Protein AF-A0A496UUQ9-F1 (afdb_monomer_lite)

Sequence (520 aa):
MKNAVCYALVLSFALASAAVASGPAARSLHADDVVLTTADGSEYTEAMLDSILAEYPKSVRNAAKRIGMVWHGQQRYMSFEQLAAYCAPVLWFSPDEPLLSGAEGEEIRQPTFFPFEEAVDRPVAYYRVRTVLTDPFFDTEEDALQVVDPDKRTTEIDLYQAAGIDLDFFFFYPSEEGLGAHKYDVESVQMKLVVIKTKKHPELGYWITCQKVTAKAHGILWYDNNLEVDRYTRFPIHVMVEEGKHASCTDKNADGHYSPGYDVNLRVNDAWGVRDVMATGSLYSGGFQAWMAKPRHKVHRVFPPLPEDSHLRDDFSVDGVYAKGNAIYELRPFPPKAEGIAYDPALERFVDKGDENWPEVEDFDGSKKFEQWAETEDFLKSISFAFRYDGDPGVSFAFPLLVVKSVSDPIGGGWLVNRIYFKDHGLRDFSYNMLYTTSASRWIDAYFAFGWEWDDDGTHTTTHTMTETGIKMRFIMGATPLGFLSKLTDFWGVRLGVKNLGIWDWEHIGYVVEVGAGVW

pLDDT: mean 79.65, std 19.49, range [24.03, 98.69]

Structure (mmCIF, N/CA/C/O backbone):
data_AF-A0A496UUQ9-F1
#
_entry.id   AF-A0A496UUQ9-F1
#
loop_
_atom_site.group_PDB
_atom_site.id
_atom_site.type_symbol
_atom_site.label_atom_id
_atom_site.label_alt_id
_atom_site.label_comp_id
_atom_site.label_asym_id
_atom_site.label_entity_id
_atom_site.label_seq_id
_atom_site.pdbx_PDB_ins_code
_atom_site.Cartn_x
_atom_site.Cartn_y
_atom_site.Cartn_z
_atom_site.occupancy
_atom_site.B_iso_or_equiv
_atom_site.auth_seq_id
_atom_site.auth_comp_id
_atom_site.auth_asym_id
_atom_site.auth_atom_id
_atom_site.pdbx_PDB_model_num
ATOM 1 N N . MET A 1 1 ? 2.602 -12.439 -64.293 1.00 41.16 1 MET A N 1
ATOM 2 C CA . MET A 1 1 ? 2.378 -13.660 -63.481 1.00 41.16 1 MET A CA 1
ATOM 3 C C . MET A 1 1 ? 3.605 -13.891 -62.616 1.00 41.16 1 MET A C 1
ATOM 5 O O . MET A 1 1 ? 4.694 -13.766 -63.157 1.00 41.16 1 MET A O 1
ATOM 9 N N . LYS A 1 2 ? 3.394 -14.262 -61.342 1.00 29.78 2 LYS A N 1
ATOM 10 C CA . LYS A 1 2 ? 4.348 -14.400 -60.214 1.00 29.78 2 LYS A CA 1
ATOM 11 C C . LYS A 1 2 ? 4.420 -13.174 -59.293 1.00 29.78 2 LYS A C 1
ATOM 13 O O . LYS A 1 2 ? 5.190 -12.261 -59.542 1.00 29.78 2 LYS A O 1
ATOM 18 N N . ASN A 1 3 ? 3.558 -13.192 -58.273 1.00 29.97 3 ASN A N 1
ATOM 19 C CA . ASN A 1 3 ? 3.766 -12.684 -56.908 1.00 29.97 3 ASN A CA 1
ATOM 20 C C . ASN A 1 3 ? 2.502 -13.009 -56.095 1.00 29.97 3 ASN A C 1
ATOM 22 O O . ASN A 1 3 ? 1.582 -12.203 -56.041 1.00 29.97 3 ASN A O 1
ATOM 26 N N . ALA A 1 4 ? 2.422 -14.230 -55.556 1.00 30.69 4 ALA A N 1
ATOM 27 C CA . ALA A 1 4 ? 1.373 -14.650 -54.617 1.00 30.69 4 ALA A CA 1
ATOM 28 C C . ALA A 1 4 ? 1.732 -15.989 -53.942 1.00 30.69 4 ALA A C 1
ATOM 30 O O . ALA A 1 4 ? 0.956 -16.932 -54.000 1.00 30.69 4 ALA A O 1
ATOM 31 N N . VAL A 1 5 ? 2.923 -16.110 -53.347 1.00 30.47 5 VAL A N 1
ATOM 32 C CA . VAL A 1 5 ? 3.249 -17.208 -52.416 1.00 30.47 5 VAL A CA 1
ATOM 33 C C . VAL A 1 5 ? 4.270 -16.677 -51.409 1.00 30.47 5 VAL A C 1
ATOM 35 O O . VAL A 1 5 ? 5.463 -16.778 -51.652 1.00 30.47 5 VAL A O 1
ATOM 38 N N . CYS A 1 6 ? 3.807 -16.034 -50.332 1.00 27.09 6 CYS A N 1
ATOM 39 C CA . CYS A 1 6 ? 4.610 -15.825 -49.110 1.00 27.09 6 CYS A CA 1
ATOM 40 C C . CYS A 1 6 ? 3.786 -15.462 -47.853 1.00 27.09 6 CYS A C 1
ATOM 42 O O . CYS A 1 6 ? 4.353 -15.024 -46.863 1.00 27.09 6 CYS A O 1
ATOM 44 N N . TYR A 1 7 ? 2.463 -15.675 -47.841 1.00 27.42 7 TYR A N 1
ATOM 45 C CA . TYR A 1 7 ? 1.603 -15.338 -46.687 1.00 27.42 7 TYR A CA 1
ATOM 46 C C . TYR A 1 7 ? 0.861 -16.539 -46.072 1.00 27.42 7 TYR A C 1
ATOM 48 O O . TYR A 1 7 ? -0.163 -16.369 -45.422 1.00 27.42 7 TYR A O 1
ATOM 56 N N . ALA A 1 8 ? 1.366 -17.765 -46.251 1.00 30.09 8 ALA A N 1
ATOM 57 C CA . ALA A 1 8 ? 0.627 -18.980 -45.881 1.00 30.09 8 ALA A CA 1
ATOM 58 C C . ALA A 1 8 ? 1.325 -19.918 -44.875 1.00 30.09 8 ALA A C 1
ATOM 60 O O . ALA A 1 8 ? 0.875 -21.048 -44.731 1.00 30.09 8 ALA A O 1
ATOM 61 N N . LEU A 1 9 ? 2.378 -19.494 -44.158 1.00 26.16 9 LEU A N 1
ATOM 62 C CA . LEU A 1 9 ? 3.069 -20.393 -43.209 1.00 26.16 9 LEU A CA 1
ATOM 63 C C . LEU A 1 9 ? 3.171 -19.924 -41.748 1.00 26.16 9 LEU A C 1
ATOM 65 O O . LEU A 1 9 ? 3.765 -20.626 -40.940 1.00 26.16 9 LEU A O 1
ATOM 69 N N . VAL A 1 10 ? 2.549 -18.802 -41.374 1.00 26.52 10 VAL A N 1
ATOM 70 C CA . VAL A 1 10 ? 2.547 -18.312 -39.974 1.00 26.52 10 VAL A CA 1
ATOM 71 C C . VAL A 1 10 ? 1.166 -18.435 -39.301 1.00 26.52 10 VAL A C 1
ATOM 73 O O . VAL A 1 10 ? 1.051 -18.302 -38.089 1.00 26.52 10 VAL A O 1
ATOM 76 N N . LEU A 1 11 ? 0.110 -18.802 -40.039 1.00 27.16 11 LEU A N 1
ATOM 77 C CA . LEU A 1 11 ? -1.252 -18.914 -39.487 1.00 27.16 11 LEU A CA 1
ATOM 78 C C . LEU A 1 11 ? -1.658 -20.319 -38.997 1.00 27.16 11 LEU A C 1
ATOM 80 O O . LEU A 1 11 ? -2.768 -20.489 -38.499 1.00 27.16 11 LEU A O 1
ATOM 84 N N . SER A 1 12 ? -0.792 -21.329 -39.107 1.00 26.33 12 SER A N 1
ATOM 85 C CA . SER A 1 12 ? -1.172 -22.729 -38.829 1.00 26.33 12 SER A CA 1
ATOM 86 C C . SER A 1 12 ? -0.795 -23.242 -37.433 1.00 26.33 12 SER A C 1
ATOM 88 O O . SER A 1 12 ? -1.201 -24.344 -37.083 1.00 26.33 12 SER A O 1
ATOM 90 N N . PHE A 1 13 ? -0.090 -22.454 -36.612 1.00 25.55 13 PHE A N 1
ATOM 91 C CA . PHE A 1 13 ? 0.235 -22.823 -35.222 1.00 25.55 13 PHE A CA 1
ATOM 92 C C . PHE A 1 13 ? -0.615 -22.099 -34.161 1.00 25.55 13 PHE A C 1
ATOM 94 O O . PHE A 1 13 ? -0.681 -22.553 -33.025 1.00 25.55 13 PHE A O 1
ATOM 101 N N . ALA A 1 14 ? -1.339 -21.034 -34.525 1.00 28.02 14 ALA A N 1
ATOM 102 C CA . ALA A 1 14 ? -2.184 -20.277 -33.592 1.00 28.02 14 ALA A CA 1
ATOM 103 C C . ALA A 1 14 ? -3.637 -20.792 -33.487 1.00 28.02 14 ALA A C 1
ATOM 105 O O . ALA A 1 14 ? -4.367 -20.397 -32.584 1.00 28.02 14 ALA A O 1
ATOM 106 N N . LEU A 1 15 ? -4.067 -21.694 -34.377 1.00 27.64 15 LEU A N 1
ATOM 107 C CA . LEU A 1 15 ? -5.449 -22.203 -34.426 1.00 27.64 15 LEU A CA 1
ATOM 108 C C . LEU A 1 15 ? -5.634 -23.608 -33.822 1.00 27.64 15 LEU A C 1
ATOM 110 O O . LEU A 1 15 ? -6.751 -24.116 -33.806 1.00 27.64 15 LEU A O 1
ATOM 114 N N . ALA A 1 16 ? -4.577 -24.221 -33.276 1.00 27.11 16 ALA A N 1
ATOM 115 C CA . ALA A 1 16 ? -4.651 -25.549 -32.653 1.00 27.11 16 ALA A CA 1
ATOM 116 C C . ALA A 1 16 ? -4.807 -25.527 -31.115 1.00 27.11 16 ALA A C 1
ATOM 118 O O . ALA A 1 16 ? -5.192 -26.542 -30.542 1.00 27.11 16 ALA A O 1
ATOM 119 N N . SER A 1 17 ? -4.600 -24.385 -30.445 1.00 28.88 17 SER A N 1
ATOM 120 C CA . SER A 1 17 ? -4.773 -24.265 -28.981 1.00 28.88 17 SER A CA 1
ATOM 121 C C . SER A 1 17 ? -6.157 -23.766 -28.543 1.00 28.88 17 SER A C 1
ATOM 123 O O . SER A 1 17 ? -6.424 -23.681 -27.350 1.00 28.88 17 SER A O 1
ATOM 125 N N . ALA A 1 18 ? -7.063 -23.469 -29.481 1.00 28.36 18 ALA A N 1
ATOM 126 C CA . ALA A 1 18 ? -8.401 -22.943 -29.181 1.00 28.36 18 ALA A CA 1
ATOM 127 C C . ALA A 1 18 ? -9.525 -24.004 -29.205 1.00 28.36 18 ALA A C 1
ATOM 129 O O . ALA A 1 18 ? -10.694 -23.653 -29.071 1.00 28.36 18 ALA A O 1
ATOM 130 N N . ALA A 1 19 ? -9.208 -25.295 -29.382 1.00 26.89 19 ALA A N 1
ATOM 131 C CA . ALA A 1 19 ? -10.214 -26.335 -29.645 1.00 26.89 19 ALA A CA 1
ATOM 132 C C . ALA A 1 19 ? -10.338 -27.447 -28.580 1.00 26.89 19 ALA A C 1
ATOM 134 O O . ALA A 1 19 ? -11.064 -28.411 -28.808 1.00 26.89 19 ALA A O 1
ATOM 135 N N . VAL A 1 20 ? -9.696 -27.335 -27.409 1.00 28.00 20 VAL A N 1
ATOM 136 C CA . VAL A 1 20 ? -9.832 -28.332 -26.323 1.00 28.00 20 VAL A CA 1
ATOM 137 C C . VAL A 1 20 ? -10.097 -27.645 -24.981 1.00 28.00 20 VAL A C 1
ATOM 139 O O . VAL A 1 20 ? -9.266 -27.652 -24.085 1.00 28.00 20 VAL A O 1
ATOM 142 N N . ALA A 1 21 ? -11.269 -27.022 -24.855 1.00 28.47 21 ALA A N 1
ATOM 143 C CA . ALA A 1 21 ? -11.854 -26.638 -23.567 1.00 28.47 21 ALA A CA 1
ATOM 144 C C . ALA A 1 21 ? -13.373 -26.428 -23.715 1.00 28.47 21 ALA A C 1
ATOM 146 O O . ALA A 1 21 ? -13.902 -25.352 -23.460 1.00 28.47 21 ALA A O 1
ATOM 147 N N . SER A 1 22 ? -14.092 -27.452 -24.177 1.00 32.41 22 SER A N 1
ATOM 148 C CA . SER A 1 22 ? -15.557 -27.498 -24.111 1.00 32.41 22 SER A CA 1
ATOM 149 C C . SER A 1 22 ? -15.996 -28.635 -23.182 1.00 32.41 22 SER A C 1
ATOM 151 O O . SER A 1 22 ? -16.219 -29.770 -23.593 1.00 32.41 22 SER A O 1
ATOM 153 N N . GLY A 1 23 ? -16.094 -28.299 -21.893 1.00 26.48 23 GLY A N 1
ATOM 154 C CA . GLY A 1 23 ? -16.769 -29.054 -20.830 1.00 26.48 23 GLY A CA 1
ATOM 155 C C . GLY A 1 23 ? -17.781 -28.139 -20.117 1.00 26.48 23 GLY A C 1
ATOM 156 O O . GLY A 1 23 ? -17.669 -26.922 -20.235 1.00 26.48 23 GLY A O 1
ATOM 157 N N . PRO A 1 24 ? -18.829 -28.680 -19.474 1.00 27.77 24 PRO A N 1
ATOM 158 C CA . PRO A 1 24 ? -20.184 -28.149 -19.600 1.00 27.77 24 PRO A CA 1
ATOM 159 C C . PRO A 1 24 ? -20.499 -26.942 -18.704 1.00 27.77 24 PRO A C 1
ATOM 161 O O . PRO A 1 24 ? -20.253 -26.957 -17.505 1.00 27.77 24 PRO A O 1
ATOM 164 N N . ALA A 1 25 ? -21.152 -25.952 -19.325 1.00 32.94 25 ALA A N 1
ATOM 165 C CA . ALA A 1 25 ? -22.114 -25.006 -18.755 1.00 32.94 25 ALA A CA 1
ATOM 166 C C . ALA A 1 25 ? -21.799 -24.445 -17.353 1.00 32.94 25 ALA A C 1
ATOM 168 O O . ALA A 1 25 ? -22.497 -24.733 -16.379 1.00 32.94 25 ALA A O 1
ATOM 169 N N . ALA A 1 26 ? -20.832 -23.527 -17.283 1.00 27.44 26 ALA A N 1
ATOM 170 C CA . ALA A 1 26 ? -20.887 -22.477 -16.274 1.00 27.44 26 ALA A CA 1
ATOM 171 C C . ALA A 1 26 ? -22.150 -21.640 -16.543 1.00 27.44 26 ALA A C 1
ATOM 173 O O . ALA A 1 26 ? -22.301 -21.055 -17.617 1.00 27.44 26 ALA A O 1
ATOM 174 N N . ARG A 1 27 ? -23.092 -21.651 -15.593 1.00 24.03 27 ARG A N 1
ATOM 175 C CA . ARG A 1 27 ? -24.249 -20.748 -15.578 1.00 24.03 27 ARG A CA 1
ATOM 176 C C . ARG A 1 27 ? -23.748 -19.329 -15.834 1.00 24.03 27 ARG A C 1
ATOM 178 O O . ARG A 1 27 ? -22.868 -18.864 -15.115 1.00 24.03 27 ARG A O 1
ATOM 185 N N . SER A 1 28 ? -24.318 -18.656 -16.831 1.00 24.64 28 SER A N 1
ATOM 186 C CA . SER A 1 28 ? -24.163 -17.216 -16.988 1.00 24.64 28 SER A CA 1
ATOM 187 C C . SER A 1 28 ? -24.697 -16.551 -15.722 1.00 24.64 28 SER A C 1
ATOM 189 O O . SER A 1 28 ? -25.909 -16.446 -15.530 1.00 24.64 28 SER A O 1
ATOM 191 N N . LEU A 1 29 ? -23.793 -16.156 -14.831 1.00 24.25 29 LEU A N 1
ATOM 192 C CA . LEU A 1 29 ? -24.081 -15.116 -13.859 1.00 24.25 29 LEU A CA 1
ATOM 193 C C . LEU A 1 29 ? -24.320 -13.863 -14.695 1.00 24.25 29 LEU A C 1
ATOM 195 O O . LEU A 1 29 ? -23.414 -13.377 -15.374 1.00 24.25 29 LEU A O 1
ATOM 199 N N . HIS A 1 30 ? -25.582 -13.448 -14.762 1.00 25.88 30 HIS A N 1
ATOM 200 C CA . HIS A 1 30 ? -25.944 -12.180 -15.361 1.00 25.88 30 HIS A CA 1
ATOM 201 C C . HIS A 1 30 ? -25.155 -11.077 -14.651 1.00 25.88 30 HIS A C 1
ATOM 203 O O . HIS A 1 30 ? -24.971 -11.111 -13.436 1.00 25.88 30 HIS A O 1
ATOM 209 N N . ALA A 1 31 ? -24.623 -10.153 -15.448 1.00 29.47 31 ALA A N 1
ATOM 210 C CA . ALA A 1 31 ? -24.162 -8.869 -14.962 1.00 29.47 31 ALA A CA 1
ATOM 211 C C . ALA A 1 31 ? -25.404 -8.124 -14.470 1.00 29.47 31 ALA A C 1
ATOM 213 O O . ALA A 1 31 ? -26.093 -7.493 -15.266 1.00 29.47 31 ALA A O 1
ATOM 214 N N . ASP A 1 32 ? -25.741 -8.307 -13.200 1.00 32.97 32 ASP A N 1
ATOM 215 C CA . ASP A 1 32 ? -26.674 -7.423 -12.524 1.00 32.97 32 ASP A CA 1
ATOM 216 C C . ASP A 1 32 ? -25.942 -6.087 -12.326 1.00 32.97 32 ASP A C 1
ATOM 218 O O . ASP A 1 32 ? -24.789 -6.056 -11.879 1.00 32.97 32 ASP A O 1
ATOM 222 N N . ASP A 1 33 ? -26.578 -5.007 -12.776 1.00 37.00 33 ASP A N 1
ATOM 223 C CA . ASP A 1 33 ? -26.065 -3.642 -12.715 1.00 37.00 33 ASP A CA 1
ATOM 224 C C . ASP A 1 33 ? -25.644 -3.304 -11.276 1.00 37.00 33 ASP A C 1
ATOM 226 O O . ASP A 1 33 ? -26.402 -3.513 -10.327 1.00 37.00 33 ASP A O 1
ATOM 230 N N . VAL A 1 34 ? -24.421 -2.792 -11.091 1.00 38.94 34 VAL A N 1
ATOM 231 C CA . VAL A 1 34 ? -23.977 -2.284 -9.787 1.00 38.94 34 VAL A CA 1
ATOM 232 C C . VAL A 1 34 ? -24.766 -1.011 -9.506 1.00 38.94 34 VAL A C 1
ATOM 234 O O . VAL A 1 34 ? -24.446 0.062 -10.014 1.00 38.94 34 VAL A O 1
ATOM 237 N N . VAL A 1 35 ? -25.822 -1.149 -8.716 1.00 40.41 35 VAL A N 1
ATOM 238 C CA . VAL A 1 35 ? -26.608 -0.035 -8.202 1.00 40.41 35 VAL A CA 1
ATOM 239 C C . VAL A 1 35 ? -25.821 0.602 -7.057 1.00 40.41 35 VAL A C 1
ATOM 241 O O . VAL A 1 35 ? -25.690 0.018 -5.985 1.00 40.41 35 VAL A O 1
ATOM 244 N N . LEU A 1 36 ? -25.264 1.791 -7.283 1.00 47.97 36 LEU A N 1
ATOM 245 C CA . LEU A 1 36 ? -24.703 2.607 -6.204 1.00 47.97 36 LEU A CA 1
ATOM 246 C C . LEU A 1 36 ? -25.872 3.357 -5.552 1.00 47.97 36 LEU A C 1
ATOM 248 O O . LEU A 1 36 ? -26.582 4.079 -6.239 1.00 47.97 36 LEU A O 1
ATOM 252 N N . THR A 1 37 ? -26.110 3.195 -4.256 1.00 40.56 37 THR A N 1
ATOM 253 C CA . THR A 1 37 ? -27.188 3.901 -3.539 1.00 40.56 37 THR A CA 1
ATOM 254 C C . THR A 1 37 ? -26.673 5.162 -2.845 1.00 40.56 37 THR A C 1
ATOM 256 O O . THR A 1 37 ? -25.612 5.144 -2.229 1.00 40.56 37 THR A O 1
ATOM 259 N N . THR A 1 38 ? -27.420 6.263 -2.924 1.00 44.75 38 THR A N 1
ATOM 260 C CA . THR A 1 38 ? -27.185 7.493 -2.148 1.00 44.75 38 THR A CA 1
ATOM 261 C C . THR A 1 38 ? -27.488 7.307 -0.658 1.00 44.75 38 THR A C 1
ATOM 263 O O . THR A 1 38 ? -28.161 6.363 -0.247 1.00 44.75 38 THR A O 1
ATOM 266 N N . ALA A 1 39 ? -27.093 8.297 0.153 1.00 36.03 39 ALA A N 1
ATOM 267 C CA . ALA A 1 39 ? -27.458 8.397 1.570 1.00 36.03 39 ALA A CA 1
ATOM 268 C C . ALA A 1 39 ? -28.982 8.492 1.830 1.00 36.03 39 ALA A C 1
ATOM 270 O O . ALA A 1 39 ? -29.423 8.221 2.943 1.00 36.03 39 ALA A O 1
ATOM 271 N N . ASP A 1 40 ? -29.793 8.859 0.830 1.00 39.44 40 ASP A N 1
ATOM 272 C CA . ASP A 1 40 ? -31.265 8.839 0.891 1.00 39.44 40 ASP A CA 1
ATOM 273 C C . ASP A 1 40 ? -31.898 7.621 0.180 1.00 39.44 40 ASP A C 1
ATOM 275 O O . ASP A 1 40 ? -33.121 7.545 0.057 1.00 39.44 40 ASP A O 1
ATOM 279 N N . GLY A 1 41 ? -31.087 6.646 -0.249 1.00 42.38 41 GLY A N 1
ATOM 280 C CA . GLY A 1 41 ? -31.540 5.380 -0.838 1.00 42.38 41 GLY A CA 1
ATOM 281 C C . GLY A 1 41 ? -31.926 5.443 -2.320 1.00 42.38 41 GLY A C 1
ATOM 282 O O . GLY A 1 41 ? -32.510 4.493 -2.836 1.00 42.38 41 GLY A O 1
ATOM 283 N N . SER A 1 42 ? -31.624 6.540 -3.014 1.00 49.00 42 SER A N 1
ATOM 284 C CA . SER A 1 42 ? -31.783 6.657 -4.465 1.00 49.00 42 SER A CA 1
ATOM 285 C C . SER A 1 42 ? -30.662 5.932 -5.221 1.00 49.00 42 SER A C 1
ATOM 287 O O . SER A 1 42 ? -29.505 5.931 -4.809 1.00 49.00 42 SER A O 1
ATOM 289 N N . GLU A 1 43 ? -31.011 5.294 -6.335 1.00 56.19 43 GLU A N 1
ATOM 290 C CA . GLU A 1 43 ? -30.077 4.547 -7.177 1.00 56.19 43 GLU A CA 1
ATOM 291 C C . GLU A 1 43 ? -29.329 5.490 -8.136 1.00 56.19 43 GLU A C 1
ATOM 293 O O . GLU A 1 43 ? -29.934 6.158 -8.979 1.00 56.19 43 GLU A O 1
ATOM 298 N N . TYR A 1 44 ? -28.002 5.514 -8.067 1.00 59.50 44 TYR A N 1
ATOM 299 C CA . TYR A 1 44 ? -27.164 6.056 -9.125 1.00 59.50 44 TYR A CA 1
ATOM 300 C C . TYR A 1 44 ? -27.116 5.064 -10.279 1.00 59.50 44 TYR A C 1
ATOM 302 O O . TYR A 1 44 ? -26.607 3.949 -10.172 1.00 59.50 44 TYR A O 1
ATOM 310 N N . THR A 1 45 ? -27.596 5.515 -11.429 1.00 60.91 45 THR A N 1
ATOM 311 C CA . THR A 1 45 ? -27.378 4.810 -12.691 1.00 60.91 45 THR A CA 1
ATOM 312 C C . THR A 1 45 ? -25.952 5.067 -13.190 1.00 60.91 45 THR A C 1
ATOM 314 O O . THR A 1 45 ? -25.401 6.147 -12.954 1.00 60.91 45 THR A O 1
ATOM 317 N N . GLU A 1 46 ? -25.363 4.140 -13.960 1.00 60.62 46 GLU A N 1
ATOM 318 C CA . GLU A 1 46 ? -24.108 4.407 -14.693 1.00 60.62 46 GLU A CA 1
ATOM 319 C C . GLU A 1 46 ? -24.192 5.720 -15.493 1.00 60.62 46 GLU A C 1
ATOM 321 O O . GLU A 1 46 ? -23.212 6.451 -15.592 1.00 60.62 46 GLU A O 1
ATOM 326 N N . ALA A 1 47 ? -25.383 6.070 -15.992 1.00 64.88 47 ALA A N 1
ATOM 327 C CA . ALA A 1 47 ? -25.639 7.319 -16.699 1.00 64.88 47 ALA A CA 1
ATOM 328 C C . ALA A 1 47 ? -25.462 8.576 -15.822 1.00 64.88 47 ALA A C 1
ATOM 330 O O . ALA A 1 47 ? -24.998 9.603 -16.321 1.00 64.88 47 ALA A O 1
ATOM 331 N N . MET A 1 48 ? -25.800 8.519 -14.527 1.00 64.06 48 MET A N 1
ATOM 332 C CA . MET A 1 48 ? -25.549 9.622 -13.590 1.00 64.06 48 MET A CA 1
ATOM 333 C C . MET A 1 48 ? -24.061 9.761 -13.291 1.00 64.06 48 MET A C 1
ATOM 335 O O . MET A 1 48 ? -23.540 10.873 -13.370 1.00 64.06 48 MET A O 1
ATOM 339 N N . LEU A 1 49 ? -23.366 8.650 -13.026 1.00 66.81 49 LEU A N 1
ATOM 340 C CA . LEU A 1 49 ? -21.917 8.672 -12.838 1.00 66.81 49 LEU A CA 1
ATOM 341 C C . LEU A 1 49 ? -21.226 9.211 -14.099 1.00 66.81 49 LEU A C 1
ATOM 343 O O . LEU A 1 49 ? -20.419 10.126 -14.008 1.00 66.81 49 LEU A O 1
ATOM 347 N N . ASP A 1 50 ? -21.607 8.744 -15.288 1.00 69.75 50 ASP A N 1
ATOM 348 C CA . ASP A 1 50 ? -21.089 9.253 -16.560 1.00 69.75 50 ASP A CA 1
ATOM 349 C C . ASP A 1 50 ? -21.363 10.754 -16.758 1.00 69.75 50 ASP A C 1
ATOM 351 O O . ASP A 1 50 ? -20.507 11.461 -17.297 1.00 69.75 50 ASP A O 1
ATOM 355 N N . SER A 1 51 ? -22.515 11.258 -16.301 1.00 69.38 51 SER A N 1
ATOM 356 C CA . SER A 1 51 ? -22.861 12.685 -16.339 1.00 69.38 51 SER A CA 1
ATOM 357 C C . SER A 1 51 ? -21.998 13.524 -15.389 1.00 69.38 51 SER A C 1
ATOM 359 O O . SER A 1 51 ? -21.495 14.571 -15.798 1.00 69.38 51 SER A O 1
ATOM 361 N N . ILE A 1 52 ? -21.782 13.065 -14.150 1.00 67.81 52 ILE A N 1
ATOM 362 C CA . ILE A 1 52 ? -20.888 13.715 -13.172 1.00 67.81 52 ILE A CA 1
ATOM 363 C C . ILE A 1 52 ? -19.459 13.722 -13.717 1.00 67.81 52 ILE A C 1
ATOM 365 O O . ILE A 1 52 ? -18.786 14.751 -13.771 1.00 67.81 52 ILE A O 1
ATOM 369 N N . LEU A 1 53 ? -19.012 12.561 -14.192 1.00 70.38 53 LEU A N 1
ATOM 370 C CA . LEU A 1 53 ? -17.676 12.369 -14.718 1.00 70.38 53 LEU A CA 1
ATOM 371 C C . LEU A 1 53 ? -17.440 13.191 -15.984 1.00 70.38 53 LEU A C 1
ATOM 373 O O . LEU A 1 53 ? -16.315 13.630 -16.192 1.00 70.38 53 LEU A O 1
ATOM 377 N N . ALA A 1 54 ? -18.451 13.480 -16.811 1.00 73.75 54 ALA A N 1
ATOM 378 C CA . ALA A 1 54 ? -18.299 14.280 -18.033 1.00 73.75 54 ALA A CA 1
ATOM 379 C C . ALA A 1 54 ? -17.658 15.668 -17.821 1.00 73.75 54 ALA A C 1
ATOM 381 O O . ALA A 1 54 ? -17.107 16.221 -18.774 1.00 73.75 54 ALA A O 1
ATOM 382 N N . GLU A 1 55 ? -17.705 16.215 -16.604 1.00 70.38 55 GLU A N 1
ATOM 383 C CA . GLU A 1 55 ? -17.071 17.490 -16.233 1.00 70.38 55 GLU A CA 1
ATOM 384 C C . GLU A 1 55 ? -15.558 17.385 -16.057 1.00 70.38 55 GLU A C 1
ATOM 386 O O . GLU A 1 55 ? -14.847 18.387 -16.124 1.00 70.38 55 GLU A O 1
ATOM 391 N N . TYR A 1 56 ? -15.065 16.166 -15.871 1.00 67.94 56 TYR A N 1
ATOM 392 C CA . TYR A 1 56 ? -13.681 15.892 -15.569 1.00 67.94 56 TYR A CA 1
ATOM 393 C C . TYR A 1 56 ? -12.864 15.516 -16.813 1.00 67.94 56 TYR A C 1
ATOM 395 O O . TYR A 1 56 ? -13.379 14.928 -17.780 1.00 67.94 56 TYR A O 1
ATOM 403 N N . PRO A 1 57 ? -11.542 15.785 -16.793 1.00 66.06 57 PRO A N 1
ATOM 404 C CA . PRO A 1 57 ? -10.616 15.249 -17.780 1.00 66.06 57 PRO A CA 1
ATOM 405 C C . PRO A 1 57 ? -10.799 13.737 -17.958 1.00 66.06 57 PRO A C 1
ATOM 407 O O . PRO A 1 57 ? -11.110 13.008 -17.019 1.00 66.06 57 PRO A O 1
ATOM 410 N N . LYS A 1 58 ? -10.592 13.238 -19.183 1.00 64.94 58 LYS A N 1
ATOM 411 C CA . LYS A 1 58 ? -10.767 11.811 -19.513 1.00 64.94 58 LYS A CA 1
ATOM 412 C C . LYS A 1 58 ? -9.977 10.879 -18.577 1.00 64.94 58 LYS A C 1
ATOM 414 O O . LYS A 1 58 ? -10.470 9.800 -18.278 1.00 64.94 58 LYS A O 1
ATOM 419 N N . SER A 1 59 ? -8.805 11.299 -18.104 1.00 55.34 59 SER A N 1
ATOM 420 C CA . SER A 1 59 ? -7.988 10.564 -17.131 1.00 55.34 59 SER A CA 1
ATOM 421 C C . SER A 1 59 ? -8.710 10.372 -15.792 1.00 55.34 59 SER A C 1
ATOM 423 O O . SER A 1 59 ? -8.872 9.239 -15.351 1.00 55.34 59 SER A O 1
ATOM 425 N N . VAL A 1 60 ? -9.247 11.445 -15.206 1.00 61.06 60 VAL A N 1
ATOM 426 C CA . VAL A 1 60 ? -10.056 11.393 -13.973 1.00 61.06 60 VAL A CA 1
ATOM 427 C C . VAL A 1 60 ? -11.315 10.549 -14.178 1.00 61.06 60 VAL A C 1
ATOM 429 O O . VAL A 1 60 ? -11.656 9.739 -13.325 1.00 61.06 60 VAL A O 1
ATOM 432 N N . ARG A 1 61 ? -11.980 10.666 -15.338 1.00 64.81 61 ARG A N 1
ATOM 433 C CA . ARG A 1 61 ? -13.133 9.811 -15.669 1.00 64.81 61 ARG A CA 1
ATOM 434 C C . ARG A 1 61 ? -12.774 8.334 -15.698 1.00 64.81 61 ARG A C 1
ATOM 436 O O . ARG A 1 61 ? -13.514 7.514 -15.175 1.00 64.81 61 ARG A O 1
ATOM 443 N N . ASN A 1 62 ? -11.664 7.992 -16.346 1.00 61.94 62 ASN A N 1
ATOM 444 C CA . ASN A 1 62 ? -11.208 6.611 -16.449 1.00 61.94 62 ASN A CA 1
ATOM 445 C C . ASN A 1 62 ? -10.819 6.043 -15.079 1.00 61.94 62 ASN A C 1
ATOM 447 O O . ASN A 1 62 ? -11.102 4.876 -14.826 1.00 61.94 62 ASN A O 1
ATOM 451 N N . ALA A 1 63 ? -10.217 6.863 -14.212 1.00 57.56 63 ALA A N 1
ATOM 452 C CA . ALA A 1 63 ? -9.949 6.507 -12.824 1.00 57.56 63 ALA A CA 1
ATOM 453 C C . ALA A 1 63 ? -11.266 6.280 -12.062 1.00 57.56 63 ALA A C 1
ATOM 455 O O . ALA A 1 63 ? -11.537 5.188 -11.587 1.00 57.56 63 ALA A O 1
ATOM 456 N N . ALA A 1 64 ? -12.178 7.248 -12.059 1.00 58.47 64 ALA A N 1
ATOM 457 C CA . ALA A 1 64 ? -13.440 7.143 -11.329 1.00 58.47 64 ALA A CA 1
ATOM 458 C C . ALA A 1 64 ? -14.386 6.021 -11.810 1.00 58.47 64 ALA A C 1
ATOM 460 O O . ALA A 1 64 ? -15.222 5.551 -11.044 1.00 58.47 64 ALA A O 1
ATOM 461 N N . LYS A 1 65 ? -14.256 5.559 -13.063 1.00 55.72 65 LYS A N 1
ATOM 462 C CA . LYS A 1 65 ? -14.977 4.377 -13.580 1.00 55.72 65 LYS A CA 1
ATOM 463 C C . LYS A 1 65 ? -14.521 3.057 -12.949 1.00 55.72 65 LYS A C 1
ATOM 465 O O . LYS A 1 65 ? -15.215 2.049 -13.082 1.00 55.72 65 LYS A O 1
ATOM 470 N N . ARG A 1 66 ? -13.368 3.036 -12.276 1.00 59.28 66 ARG A N 1
ATOM 471 C CA . ARG A 1 66 ? -12.937 1.924 -11.427 1.00 59.28 66 ARG A CA 1
ATOM 472 C C . ARG A 1 66 ? -13.698 2.037 -10.107 1.00 59.28 66 ARG A C 1
ATOM 474 O O . ARG A 1 66 ? -13.363 2.857 -9.259 1.00 59.28 66 ARG A O 1
ATOM 481 N N . ILE A 1 67 ? -14.785 1.278 -9.980 1.00 68.25 67 ILE A N 1
ATOM 482 C CA . ILE A 1 67 ? -15.631 1.304 -8.781 1.00 68.25 67 ILE A CA 1
ATOM 483 C C . ILE A 1 67 ? -14.796 0.825 -7.587 1.00 68.25 67 ILE A C 1
ATOM 485 O O . ILE A 1 67 ? -14.243 -0.267 -7.613 1.00 68.25 67 ILE A O 1
ATOM 489 N N . GLY A 1 68 ? -14.703 1.676 -6.569 1.00 82.44 68 GLY A N 1
ATOM 490 C CA . GLY A 1 68 ? -13.887 1.500 -5.366 1.00 82.44 68 GLY A CA 1
ATOM 491 C C . GLY A 1 68 ? -14.272 2.517 -4.298 1.00 82.44 68 GLY A C 1
ATOM 492 O O . GLY A 1 68 ? -13.411 3.104 -3.650 1.00 82.44 68 GLY A O 1
ATOM 493 N N . MET A 1 69 ? -15.563 2.840 -4.221 1.00 88.38 69 MET A N 1
ATOM 494 C CA . MET A 1 69 ? -16.080 3.874 -3.330 1.00 88.38 69 MET A CA 1
ATOM 495 C C . MET A 1 69 ? -15.873 3.456 -1.875 1.00 88.38 69 MET A C 1
ATOM 497 O O . MET A 1 69 ? -16.296 2.378 -1.474 1.00 88.38 69 MET A O 1
ATOM 501 N N . VAL A 1 70 ? -15.217 4.319 -1.103 1.00 93.44 70 VAL A N 1
ATOM 502 C CA . VAL A 1 70 ? -14.980 4.113 0.335 1.00 93.44 70 VAL A CA 1
ATOM 503 C C . VAL A 1 70 ? -15.826 5.052 1.188 1.00 93.44 70 VAL A C 1
ATOM 505 O O . VAL A 1 70 ? -16.143 4.736 2.331 1.00 93.44 70 VAL A O 1
ATOM 508 N N . TRP A 1 71 ? -16.253 6.185 0.621 1.00 94.44 71 TRP A N 1
ATOM 509 C CA . TRP A 1 71 ? -17.113 7.148 1.298 1.00 94.44 71 TRP A CA 1
ATOM 510 C C . TRP A 1 71 ? -17.882 8.037 0.311 1.00 94.44 71 TRP A C 1
ATOM 512 O O . TRP A 1 71 ? -17.383 8.337 -0.777 1.00 94.44 71 TRP A O 1
ATOM 522 N N . HIS A 1 72 ? -19.068 8.497 0.714 1.00 89.75 72 HIS A N 1
ATOM 523 C CA . HIS A 1 72 ? -19.807 9.5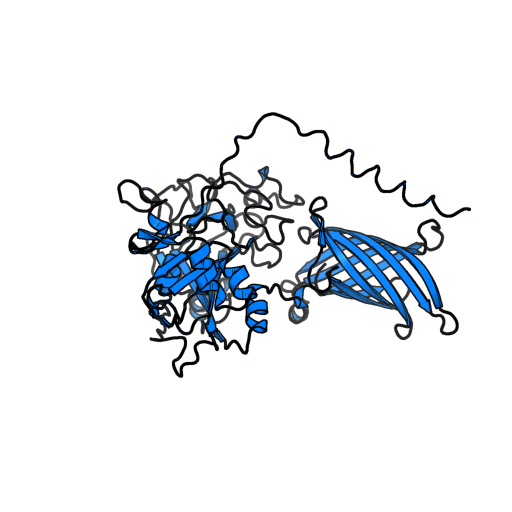74 0.053 1.00 89.75 72 HIS A CA 1
ATOM 524 C C . HIS A 1 72 ? -20.595 10.402 1.080 1.00 89.75 72 HIS A C 1
ATOM 526 O O . HIS A 1 72 ? -21.129 9.856 2.045 1.00 89.75 72 HIS A O 1
ATOM 532 N N . GLY A 1 73 ? -20.730 11.711 0.865 1.00 90.50 73 GLY A N 1
ATOM 533 C CA . GLY A 1 73 ? -21.486 12.574 1.775 1.00 90.50 73 GLY A CA 1
ATOM 534 C C . GLY A 1 73 ? -21.470 14.056 1.409 1.00 90.50 73 GLY A C 1
ATOM 535 O O . GLY A 1 73 ? -20.820 14.478 0.460 1.00 90.50 73 GLY A O 1
ATOM 536 N N . GLN A 1 74 ? -22.205 14.868 2.173 1.00 90.81 74 GLN A N 1
ATOM 537 C CA . GLN A 1 74 ? -22.296 16.329 1.974 1.00 90.81 74 GLN A CA 1
ATOM 538 C C . GLN A 1 74 ? -21.255 17.118 2.778 1.00 90.81 74 GLN A C 1
ATOM 540 O O . GLN A 1 74 ? -21.127 18.332 2.627 1.00 90.81 74 GLN A O 1
ATOM 545 N N . GLN A 1 75 ? -20.542 16.447 3.679 1.00 92.81 75 GLN A N 1
ATOM 546 C CA . GLN A 1 75 ? -19.578 17.082 4.562 1.00 92.81 75 GLN A CA 1
ATOM 547 C C . GLN A 1 75 ? -18.352 17.531 3.758 1.00 92.81 75 GLN A C 1
ATOM 549 O O . GLN A 1 75 ? -17.693 16.714 3.124 1.00 92.81 75 GLN A O 1
ATOM 554 N N . ARG A 1 76 ? -18.058 18.835 3.792 1.00 92.69 76 ARG A N 1
ATOM 555 C CA . ARG A 1 76 ? -16.918 19.438 3.084 1.00 92.69 76 ARG A CA 1
ATOM 556 C C . ARG A 1 76 ? -15.577 19.163 3.764 1.00 92.69 76 ARG A C 1
ATOM 558 O O . ARG A 1 76 ? -14.599 18.913 3.074 1.00 92.69 76 ARG A O 1
ATOM 565 N N . TYR A 1 77 ? -15.533 19.229 5.091 1.00 95.69 77 TYR A N 1
ATOM 566 C CA . TYR A 1 77 ? -14.304 19.073 5.872 1.00 95.69 77 TYR A CA 1
ATOM 567 C C . TYR A 1 77 ? -14.263 17.692 6.501 1.00 95.69 77 TYR A C 1
ATOM 569 O O . TYR A 1 77 ? -15.210 17.331 7.187 1.00 95.69 77 TYR A O 1
ATOM 577 N N . MET A 1 78 ? -13.201 16.925 6.292 1.00 96.94 78 MET A N 1
ATOM 578 C CA . MET A 1 78 ? -13.063 15.577 6.849 1.00 96.94 78 MET A CA 1
ATOM 579 C C . MET A 1 78 ? -11.756 15.474 7.623 1.00 96.94 78 MET A C 1
ATOM 581 O O . MET A 1 78 ? -10.701 15.770 7.063 1.00 96.94 78 MET A O 1
ATOM 585 N N . SER A 1 79 ? -11.804 15.044 8.886 1.00 97.62 79 SER A N 1
ATOM 586 C CA . SER A 1 79 ? -10.571 14.861 9.658 1.00 97.62 79 SER A CA 1
ATOM 587 C C . SER A 1 79 ? -9.744 13.687 9.128 1.00 97.62 79 SER A C 1
ATOM 589 O O . SER A 1 79 ? -10.284 12.748 8.532 1.00 97.62 79 SER A O 1
ATOM 591 N N . PHE A 1 80 ? -8.431 13.697 9.363 1.00 97.50 80 PHE A N 1
ATOM 592 C CA . PHE A 1 80 ? -7.570 12.573 8.987 1.00 97.50 80 PHE A CA 1
ATOM 593 C C . PHE A 1 80 ? -8.002 11.272 9.664 1.00 97.50 80 PHE A C 1
ATOM 595 O O . PHE A 1 80 ? -7.998 10.227 9.020 1.00 97.50 80 PHE A O 1
ATOM 602 N N . GLU A 1 81 ? -8.418 11.332 10.932 1.00 97.44 81 GLU A N 1
ATOM 603 C CA . GLU A 1 81 ? -8.925 10.163 11.654 1.00 97.44 81 GLU A CA 1
ATOM 604 C C . GLU A 1 81 ? -10.207 9.609 11.015 1.00 97.44 81 GLU A C 1
ATOM 606 O O . GLU A 1 81 ? -10.324 8.397 10.828 1.00 97.44 81 GLU A O 1
ATOM 611 N N . GLN A 1 82 ? -11.138 10.482 10.612 1.00 97.44 82 GLN A N 1
ATOM 612 C CA . GLN A 1 82 ? -12.355 10.076 9.903 1.00 97.44 82 GLN A CA 1
ATOM 613 C C . GLN A 1 82 ? -12.021 9.431 8.556 1.00 97.44 82 GLN A C 1
ATOM 615 O O . GLN A 1 82 ? -12.494 8.330 8.271 1.00 97.44 82 GLN A O 1
ATOM 620 N N . LEU A 1 83 ? -11.177 10.079 7.747 1.00 98.12 83 LEU A N 1
ATOM 621 C CA . LEU A 1 83 ? -10.739 9.545 6.458 1.00 98.12 83 LEU A CA 1
ATOM 622 C C . LEU A 1 83 ? -10.077 8.171 6.622 1.00 98.12 83 LEU A C 1
ATOM 624 O O . LEU A 1 83 ? -10.397 7.236 5.884 1.00 98.12 83 LEU A O 1
ATOM 628 N N . ALA A 1 84 ? -9.175 8.048 7.600 1.00 98.31 84 ALA A N 1
ATOM 629 C CA . ALA A 1 84 ? -8.508 6.798 7.915 1.00 98.31 84 ALA A CA 1
ATOM 630 C C . ALA A 1 84 ? -9.530 5.718 8.280 1.00 98.31 84 ALA A C 1
ATOM 632 O O . ALA A 1 84 ? -9.492 4.650 7.683 1.00 98.31 84 ALA A O 1
ATOM 633 N N . ALA A 1 85 ? -10.492 6.001 9.163 1.00 98.19 85 ALA A N 1
ATOM 634 C CA . ALA A 1 85 ? -11.511 5.040 9.584 1.00 98.19 85 ALA A CA 1
ATOM 635 C C . ALA A 1 85 ? -12.361 4.496 8.422 1.00 98.19 85 ALA A C 1
ATOM 637 O O . ALA A 1 85 ? -12.664 3.304 8.400 1.00 98.19 85 ALA A O 1
ATOM 638 N N . TYR A 1 86 ? -12.701 5.334 7.436 1.00 97.88 86 TYR A N 1
ATOM 639 C CA . TYR A 1 86 ? -13.434 4.908 6.236 1.00 97.88 86 TYR A CA 1
ATOM 640 C C . TYR A 1 86 ? -12.610 4.051 5.269 1.00 97.88 86 TYR A C 1
ATOM 642 O O . TYR A 1 86 ? -13.167 3.205 4.571 1.00 97.88 86 TYR A O 1
ATOM 650 N N . CYS A 1 87 ? -11.294 4.264 5.214 1.00 98.12 87 CYS A N 1
ATOM 651 C CA . CYS A 1 87 ? -10.408 3.584 4.265 1.00 98.12 87 CYS A CA 1
ATOM 652 C C . CYS A 1 87 ? -9.667 2.383 4.870 1.00 98.12 87 CYS A C 1
ATOM 654 O O . CYS A 1 87 ? -9.039 1.618 4.141 1.00 98.12 87 CYS A O 1
ATOM 656 N N . ALA A 1 88 ? -9.694 2.242 6.193 1.00 98.31 88 ALA A N 1
ATOM 657 C CA . ALA A 1 88 ? -8.866 1.311 6.939 1.00 98.31 88 ALA A CA 1
ATOM 658 C C . ALA A 1 88 ? -9.117 -0.160 6.529 1.00 98.31 88 ALA A C 1
ATOM 660 O O . ALA A 1 88 ? -10.271 -0.570 6.382 1.00 98.31 88 ALA A O 1
ATOM 661 N N . PRO A 1 89 ? -8.061 -0.967 6.300 1.00 98.38 89 PRO A N 1
ATOM 662 C CA . PRO A 1 89 ? -8.205 -2.328 5.788 1.00 98.38 89 PRO A CA 1
ATOM 663 C C . PRO A 1 89 ? -8.649 -3.324 6.867 1.00 98.38 89 PRO A C 1
ATOM 665 O O . PRO A 1 89 ? -8.373 -3.144 8.052 1.00 98.38 89 PRO A O 1
ATOM 668 N N . VAL A 1 90 ? -9.266 -4.434 6.464 1.00 98.69 90 VAL A N 1
ATOM 669 C CA . VAL A 1 90 ? -9.387 -5.621 7.328 1.00 98.69 90 VAL A CA 1
ATOM 670 C C . VAL A 1 90 ? -8.075 -6.392 7.261 1.00 98.69 90 VAL A C 1
ATOM 672 O O . VAL A 1 90 ? -7.630 -6.745 6.171 1.00 98.69 90 VAL A O 1
ATOM 675 N N . LEU A 1 91 ? -7.469 -6.688 8.407 1.00 98.56 91 LEU A N 1
ATOM 676 C CA . LEU A 1 91 ? -6.278 -7.535 8.471 1.00 98.56 91 LEU A CA 1
ATOM 677 C C . LEU A 1 91 ? -6.691 -8.991 8.634 1.00 98.56 91 LEU A C 1
ATOM 679 O O . LEU A 1 91 ? -7.571 -9.300 9.440 1.00 98.56 91 LEU A O 1
ATOM 683 N N . TRP A 1 92 ? -6.070 -9.883 7.867 1.00 98.00 92 TRP A N 1
ATOM 684 C CA . TRP A 1 92 ? -6.429 -11.294 7.832 1.00 98.00 92 TRP A CA 1
ATOM 685 C C . TRP A 1 92 ? -5.201 -12.187 8.007 1.00 98.00 92 TRP A C 1
ATOM 687 O O . TRP A 1 92 ? -4.445 -12.455 7.068 1.00 98.00 92 TRP A O 1
ATOM 697 N N . PHE A 1 93 ? -5.000 -12.633 9.242 1.00 97.81 93 PHE A N 1
ATOM 698 C CA . PHE A 1 93 ? -3.811 -13.374 9.646 1.00 97.81 93 PHE A CA 1
ATOM 699 C C . PHE A 1 93 ? -3.830 -14.827 9.176 1.00 97.81 93 PHE A C 1
ATOM 701 O O . PHE A 1 93 ? -4.893 -15.451 9.083 1.00 97.81 93 PHE A O 1
ATOM 708 N N . SER A 1 94 ? -2.636 -15.364 8.896 1.00 95.69 94 SER A N 1
ATOM 709 C CA . SER A 1 94 ? -2.444 -16.807 8.724 1.00 95.69 94 SER A CA 1
ATOM 710 C C . SER A 1 94 ? -2.952 -17.553 9.966 1.00 95.69 94 SER A C 1
ATOM 712 O O . SER A 1 94 ? -2.710 -17.087 11.083 1.00 95.69 94 SER A O 1
ATOM 714 N N . PRO A 1 95 ? -3.615 -18.716 9.812 1.00 92.44 95 PRO A N 1
ATOM 715 C CA . PRO A 1 95 ? -4.056 -19.519 10.955 1.00 92.44 95 PRO A CA 1
ATOM 716 C C . PRO A 1 95 ? -2.918 -19.970 11.875 1.00 92.44 95 PRO A C 1
ATOM 718 O O . PRO A 1 95 ? -3.159 -20.222 13.052 1.00 92.44 95 PRO A O 1
ATOM 721 N N . ASP A 1 96 ? -1.695 -20.064 11.349 1.00 93.62 96 ASP A N 1
ATOM 722 C CA . ASP A 1 96 ? -0.517 -20.481 12.110 1.00 93.62 96 ASP A CA 1
ATOM 723 C C . ASP A 1 96 ? 0.408 -19.297 12.447 1.00 93.62 96 ASP A C 1
ATOM 725 O O . ASP A 1 96 ? 1.583 -19.512 12.732 1.00 93.62 96 ASP A O 1
ATOM 729 N N . GLU A 1 97 ? -0.093 -18.053 12.408 1.00 95.06 97 GLU A N 1
ATOM 730 C CA . GLU A 1 97 ? 0.679 -16.867 12.797 1.00 95.06 97 GLU A CA 1
ATOM 731 C C . GLU A 1 97 ? 1.221 -17.017 14.236 1.00 95.06 97 GLU A C 1
ATOM 733 O O . GLU A 1 97 ? 0.429 -17.027 15.191 1.00 95.06 97 GLU A O 1
ATOM 738 N N . PRO A 1 98 ? 2.554 -17.113 14.426 1.00 94.12 98 PRO A N 1
ATOM 739 C CA . PRO A 1 98 ? 3.142 -17.362 15.740 1.00 94.12 98 PRO A CA 1
ATOM 740 C C . PRO A 1 98 ? 2.746 -16.323 16.793 1.00 94.12 98 PRO A C 1
ATOM 742 O O . PRO A 1 98 ? 2.469 -16.672 17.948 1.00 94.12 98 PRO A O 1
ATOM 745 N N . LEU A 1 99 ? 2.635 -15.051 16.396 1.00 95.00 99 LEU A N 1
ATOM 746 C CA . LEU A 1 99 ? 2.265 -13.962 17.296 1.00 95.00 99 LEU A CA 1
ATOM 747 C C . LEU A 1 99 ? 0.808 -13.992 17.759 1.00 95.00 99 LEU A C 1
ATOM 749 O O . LEU A 1 99 ? 0.484 -13.322 18.744 1.00 95.00 99 LEU A O 1
ATOM 753 N N . LEU A 1 100 ? -0.065 -14.758 17.097 1.00 95.62 100 LEU A N 1
ATOM 754 C CA . LEU A 1 100 ? -1.417 -14.990 17.598 1.00 95.62 100 LEU A CA 1
ATOM 755 C C . LEU A 1 100 ? -1.423 -15.979 18.762 1.00 95.62 100 LEU A C 1
ATOM 757 O O . LEU A 1 100 ? -2.322 -15.913 19.593 1.00 95.62 100 LEU A O 1
ATOM 761 N N . SER A 1 101 ? -0.448 -16.893 18.852 1.00 93.06 101 SER A N 1
ATOM 762 C CA . SER 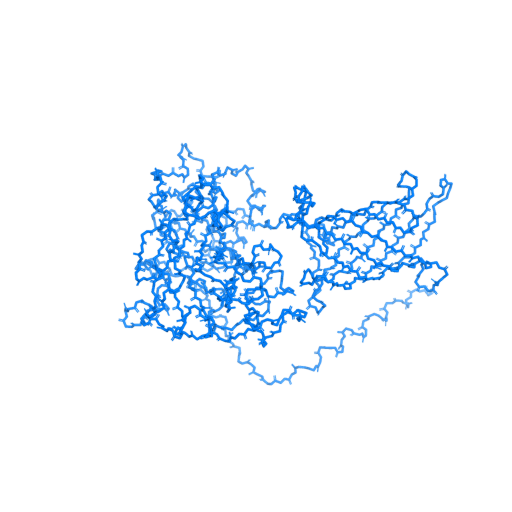A 1 101 ? -0.408 -17.935 19.894 1.00 93.06 101 SER A CA 1
ATOM 763 C C . SER A 1 101 ? -1.730 -18.718 20.024 1.00 93.06 101 SER A C 1
ATOM 765 O O . SER A 1 101 ? -2.130 -19.114 21.118 1.00 93.06 101 SER A O 1
ATOM 767 N N . GLY A 1 102 ? -2.419 -18.929 18.897 1.00 93.75 102 GLY A N 1
ATOM 768 C CA . GLY A 1 102 ? -3.724 -19.592 18.834 1.00 93.75 102 GLY A CA 1
ATOM 769 C C . GLY A 1 102 ? -4.929 -18.716 19.200 1.00 93.75 102 GLY A C 1
ATOM 770 O O . GLY A 1 102 ? -6.030 -19.250 19.294 1.00 93.75 102 GLY A O 1
ATOM 771 N N . ALA A 1 103 ? -4.750 -17.408 19.414 1.00 96.94 103 ALA A N 1
ATOM 772 C CA . ALA A 1 103 ? -5.850 -16.476 19.637 1.00 96.94 103 ALA A CA 1
ATOM 773 C C . ALA A 1 103 ? -6.723 -16.325 18.383 1.00 96.94 103 ALA A C 1
ATOM 775 O O . ALA A 1 103 ? -6.224 -16.209 17.261 1.00 96.94 103 ALA A O 1
ATOM 776 N N . GLU A 1 104 ? -8.036 -16.263 18.590 1.00 97.75 104 GLU A N 1
ATOM 777 C CA . GLU A 1 104 ? -9.031 -16.107 17.531 1.00 97.75 104 GLU A CA 1
ATOM 778 C C . GLU A 1 104 ? -10.074 -15.049 17.909 1.00 97.75 104 GLU A C 1
ATOM 780 O O . GLU A 1 104 ? -10.323 -14.763 19.081 1.00 97.75 104 GLU A O 1
ATOM 785 N N . GLY A 1 105 ? -10.717 -14.467 16.901 1.00 97.19 105 GLY A N 1
ATOM 786 C CA . GLY A 1 105 ? -11.828 -13.543 17.064 1.00 97.19 105 GLY A CA 1
ATOM 787 C C . GLY A 1 105 ? -11.455 -12.321 17.899 1.00 97.19 105 GLY A C 1
ATOM 788 O O . GLY A 1 105 ? -10.506 -11.602 17.592 1.00 97.19 105 GLY A O 1
ATOM 789 N N . GLU A 1 106 ? -12.223 -12.074 18.958 1.00 97.31 106 GLU A N 1
ATOM 790 C CA . GLU A 1 106 ? -12.034 -10.944 19.879 1.00 97.31 106 GLU A CA 1
ATOM 791 C C . GLU A 1 106 ? -10.774 -11.065 20.754 1.00 97.31 106 GLU A C 1
ATOM 793 O O . GLU A 1 106 ? -10.375 -10.085 21.384 1.00 97.31 106 GLU A O 1
ATOM 798 N N . GLU A 1 107 ? -10.128 -12.235 20.806 1.00 97.81 107 GLU A N 1
ATOM 799 C CA . GLU A 1 107 ? -8.912 -12.461 21.600 1.00 97.81 107 GLU A CA 1
ATOM 800 C C . GLU A 1 107 ? -7.638 -11.998 20.883 1.00 97.81 107 GLU A C 1
ATOM 802 O O . GLU A 1 107 ? -6.588 -11.864 21.509 1.00 97.81 107 GLU A O 1
ATOM 807 N N . ILE A 1 108 ? -7.713 -11.699 19.584 1.00 98.19 108 ILE A N 1
ATOM 808 C CA . ILE A 1 108 ? -6.557 -11.240 18.814 1.00 98.19 108 ILE A CA 1
ATOM 809 C C . ILE A 1 108 ? -6.090 -9.868 19.327 1.00 98.19 108 ILE A C 1
ATOM 811 O O . ILE A 1 108 ? -6.890 -8.968 19.592 1.00 98.19 108 ILE A O 1
ATOM 815 N N . ARG A 1 109 ? -4.769 -9.716 19.484 1.00 97.44 109 ARG A N 1
ATOM 816 C CA . ARG A 1 109 ? -4.091 -8.486 19.945 1.00 97.44 109 ARG A CA 1
ATOM 817 C C . ARG A 1 109 ? -3.055 -7.947 18.954 1.00 97.44 109 ARG A C 1
ATOM 819 O O . ARG A 1 109 ? -2.319 -7.030 19.294 1.00 97.44 109 ARG A O 1
ATOM 826 N N . GLN A 1 110 ? -3.000 -8.520 17.753 1.00 97.50 110 GLN A N 1
ATOM 827 C CA . GLN A 1 110 ? -2.100 -8.102 16.679 1.00 97.50 110 GLN A CA 1
ATOM 828 C C . GLN A 1 110 ? -2.862 -7.338 15.588 1.00 97.50 110 GLN A C 1
ATOM 830 O O . GLN A 1 110 ? -4.019 -7.680 15.321 1.00 97.50 110 GLN A O 1
ATOM 835 N N . PRO A 1 111 ? -2.234 -6.353 14.923 1.00 97.94 111 PRO A N 1
ATOM 836 C CA . PRO A 1 111 ? -0.934 -5.752 15.248 1.00 97.94 111 PRO A CA 1
ATOM 837 C C . PRO A 1 111 ? -0.988 -5.007 16.588 1.00 97.94 111 PRO A C 1
ATOM 839 O O . PRO A 1 111 ? -2.074 -4.689 17.071 1.00 97.94 111 PRO A O 1
ATOM 842 N N . THR A 1 112 ? 0.163 -4.749 17.203 1.00 97.50 112 THR A N 1
ATOM 843 C CA . THR A 1 112 ? 0.235 -4.126 18.535 1.00 97.50 112 THR A CA 1
ATOM 844 C C . THR A 1 112 ? 0.654 -2.656 18.464 1.00 97.50 112 THR A C 1
ATOM 846 O O . THR A 1 112 ? 1.032 -2.144 17.411 1.00 97.50 112 THR A O 1
ATOM 849 N N . PHE A 1 113 ? 0.593 -1.966 19.601 1.00 97.19 113 PHE A N 1
ATOM 850 C CA . PHE A 1 113 ? 1.084 -0.599 19.751 1.00 97.19 113 PHE A CA 1
ATOM 851 C C . PHE A 1 113 ? 2.622 -0.550 19.803 1.00 97.19 113 PHE A C 1
ATOM 853 O O . PHE A 1 113 ? 3.269 -1.485 20.287 1.00 97.19 113 PHE A O 1
ATOM 860 N N . PHE A 1 114 ? 3.225 0.553 19.352 1.00 96.69 114 PHE A N 1
ATOM 861 C CA . PHE A 1 114 ? 4.660 0.779 19.509 1.00 96.69 114 PHE A CA 1
ATOM 862 C C . PHE A 1 114 ? 5.051 0.819 20.994 1.00 96.69 114 PHE A C 1
ATOM 864 O O . PHE A 1 114 ? 4.333 1.381 21.818 1.00 96.69 114 PHE A O 1
ATOM 871 N N . PRO A 1 115 ? 6.230 0.299 21.373 1.00 96.12 115 PRO A N 1
ATOM 872 C CA . PRO A 1 115 ? 6.583 0.072 22.776 1.00 96.12 115 PRO A CA 1
ATOM 873 C C . PRO A 1 115 ? 6.824 1.355 23.595 1.00 96.12 115 PRO A C 1
ATOM 875 O O . PRO A 1 115 ? 7.036 1.275 24.806 1.00 96.12 115 PRO A O 1
ATOM 878 N N . PHE A 1 116 ? 6.816 2.520 22.944 1.00 95.19 116 PHE A N 1
ATOM 879 C CA . PHE A 1 116 ? 6.957 3.843 23.553 1.00 95.19 116 PHE A CA 1
ATOM 880 C C . PHE A 1 116 ? 5.626 4.605 23.679 1.00 95.19 116 PHE A C 1
ATOM 882 O O . PHE A 1 116 ? 5.618 5.719 24.195 1.00 95.19 116 PHE A O 1
ATOM 889 N N . GLU A 1 117 ? 4.511 4.010 23.253 1.00 95.00 117 GLU A N 1
ATOM 890 C CA . GLU A 1 117 ? 3.169 4.580 23.383 1.00 95.00 117 GLU A CA 1
ATOM 891 C C . GLU A 1 117 ? 2.382 4.001 24.569 1.00 95.00 117 GLU A C 1
ATOM 893 O O . GLU A 1 117 ? 2.797 3.048 25.233 1.00 95.00 117 GLU A O 1
ATOM 898 N N . GLU A 1 118 ? 1.201 4.574 24.826 1.00 94.62 118 GLU A N 1
ATOM 899 C CA . GLU A 1 118 ? 0.253 4.033 25.796 1.00 94.62 118 GLU A CA 1
ATOM 900 C C . GLU A 1 118 ? -0.234 2.639 25.378 1.00 94.62 118 GLU A C 1
ATOM 902 O O . GLU A 1 118 ? -0.775 2.437 24.281 1.00 94.62 118 GLU A O 1
ATOM 907 N N . ALA A 1 119 ? -0.058 1.691 26.300 1.00 95.56 119 ALA A N 1
ATOM 908 C CA . ALA A 1 119 ? -0.465 0.308 26.138 1.00 95.56 119 ALA A CA 1
ATOM 909 C C . ALA A 1 119 ? -1.987 0.153 26.159 1.00 95.56 119 ALA A C 1
ATOM 911 O O . ALA A 1 119 ? -2.669 0.701 27.025 1.00 95.56 119 ALA A O 1
ATOM 912 N N . VAL A 1 120 ? -2.507 -0.669 25.249 1.00 96.44 120 VAL A N 1
ATOM 913 C CA . VAL A 1 120 ? -3.940 -0.969 25.138 1.00 96.44 120 VAL A CA 1
ATOM 914 C C . VAL A 1 120 ? -4.190 -2.466 24.991 1.00 96.44 120 VAL A C 1
ATOM 916 O O . VAL A 1 120 ? -3.364 -3.197 24.453 1.00 96.44 120 VAL A O 1
ATOM 919 N N . ASP A 1 121 ? -5.353 -2.925 25.460 1.00 95.31 121 ASP A N 1
ATOM 920 C CA . ASP A 1 121 ? -5.793 -4.327 25.355 1.00 95.31 121 ASP A CA 1
ATOM 921 C C . ASP A 1 121 ? -6.603 -4.585 24.071 1.00 95.31 121 ASP A C 1
ATOM 923 O O . ASP A 1 121 ? -7.672 -5.193 24.082 1.00 95.31 121 ASP A O 1
ATOM 927 N N . ARG A 1 122 ? -6.141 -4.036 22.949 1.00 96.88 122 ARG A N 1
ATOM 928 C CA . ARG A 1 122 ? -6.738 -4.230 21.623 1.00 96.88 122 ARG A CA 1
ATOM 929 C C . ARG A 1 122 ? -5.673 -4.044 20.545 1.00 96.88 122 ARG A C 1
ATOM 931 O O . ARG A 1 122 ? -4.673 -3.381 20.821 1.00 96.88 122 ARG A O 1
ATOM 938 N N . PRO A 1 123 ? -5.878 -4.586 19.338 1.00 98.56 123 PRO A N 1
ATOM 939 C CA . PRO A 1 123 ? -4.972 -4.324 18.233 1.00 98.56 123 PRO A CA 1
ATOM 940 C C . PRO A 1 123 ? -4.896 -2.831 17.884 1.00 98.56 123 PRO A C 1
ATOM 942 O O . PRO A 1 123 ? -5.867 -2.094 18.079 1.00 98.56 123 PRO A O 1
ATOM 945 N N . VAL A 1 124 ? -3.769 -2.395 17.328 1.00 98.69 124 VAL A N 1
ATOM 946 C CA . VAL A 1 124 ? -3.543 -1.009 16.897 1.00 98.69 124 VAL A CA 1
ATOM 947 C C . VAL A 1 124 ? -3.028 -0.993 15.465 1.00 98.69 124 VAL A C 1
ATOM 949 O O . VAL A 1 124 ? -2.104 -1.723 15.112 1.00 98.69 124 VAL A O 1
ATOM 952 N N . ALA A 1 125 ? -3.626 -0.138 14.643 1.00 98.38 125 ALA A N 1
ATOM 953 C CA . ALA A 1 125 ? -3.114 0.209 13.330 1.00 98.38 125 ALA A CA 1
ATOM 954 C C . ALA A 1 125 ? -2.836 1.708 13.277 1.00 98.38 125 ALA A C 1
ATOM 956 O O . ALA A 1 125 ? -3.547 2.525 13.866 1.00 98.38 125 ALA A O 1
ATOM 957 N N . TYR A 1 126 ? -1.805 2.071 12.532 1.00 98.00 126 TYR A N 1
ATOM 958 C CA . TYR A 1 126 ? -1.396 3.456 12.385 1.00 98.00 126 TYR A CA 1
ATOM 959 C C . TYR A 1 126 ? -1.765 3.973 11.010 1.00 98.00 126 TYR A C 1
ATOM 961 O O . TYR A 1 126 ? -1.779 3.198 10.058 1.00 98.00 126 TYR A O 1
ATOM 969 N N . TYR A 1 127 ? -2.014 5.270 10.882 1.00 97.75 127 TYR A N 1
ATOM 970 C CA . TYR A 1 127 ? -2.259 5.911 9.598 1.00 97.75 127 TYR A CA 1
ATOM 971 C C . TYR A 1 127 ? -1.390 7.150 9.396 1.00 97.75 127 TYR A C 1
ATOM 973 O O . TYR A 1 127 ? -0.948 7.801 10.344 1.00 97.75 127 TYR A O 1
ATOM 981 N N . ARG A 1 128 ? -1.174 7.493 8.128 1.00 96.56 128 ARG A N 1
ATOM 982 C CA . ARG A 1 128 ? -0.525 8.731 7.703 1.00 96.56 128 ARG A CA 1
ATOM 983 C C . ARG A 1 128 ? -1.154 9.224 6.411 1.00 96.56 128 ARG A C 1
ATOM 985 O O . ARG A 1 128 ? -1.107 8.526 5.401 1.00 96.56 128 ARG A O 1
ATOM 992 N N . VAL A 1 129 ? -1.660 10.452 6.410 1.00 96.50 129 VAL A N 1
ATOM 993 C CA . VAL A 1 129 ? -1.961 11.160 5.160 1.00 96.50 129 VAL A CA 1
ATOM 994 C C . VAL A 1 129 ? -0.630 11.669 4.621 1.00 96.50 129 VAL A C 1
ATOM 996 O O . VAL A 1 129 ? -0.031 12.562 5.204 1.00 96.50 129 VAL A O 1
ATOM 999 N N . ARG A 1 130 ? -0.099 11.040 3.572 1.00 94.00 130 ARG A N 1
ATOM 1000 C CA . ARG A 1 130 ? 1.225 11.383 3.036 1.00 94.00 130 ARG A CA 1
ATOM 1001 C C . ARG A 1 130 ? 1.161 12.650 2.194 1.00 94.00 130 ARG A C 1
ATOM 1003 O O . ARG A 1 130 ? 1.962 13.553 2.401 1.00 94.00 130 ARG A O 1
ATOM 1010 N N . THR A 1 131 ? 0.201 12.701 1.278 1.00 93.25 131 THR A N 1
ATOM 1011 C CA . THR A 1 131 ? 0.075 13.792 0.311 1.00 93.25 131 THR A CA 1
ATOM 1012 C C . THR A 1 131 ? -1.391 14.140 0.113 1.00 93.25 131 THR A C 1
ATOM 1014 O O . THR A 1 131 ? -2.227 13.241 -0.011 1.00 93.25 131 THR A O 1
ATOM 1017 N N . VAL A 1 132 ? -1.692 15.435 0.040 1.00 93.44 132 VAL A N 1
ATOM 1018 C CA . VAL A 1 132 ? -2.972 15.963 -0.440 1.00 93.44 132 VAL A CA 1
ATOM 1019 C C . VAL A 1 132 ? -2.705 16.753 -1.715 1.00 93.44 132 VAL A C 1
ATOM 1021 O O . VAL A 1 132 ? -1.986 17.749 -1.705 1.00 93.44 132 VAL A O 1
ATOM 1024 N N . LEU A 1 133 ? -3.283 16.296 -2.821 1.00 90.12 133 LEU A N 1
ATOM 1025 C CA . LEU A 1 133 ? -3.234 16.996 -4.098 1.00 90.12 133 LEU A CA 1
ATOM 1026 C C . LEU A 1 133 ? -4.394 17.976 -4.191 1.00 90.12 133 LEU A C 1
ATOM 1028 O O . LEU A 1 133 ? -5.549 17.565 -4.042 1.00 90.12 133 LEU A O 1
ATOM 1032 N N . THR A 1 134 ? -4.101 19.239 -4.486 1.00 88.50 134 THR A N 1
ATOM 1033 C CA . THR A 1 134 ? -5.122 20.282 -4.638 1.00 88.50 134 THR A CA 1
ATOM 1034 C C . THR A 1 134 ? -5.709 20.306 -6.052 1.00 88.50 134 THR A C 1
ATOM 1036 O O . THR A 1 134 ? -5.097 19.854 -7.024 1.00 88.50 134 THR A O 1
ATOM 1039 N N . ASP A 1 135 ? -6.943 20.791 -6.170 1.00 77.44 135 ASP A N 1
ATOM 1040 C CA . ASP A 1 135 ? -7.700 20.878 -7.413 1.00 77.44 135 ASP A CA 1
ATOM 1041 C C . ASP A 1 135 ? -7.707 22.321 -7.962 1.00 77.44 135 ASP A C 1
ATOM 1043 O O . ASP A 1 135 ? -8.506 23.149 -7.519 1.00 77.44 135 ASP A O 1
ATOM 1047 N N . PRO A 1 136 ? -6.905 22.639 -8.993 1.00 68.69 136 PRO A N 1
ATOM 1048 C CA . PRO A 1 136 ? -6.800 23.984 -9.552 1.00 68.69 136 PRO A CA 1
ATOM 1049 C C . PRO A 1 136 ? -8.089 24.414 -10.267 1.00 68.69 136 PRO A C 1
ATOM 1051 O O . PRO A 1 136 ? -8.277 25.591 -10.567 1.00 68.69 136 PRO A O 1
ATOM 1054 N N . PHE A 1 137 ? -8.988 23.478 -10.604 1.00 66.62 137 PHE A N 1
ATOM 1055 C CA . PHE A 1 137 ? -10.242 23.801 -11.286 1.00 66.62 137 PHE A CA 1
ATOM 1056 C C . PHE A 1 137 ? -11.287 24.378 -10.322 1.00 66.62 137 PHE A C 1
ATOM 1058 O O . PHE A 1 137 ? -12.299 24.950 -10.754 1.00 66.62 137 PHE A O 1
ATOM 1065 N N . PHE A 1 138 ? -11.049 24.244 -9.019 1.00 68.81 138 PHE A N 1
ATOM 1066 C CA . PHE A 1 138 ? -11.874 24.765 -7.937 1.00 68.81 138 PHE A CA 1
ATOM 1067 C C . PHE A 1 138 ? -11.081 25.814 -7.144 1.00 68.81 138 PHE A C 1
ATOM 1069 O O . PHE A 1 138 ? -11.096 25.819 -5.921 1.00 68.81 138 PHE A O 1
ATOM 1076 N N . ASP A 1 139 ? -10.426 26.714 -7.889 1.00 61.09 139 ASP A N 1
ATOM 1077 C CA . ASP A 1 139 ? -9.677 27.878 -7.405 1.00 61.09 139 ASP A CA 1
ATOM 1078 C C . ASP A 1 139 ? -10.466 28.660 -6.339 1.00 61.09 139 ASP A C 1
ATOM 1080 O O . ASP A 1 139 ? -11.481 29.307 -6.626 1.00 61.09 139 ASP A O 1
ATOM 1084 N N . THR A 1 140 ? -10.014 28.548 -5.091 1.00 64.31 140 THR A N 1
ATOM 1085 C CA . THR A 1 140 ? -10.392 29.436 -3.990 1.00 64.31 140 THR A CA 1
ATOM 1086 C C . THR A 1 140 ? -9.122 29.843 -3.260 1.00 64.31 140 THR A C 1
ATOM 1088 O O . THR A 1 140 ? -8.176 29.066 -3.215 1.00 64.31 140 THR A O 1
ATOM 1091 N N . GLU A 1 141 ? -9.123 31.009 -2.617 1.00 69.31 141 GLU A N 1
ATOM 1092 C CA . GLU A 1 141 ? -8.011 31.458 -1.762 1.00 69.31 141 GLU A CA 1
ATOM 1093 C C . GLU A 1 141 ? -7.875 30.644 -0.449 1.00 69.31 141 GLU A C 1
ATOM 1095 O O . GLU A 1 141 ? -7.091 31.018 0.419 1.00 69.31 141 GLU A O 1
ATOM 1100 N N . GLU A 1 142 ? -8.658 29.574 -0.262 1.00 79.00 142 GLU A N 1
ATOM 1101 C CA . GLU A 1 142 ? -8.665 28.750 0.953 1.00 79.00 142 GLU A CA 1
ATOM 1102 C C . GLU A 1 142 ? -7.647 27.601 0.878 1.00 79.00 142 GLU A C 1
ATOM 1104 O O . GLU A 1 142 ? -7.509 26.934 -0.149 1.00 79.00 142 GLU A O 1
ATOM 1109 N N . ASP A 1 143 ? -6.975 27.336 2.001 1.00 84.94 143 ASP A N 1
ATOM 1110 C CA . ASP A 1 143 ? -6.018 26.237 2.134 1.00 84.94 143 ASP A CA 1
ATOM 1111 C C . ASP A 1 143 ? -6.709 24.863 2.074 1.00 84.94 143 ASP A C 1
ATOM 1113 O O . ASP A 1 143 ? -7.786 24.652 2.641 1.00 84.94 143 ASP A O 1
ATOM 1117 N N . ALA A 1 144 ? -6.044 23.879 1.461 1.00 86.19 144 ALA A N 1
ATOM 1118 C CA . ALA A 1 144 ? -6.547 22.503 1.372 1.00 86.19 144 ALA A CA 1
ATOM 1119 C C . ALA A 1 144 ? -6.601 21.764 2.721 1.00 86.19 144 ALA A C 1
ATOM 1121 O O . ALA A 1 144 ? -7.269 20.732 2.837 1.00 86.19 144 ALA A O 1
ATOM 1122 N N . LEU A 1 145 ? -5.905 22.289 3.732 1.00 90.88 145 LEU A N 1
ATOM 1123 C CA . LEU A 1 145 ? -5.920 21.794 5.102 1.00 90.88 145 LEU A CA 1
ATOM 1124 C C . LEU A 1 145 ? -6.491 22.858 6.032 1.00 90.88 145 LEU A C 1
ATOM 1126 O O . LEU A 1 145 ? -6.103 24.022 5.977 1.00 90.88 145 LEU A O 1
ATOM 1130 N N . GLN A 1 146 ? -7.374 22.429 6.921 1.00 86.31 146 GLN A N 1
ATOM 1131 C CA . GLN A 1 146 ? -7.991 23.238 7.961 1.00 86.31 146 GLN A CA 1
ATOM 1132 C C . GLN A 1 146 ? -7.687 22.619 9.330 1.00 86.31 146 GLN A C 1
ATOM 1134 O O . GLN A 1 146 ? -7.372 21.435 9.428 1.00 86.31 146 GLN A O 1
ATOM 1139 N N . VAL A 1 147 ? -7.756 23.431 10.390 1.00 79.00 147 VAL A N 1
ATOM 1140 C CA . VAL A 1 147 ? -7.574 22.987 11.789 1.00 79.00 147 VAL A CA 1
ATOM 1141 C C . VAL A 1 147 ? -6.310 22.128 11.964 1.00 79.00 147 VAL A C 1
ATOM 1143 O O . VAL A 1 147 ? -6.380 20.940 12.230 1.00 79.00 147 VAL A O 1
ATOM 1146 N N . VAL A 1 148 ? -5.120 22.709 11.792 1.00 82.88 148 VAL A N 1
ATOM 1147 C CA . VAL A 1 148 ? -3.870 21.930 11.862 1.00 82.88 148 VAL A CA 1
ATOM 1148 C C . VAL A 1 148 ? -3.564 21.507 13.304 1.00 82.88 148 VAL A C 1
ATOM 1150 O O . VAL A 1 148 ? -3.150 22.316 14.137 1.00 82.88 148 VAL A O 1
ATOM 1153 N N . ASP A 1 149 ? -3.757 20.220 13.573 1.00 84.62 149 ASP A N 1
ATOM 1154 C CA . ASP A 1 149 ? -3.493 19.555 14.848 1.00 84.62 149 ASP A CA 1
ATOM 1155 C C . ASP A 1 149 ? -2.058 19.002 14.869 1.00 84.62 149 ASP A C 1
ATOM 1157 O O . ASP A 1 149 ? -1.690 18.248 13.961 1.00 84.62 149 ASP A O 1
ATOM 1161 N N . PRO A 1 150 ? -1.233 19.316 15.885 1.00 83.81 150 PRO A N 1
ATOM 1162 C CA . PRO A 1 150 ? 0.073 18.687 16.053 1.00 83.81 150 PRO A CA 1
ATOM 1163 C C . PRO A 1 150 ? 0.025 17.151 16.114 1.00 83.81 150 PRO A C 1
ATOM 1165 O O . PRO A 1 150 ? 0.931 16.522 15.576 1.00 83.81 150 PRO A O 1
ATOM 1168 N N . ASP A 1 151 ? -1.029 16.557 16.697 1.00 85.88 151 ASP A N 1
ATOM 1169 C CA . ASP A 1 151 ? -1.247 15.096 16.733 1.00 85.88 151 ASP A CA 1
ATOM 1170 C C . ASP A 1 151 ? -1.888 14.572 15.437 1.00 85.88 151 ASP A C 1
ATOM 1172 O O . ASP A 1 151 ? -2.147 13.387 15.282 1.00 85.88 151 ASP A O 1
ATOM 1176 N N . LYS A 1 152 ? -2.165 15.445 14.462 1.00 91.00 152 LYS A N 1
ATOM 1177 C CA . LYS A 1 152 ? -2.706 15.116 13.133 1.00 91.00 152 LYS A CA 1
ATOM 1178 C C . LYS A 1 152 ? -4.124 14.530 13.120 1.00 91.00 152 LYS A C 1
ATOM 1180 O O . LYS A 1 152 ? -4.787 14.654 12.096 1.00 91.00 152 LYS A O 1
ATOM 1185 N N . ARG A 1 153 ? -4.640 13.979 14.224 1.00 92.81 153 ARG A N 1
ATOM 1186 C CA . ARG A 1 153 ? -5.974 13.352 14.316 1.00 92.81 153 ARG A CA 1
ATOM 1187 C C . ARG A 1 153 ? -7.092 14.254 13.834 1.00 92.81 153 ARG A C 1
ATOM 1189 O O . ARG A 1 153 ? -7.903 13.851 12.999 1.00 92.81 153 ARG A O 1
ATOM 1196 N N . THR A 1 154 ? -7.118 15.473 14.368 1.00 93.62 154 THR A N 1
ATOM 1197 C CA . THR A 1 154 ? -8.182 16.441 14.096 1.00 93.62 154 THR A CA 1
ATOM 1198 C C . THR A 1 154 ? -7.837 17.401 12.961 1.00 93.62 154 THR A C 1
ATOM 1200 O O . THR A 1 154 ? -8.618 18.304 12.689 1.00 93.62 154 THR A O 1
ATOM 1203 N N . THR A 1 155 ? -6.716 17.175 12.256 1.00 95.00 155 THR A N 1
ATOM 1204 C CA . THR A 1 155 ? -6.414 17.922 11.027 1.00 95.00 155 THR A CA 1
ATOM 1205 C C . THR A 1 155 ? -7.444 17.599 9.962 1.00 95.00 155 THR A C 1
ATOM 1207 O O . THR A 1 155 ? -7.683 16.430 9.664 1.00 95.00 155 THR A O 1
ATOM 1210 N N . GLU A 1 156 ? -8.065 18.634 9.407 1.00 96.06 156 GLU A N 1
ATOM 1211 C CA . GLU A 1 156 ? -9.164 18.515 8.457 1.00 96.06 156 GLU A CA 1
ATOM 1212 C C . GLU A 1 156 ? -8.685 18.750 7.026 1.00 96.06 156 GLU A C 1
ATOM 1214 O O . GLU A 1 156 ? -7.947 19.689 6.736 1.00 96.06 156 GLU A O 1
ATOM 1219 N N . ILE A 1 157 ? -9.141 17.903 6.108 1.00 95.44 157 ILE A N 1
ATOM 1220 C CA . ILE A 1 157 ? -8.996 18.090 4.666 1.00 95.44 157 ILE A CA 1
ATOM 1221 C C . ILE A 1 157 ? -10.239 18.807 4.167 1.00 95.44 157 ILE A C 1
ATOM 1223 O O . ILE A 1 157 ? -11.360 18.358 4.422 1.00 95.44 157 ILE A O 1
ATOM 1227 N N . ASP A 1 158 ? -10.051 19.875 3.402 1.00 94.12 158 ASP A N 1
ATOM 1228 C CA . ASP A 1 158 ? -11.130 20.443 2.610 1.00 94.12 158 ASP A CA 1
ATOM 1229 C C . ASP A 1 158 ? -11.326 19.617 1.330 1.00 94.12 158 ASP A C 1
ATOM 1231 O O . ASP A 1 158 ? -10.572 19.732 0.360 1.00 94.12 158 ASP A O 1
ATOM 1235 N N . LEU A 1 159 ? -12.372 18.787 1.301 1.00 92.75 159 LEU A N 1
ATOM 1236 C CA . LEU A 1 159 ? -12.711 17.949 0.146 1.00 92.75 159 LEU A CA 1
ATOM 1237 C C . LEU A 1 159 ? -13.095 18.776 -1.090 1.00 92.75 159 LEU A C 1
ATOM 1239 O O . LEU A 1 159 ? -13.056 18.272 -2.214 1.00 92.75 159 LEU A O 1
ATOM 1243 N N . TYR A 1 160 ? -13.444 20.054 -0.918 1.00 89.81 160 TYR A N 1
ATOM 1244 C CA . TYR A 1 160 ? -13.636 20.964 -2.041 1.00 89.81 160 TYR A CA 1
ATOM 1245 C C . TYR A 1 160 ? -12.316 21.294 -2.738 1.00 89.81 160 TYR A C 1
ATOM 1247 O O . TYR A 1 160 ? -12.289 21.353 -3.968 1.00 89.81 160 TYR A O 1
ATOM 1255 N N . GLN A 1 161 ? -11.222 21.404 -1.983 1.00 89.62 161 GLN A N 1
ATOM 1256 C CA . GLN A 1 161 ? -9.884 21.658 -2.514 1.00 89.62 161 GLN A CA 1
ATOM 1257 C C . GLN A 1 161 ? -9.142 20.382 -2.913 1.00 89.62 161 GLN A C 1
ATOM 1259 O O . GLN A 1 161 ? -8.377 20.407 -3.868 1.00 89.62 161 GLN A O 1
ATOM 1264 N N . ALA A 1 162 ? -9.384 19.245 -2.264 1.00 91.31 162 ALA A N 1
ATOM 1265 C CA . ALA A 1 162 ? -8.671 18.005 -2.572 1.00 91.31 162 ALA A CA 1
ATOM 1266 C C . ALA A 1 162 ? -9.123 17.361 -3.900 1.00 91.31 162 ALA A C 1
ATOM 1268 O O . ALA A 1 162 ? -10.318 17.203 -4.152 1.00 91.31 162 ALA A O 1
ATOM 1269 N N . ALA A 1 163 ? -8.174 16.946 -4.740 1.00 88.44 163 ALA A N 1
ATOM 1270 C CA . ALA A 1 163 ? -8.392 16.106 -5.925 1.00 88.44 163 ALA A CA 1
ATOM 1271 C C . ALA A 1 163 ? -7.942 14.654 -5.696 1.00 88.44 163 ALA A C 1
ATOM 1273 O O . ALA A 1 163 ? -8.568 13.710 -6.183 1.00 88.44 163 ALA A O 1
ATOM 1274 N N . GLY A 1 164 ? -6.849 14.473 -4.955 1.00 90.88 164 GLY A N 1
ATOM 1275 C CA . GLY A 1 164 ? -6.245 13.174 -4.688 1.00 90.88 164 GLY A CA 1
ATOM 1276 C C . GLY A 1 164 ? -5.593 13.144 -3.315 1.00 90.88 164 GLY A C 1
ATOM 1277 O O . GLY A 1 164 ? -5.136 14.172 -2.821 1.00 90.88 164 GLY A O 1
ATOM 1278 N N . ILE A 1 165 ? -5.585 11.977 -2.684 1.00 95.19 165 ILE A N 1
ATOM 1279 C CA . ILE A 1 165 ? -5.017 11.779 -1.353 1.00 95.19 165 ILE A CA 1
ATOM 1280 C C . ILE A 1 165 ? -4.229 10.471 -1.354 1.00 95.19 165 ILE A C 1
ATOM 1282 O O . ILE A 1 165 ? -4.748 9.424 -1.742 1.00 95.19 165 ILE A O 1
ATOM 1286 N N . ASP A 1 166 ? -2.985 10.531 -0.892 1.00 95.81 166 ASP A N 1
ATOM 1287 C CA . ASP A 1 166 ? -2.176 9.351 -0.602 1.00 95.81 166 ASP A CA 1
ATOM 1288 C C . ASP A 1 166 ? -2.282 9.033 0.894 1.00 95.81 166 ASP A C 1
ATOM 1290 O O . ASP A 1 166 ? -1.851 9.824 1.737 1.00 95.81 166 ASP A O 1
ATOM 1294 N N . LEU A 1 167 ? -2.843 7.871 1.225 1.00 97.62 167 LEU A N 1
ATOM 1295 C CA . LEU A 1 167 ? -3.065 7.419 2.598 1.00 97.62 167 LEU A CA 1
ATOM 1296 C C . LEU A 1 167 ? -2.279 6.137 2.866 1.00 97.62 167 LEU A C 1
ATOM 1298 O O . LEU A 1 167 ? -2.450 5.143 2.166 1.00 97.62 167 LEU A O 1
ATOM 1302 N N . ASP A 1 168 ? -1.447 6.144 3.899 1.00 97.12 168 ASP A N 1
ATOM 1303 C CA . ASP A 1 168 ? -0.690 4.979 4.341 1.00 97.12 168 ASP A CA 1
ATOM 1304 C C . ASP A 1 168 ? -1.275 4.424 5.644 1.00 97.12 168 ASP A C 1
ATOM 1306 O O . ASP A 1 168 ? -1.656 5.189 6.528 1.00 97.12 168 ASP A O 1
ATOM 1310 N N . PHE A 1 169 ? -1.279 3.100 5.778 1.00 98.00 169 PHE A N 1
ATOM 1311 C CA . PHE A 1 169 ? -1.526 2.364 7.013 1.00 98.00 169 PHE A CA 1
ATOM 1312 C C . PHE A 1 169 ? -0.277 1.581 7.409 1.00 98.00 169 PHE A C 1
ATOM 1314 O O . PHE A 1 169 ? 0.392 1.029 6.534 1.00 98.00 169 PHE A O 1
ATOM 1321 N N . PHE A 1 170 ? 0.016 1.502 8.705 1.00 97.25 170 PHE A N 1
ATOM 1322 C CA . PHE A 1 170 ? 1.155 0.760 9.243 1.00 97.25 170 PHE A CA 1
ATOM 1323 C C . PHE A 1 170 ? 0.734 -0.180 10.367 1.00 97.25 170 PHE A C 1
ATOM 1325 O O . PHE A 1 170 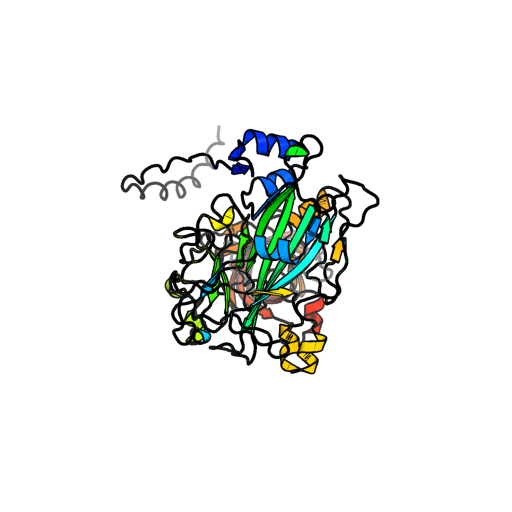? -0.157 0.130 11.161 1.00 97.25 170 PHE A O 1
ATOM 1332 N N . PHE A 1 171 ? 1.425 -1.311 10.447 1.00 97.38 171 PHE A N 1
ATOM 1333 C CA . PHE A 1 171 ? 1.143 -2.400 11.371 1.00 97.38 171 PHE A CA 1
ATOM 1334 C C . PHE A 1 171 ? 2.438 -2.765 12.083 1.00 97.38 171 PHE A C 1
ATOM 1336 O O . PHE A 1 171 ? 3.390 -3.200 11.436 1.00 97.38 171 PHE A O 1
ATOM 1343 N N . PHE A 1 172 ? 2.493 -2.533 13.394 1.00 96.94 172 PHE A N 1
ATOM 1344 C CA . PHE A 1 172 ? 3.668 -2.845 14.197 1.00 96.94 172 PHE A CA 1
ATOM 1345 C C . PHE A 1 172 ? 3.544 -4.238 14.813 1.00 96.94 172 PHE A C 1
ATOM 1347 O O . PHE A 1 172 ? 2.529 -4.580 15.426 1.00 96.94 172 PHE A O 1
ATOM 1354 N N . TYR A 1 173 ? 4.620 -5.011 14.691 1.00 96.62 173 TYR A N 1
ATOM 1355 C CA . TYR A 1 173 ? 4.769 -6.317 15.309 1.00 96.62 173 TYR A CA 1
ATOM 1356 C C . TYR A 1 173 ? 5.998 -6.319 16.231 1.00 96.62 173 TYR A C 1
ATOM 1358 O O . TYR A 1 173 ? 7.071 -5.823 15.865 1.00 96.62 173 TYR A O 1
ATOM 1366 N N . PRO A 1 174 ? 5.873 -6.880 17.447 1.00 95.06 174 PRO A N 1
ATOM 1367 C CA . PRO A 1 174 ? 6.918 -6.849 18.467 1.00 95.06 174 PRO A CA 1
ATOM 1368 C C . PRO A 1 174 ? 8.063 -7.834 18.200 1.00 95.06 174 PRO A C 1
ATOM 1370 O O . PRO A 1 174 ? 8.972 -7.915 19.022 1.00 95.06 174 PRO A O 1
ATOM 1373 N N . SER A 1 175 ? 7.979 -8.612 17.121 1.00 93.94 175 SER A N 1
ATOM 1374 C CA . SER A 1 175 ? 9.021 -9.475 16.563 1.00 93.94 175 SER A CA 1
ATOM 1375 C C . SER A 1 175 ? 8.537 -10.050 15.233 1.00 93.94 175 SER A C 1
ATOM 1377 O O . SER A 1 175 ? 7.346 -10.012 14.951 1.00 93.94 175 SER A O 1
ATOM 1379 N N . GLU A 1 176 ? 9.438 -10.645 14.462 1.00 89.75 176 GLU A N 1
ATOM 1380 C CA . GLU A 1 176 ? 9.104 -11.512 13.327 1.00 89.75 176 GLU A CA 1
ATOM 1381 C C . GLU A 1 176 ? 9.829 -12.862 13.455 1.00 89.75 176 GLU A C 1
ATOM 1383 O O . GLU A 1 176 ? 10.848 -12.972 14.143 1.00 89.75 176 GLU A O 1
ATOM 1388 N N . GLU A 1 177 ? 9.316 -13.892 12.787 1.00 88.12 177 GLU A N 1
ATOM 1389 C CA . GLU A 1 177 ? 9.880 -15.242 12.742 1.00 88.12 177 GLU A CA 1
ATOM 1390 C C . GLU A 1 177 ? 10.367 -15.622 11.336 1.00 88.12 177 GLU A C 1
ATOM 1392 O O . GLU A 1 177 ? 10.006 -15.019 10.329 1.00 88.12 177 GLU A O 1
ATOM 1397 N N . GLY A 1 178 ? 11.219 -16.647 11.252 1.00 80.00 178 GLY A N 1
ATOM 1398 C CA . GLY A 1 178 ? 11.780 -17.134 9.991 1.00 80.00 178 GLY A CA 1
ATOM 1399 C C . GLY A 1 178 ? 13.136 -16.521 9.629 1.00 80.00 178 GLY A C 1
ATOM 1400 O O . GLY A 1 178 ? 13.907 -16.064 10.479 1.00 80.00 178 GLY A O 1
ATOM 1401 N N . LEU A 1 179 ? 13.495 -16.584 8.344 1.00 68.75 179 LEU A N 1
ATOM 1402 C CA . LEU A 1 179 ? 14.821 -16.156 7.895 1.00 68.75 179 LEU A CA 1
ATOM 1403 C C . LEU A 1 179 ? 14.989 -14.635 8.012 1.00 68.75 179 LEU A C 1
ATOM 1405 O O . LEU A 1 179 ? 14.173 -13.855 7.520 1.00 68.75 179 LEU A O 1
ATOM 1409 N N . GLY A 1 180 ? 16.106 -14.221 8.614 1.00 71.81 180 GLY A N 1
ATOM 1410 C CA . GLY A 1 180 ? 16.423 -12.806 8.791 1.00 71.81 180 GLY A CA 1
ATOM 1411 C C . GLY A 1 180 ? 15.527 -12.113 9.814 1.00 71.81 180 GLY A C 1
ATOM 1412 O O . GLY A 1 180 ? 15.357 -10.909 9.699 1.00 71.81 180 GLY A O 1
ATOM 1413 N N . ALA A 1 181 ? 14.959 -12.872 10.759 1.00 80.94 181 ALA A N 1
ATOM 1414 C CA . ALA A 1 181 ? 14.112 -12.366 11.827 1.00 80.94 181 ALA A CA 1
ATOM 1415 C C . ALA A 1 181 ? 14.748 -11.198 12.597 1.00 80.94 181 ALA A C 1
ATOM 1417 O O . ALA A 1 181 ? 15.948 -11.183 12.901 1.00 80.94 181 ALA A O 1
ATOM 1418 N N . HIS A 1 182 ? 13.906 -10.244 12.967 1.00 85.06 182 HIS A N 1
ATOM 1419 C CA . HIS A 1 182 ? 14.263 -9.048 13.698 1.00 85.06 182 HIS A CA 1
ATOM 1420 C C . HIS A 1 182 ? 13.400 -8.868 14.946 1.00 85.06 182 HIS A C 1
ATOM 1422 O O . HIS A 1 182 ? 12.303 -9.405 15.074 1.00 85.06 182 HIS A O 1
ATOM 1428 N N . LYS A 1 183 ? 13.922 -8.061 15.877 1.00 89.69 183 LYS A N 1
ATOM 1429 C CA . LYS A 1 183 ? 13.235 -7.707 17.123 1.00 89.69 183 LYS A CA 1
ATOM 1430 C C . LYS A 1 183 ? 11.957 -6.905 16.887 1.00 89.69 183 LYS A C 1
ATOM 1432 O O . LYS A 1 183 ? 11.063 -6.985 17.697 1.00 89.69 183 LYS A O 1
ATOM 1437 N N . TYR A 1 184 ? 11.892 -6.104 15.839 1.00 92.38 184 TYR A N 1
ATOM 1438 C CA . TYR A 1 184 ? 10.724 -5.294 15.522 1.00 92.38 184 TYR A CA 1
ATOM 1439 C C . TYR A 1 184 ? 10.396 -5.506 14.065 1.00 92.38 184 TYR A C 1
ATOM 1441 O O . TYR A 1 184 ? 11.302 -5.800 13.280 1.00 92.38 184 TYR A O 1
ATOM 1449 N N . ASP A 1 185 ? 9.135 -5.311 13.728 1.00 92.81 185 ASP A N 1
ATOM 1450 C CA . ASP A 1 185 ? 8.694 -5.298 12.353 1.00 92.81 185 ASP A CA 1
ATOM 1451 C C . ASP A 1 185 ? 7.573 -4.269 12.162 1.00 92.81 185 ASP A C 1
ATOM 1453 O O . ASP A 1 185 ? 6.763 -4.032 13.060 1.00 92.81 185 ASP A O 1
ATOM 1457 N N . VAL A 1 186 ? 7.598 -3.588 11.017 1.00 93.62 186 VAL A N 1
ATOM 1458 C CA . VAL A 1 186 ? 6.589 -2.596 10.627 1.00 93.62 186 VAL A CA 1
ATOM 1459 C C . VAL A 1 186 ? 6.300 -2.769 9.153 1.00 93.62 186 VAL A C 1
ATOM 1461 O O . VAL A 1 186 ? 7.109 -2.387 8.293 1.00 93.62 186 VAL A O 1
ATOM 1464 N N . GLU A 1 187 ? 5.099 -3.261 8.896 1.00 93.69 187 GLU A N 1
ATOM 1465 C CA . GLU A 1 187 ? 4.563 -3.481 7.562 1.00 93.69 187 GLU A CA 1
ATOM 1466 C C . GLU A 1 187 ? 3.506 -2.428 7.239 1.00 93.69 187 GLU A C 1
ATOM 1468 O O . GLU A 1 187 ? 3.053 -1.691 8.118 1.00 93.69 187 GLU A O 1
ATOM 1473 N N . SER A 1 188 ? 3.182 -2.257 5.956 1.00 94.25 188 SER A N 1
ATOM 1474 C CA . SER A 1 188 ? 2.322 -1.143 5.545 1.00 94.25 188 SER A CA 1
ATOM 1475 C C . SER A 1 188 ? 1.505 -1.401 4.291 1.00 94.25 188 SER A C 1
ATOM 1477 O O . SER A 1 188 ? 1.883 -2.171 3.410 1.00 94.25 188 SER A O 1
ATOM 1479 N N . VAL A 1 189 ? 0.387 -0.690 4.195 1.00 96.19 189 VAL A N 1
ATOM 1480 C CA . VAL A 1 189 ? -0.503 -0.663 3.034 1.00 96.19 189 VAL A CA 1
ATOM 1481 C C . VAL A 1 189 ? -0.713 0.785 2.630 1.00 96.19 189 VAL A C 1
ATOM 1483 O O . VAL A 1 189 ? -1.014 1.625 3.465 1.00 96.19 189 VAL A O 1
ATOM 1486 N N . GLN A 1 190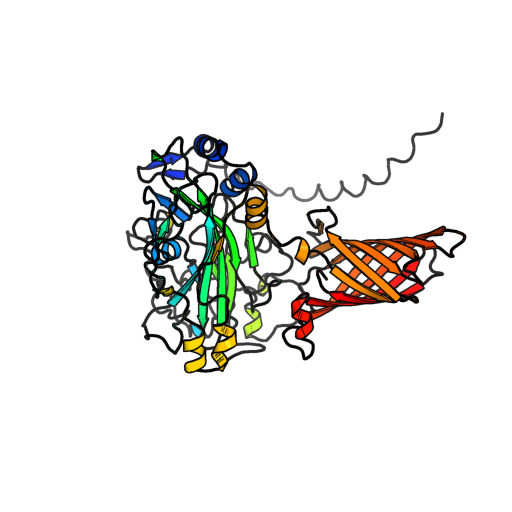 ? -0.565 1.084 1.346 1.00 95.88 190 GLN A N 1
ATOM 1487 C CA . GLN A 1 190 ? -0.737 2.429 0.804 1.00 95.88 190 GLN A CA 1
ATOM 1488 C C . GLN A 1 190 ? -1.950 2.464 -0.114 1.00 95.88 190 GLN A C 1
ATOM 1490 O O . GLN A 1 190 ? -2.126 1.568 -0.940 1.00 95.88 190 GLN A O 1
ATOM 1495 N N . MET A 1 191 ? -2.755 3.510 -0.018 1.00 96.69 191 MET A N 1
ATOM 1496 C CA . MET A 1 191 ? -3.946 3.722 -0.827 1.00 96.69 191 MET A CA 1
ATOM 1497 C C . MET A 1 191 ? -3.850 5.048 -1.570 1.00 96.69 191 MET A C 1
ATOM 1499 O O . MET A 1 191 ? -3.510 6.073 -0.983 1.00 96.69 191 MET A O 1
ATOM 1503 N N . LYS A 1 192 ? -4.187 5.024 -2.861 1.00 94.56 192 LYS A N 1
ATOM 1504 C CA . LYS A 1 192 ? -4.416 6.235 -3.656 1.00 94.56 192 LYS A CA 1
ATOM 1505 C C . LYS A 1 192 ? -5.907 6.496 -3.745 1.00 94.56 192 LYS A C 1
ATOM 1507 O O . LYS A 1 192 ? -6.634 5.692 -4.333 1.00 94.56 192 LYS A O 1
ATOM 1512 N N . LEU A 1 193 ? -6.349 7.603 -3.169 1.00 94.06 193 LEU A N 1
ATOM 1513 C CA . LEU A 1 193 ? -7.746 8.004 -3.106 1.00 94.06 193 LEU A CA 1
ATOM 1514 C C . LEU A 1 193 ? -7.994 9.184 -4.044 1.00 94.06 193 LEU A C 1
ATOM 1516 O O . LEU A 1 193 ? -7.205 10.121 -4.079 1.00 94.06 193 LEU A O 1
ATOM 1520 N N . VAL A 1 194 ? -9.099 9.161 -4.780 1.00 90.12 194 VAL A N 1
ATOM 1521 C CA . VAL A 1 194 ? -9.565 10.270 -5.620 1.00 90.12 194 VAL A CA 1
ATOM 1522 C C . VAL A 1 194 ? -10.830 10.849 -5.015 1.00 90.12 194 VAL A C 1
ATOM 1524 O O . VAL A 1 194 ? -11.769 10.105 -4.715 1.00 90.12 194 VAL A O 1
ATOM 1527 N N . VAL A 1 195 ? -10.849 12.174 -4.883 1.00 90.06 195 VAL A N 1
ATOM 1528 C CA . VAL A 1 195 ? -12.008 12.937 -4.420 1.00 90.06 195 VAL A CA 1
ATOM 1529 C C . VAL A 1 195 ? -12.783 13.430 -5.638 1.00 90.06 195 VAL A C 1
ATOM 1531 O O . VAL A 1 195 ? -12.247 14.133 -6.494 1.00 90.06 195 VAL A O 1
ATOM 1534 N N . ILE A 1 196 ? -14.053 13.049 -5.726 1.00 84.44 196 ILE A N 1
ATOM 1535 C CA . ILE A 1 196 ? -14.968 13.423 -6.805 1.00 84.44 196 ILE A CA 1
ATOM 1536 C C . ILE A 1 196 ? -16.030 14.353 -6.227 1.00 84.44 196 ILE A C 1
ATOM 1538 O O . ILE A 1 196 ? -16.612 14.089 -5.179 1.00 84.44 196 ILE A O 1
ATOM 1542 N N . LYS A 1 197 ? -16.288 15.445 -6.936 1.00 85.50 197 LYS A N 1
ATOM 1543 C CA . LYS A 1 197 ? -17.264 16.494 -6.593 1.00 85.50 197 LYS A CA 1
ATOM 1544 C C . LYS A 1 197 ? -17.879 17.072 -7.873 1.00 85.50 197 LYS A C 1
ATOM 1546 O O . LYS A 1 197 ? -17.456 16.724 -8.970 1.00 85.50 197 LYS A O 1
ATOM 1551 N N . THR A 1 198 ? -18.874 17.947 -7.821 1.00 75.00 198 THR A N 1
ATOM 1552 C CA . THR A 1 198 ? -19.370 18.607 -9.050 1.00 75.00 198 THR A CA 1
ATOM 1553 C C . THR A 1 198 ? -19.951 19.979 -8.752 1.00 75.00 198 THR A C 1
ATOM 1555 O O . THR A 1 198 ? -20.618 20.179 -7.740 1.00 75.00 198 THR A O 1
ATOM 1558 N N . LYS A 1 199 ? -19.696 20.944 -9.650 1.00 75.94 199 LYS A N 1
ATOM 1559 C CA . LYS A 1 199 ? -20.262 22.300 -9.543 1.00 75.94 199 LYS A CA 1
ATOM 1560 C C . LYS A 1 199 ? -21.714 22.357 -10.003 1.00 75.94 199 LYS A C 1
ATOM 1562 O O . LYS A 1 199 ? -22.451 23.224 -9.547 1.00 75.94 199 LYS A O 1
ATOM 1567 N N . LYS A 1 200 ? -22.114 21.498 -10.949 1.00 76.00 200 LYS A N 1
ATOM 1568 C CA . LYS A 1 200 ? -23.471 21.529 -11.517 1.00 76.00 200 LYS A CA 1
ATOM 1569 C C . LYS A 1 200 ? -24.492 20.824 -10.643 1.00 76.00 200 LYS A C 1
ATOM 1571 O O . LYS A 1 200 ? -25.653 21.216 -10.679 1.00 76.00 200 LYS A O 1
ATOM 1576 N N . HIS A 1 201 ? -24.044 19.832 -9.881 1.00 74.56 201 HIS A N 1
ATOM 1577 C CA . HIS A 1 201 ? -24.890 19.039 -9.001 1.00 74.56 201 HIS A CA 1
ATOM 1578 C C . HIS A 1 201 ? -24.344 19.017 -7.564 1.00 74.56 201 HIS A C 1
ATOM 1580 O O . HIS A 1 201 ? -23.985 17.950 -7.062 1.00 74.56 201 HIS A O 1
ATOM 1586 N N . PRO A 1 202 ? -24.213 20.181 -6.897 1.00 78.06 202 PRO A N 1
ATOM 1587 C CA . PRO A 1 202 ? -23.665 20.253 -5.542 1.00 78.06 202 PRO A CA 1
ATOM 1588 C C . PRO A 1 202 ? -24.455 19.402 -4.538 1.00 78.06 202 PRO A C 1
ATOM 1590 O O . PRO A 1 202 ? -23.889 18.942 -3.554 1.00 78.06 202 PRO A O 1
ATOM 1593 N N . GLU A 1 203 ? -25.733 19.126 -4.809 1.00 78.06 203 GLU A N 1
ATOM 1594 C CA . GLU A 1 203 ? -26.569 18.206 -4.038 1.00 78.06 203 GLU A CA 1
ATOM 1595 C C . GLU A 1 203 ? -26.035 16.768 -3.993 1.00 78.06 203 GLU A C 1
ATOM 1597 O O . GLU A 1 203 ? -26.443 15.999 -3.129 1.00 78.06 203 GLU A O 1
ATOM 1602 N N . LEU A 1 204 ? -25.120 16.388 -4.888 1.00 75.88 204 LEU A N 1
ATOM 1603 C CA . LEU A 1 204 ? -24.496 15.062 -4.903 1.00 75.88 204 LEU A CA 1
ATOM 1604 C C . LEU A 1 204 ? -23.293 14.951 -3.959 1.00 75.88 204 LEU A C 1
ATOM 1606 O O . LEU A 1 204 ? -22.810 13.840 -3.736 1.00 75.88 204 LEU A O 1
ATOM 1610 N N . GLY A 1 205 ? -22.841 16.074 -3.394 1.00 88.00 205 GLY A N 1
ATOM 1611 C CA . GLY A 1 205 ? -21.783 16.123 -2.393 1.00 88.00 205 GLY A CA 1
ATOM 1612 C C . GLY A 1 205 ? -20.414 15.685 -2.918 1.00 88.00 205 GLY A C 1
ATOM 1613 O O . GLY A 1 205 ? -20.024 15.983 -4.050 1.00 88.00 205 GLY A O 1
ATOM 1614 N N . TYR A 1 206 ? -19.683 14.989 -2.054 1.00 90.56 206 TYR A N 1
ATOM 1615 C CA . TYR A 1 206 ? -18.308 14.544 -2.236 1.00 90.56 206 TYR A CA 1
ATOM 1616 C C . TYR A 1 206 ? -18.241 13.028 -2.158 1.00 90.56 206 TYR A C 1
ATOM 1618 O O . TYR A 1 206 ? -18.910 12.412 -1.328 1.00 90.56 206 TYR A O 1
ATOM 1626 N N . TRP A 1 207 ? -17.457 12.422 -3.040 1.00 90.00 207 TRP A N 1
ATOM 1627 C CA . TRP A 1 207 ? -17.234 10.983 -3.069 1.00 90.00 207 TRP A CA 1
ATOM 1628 C C . TRP A 1 207 ? -15.740 10.723 -2.994 1.00 90.00 207 TRP A C 1
ATOM 1630 O O . TRP A 1 207 ? -14.951 11.412 -3.641 1.00 90.00 207 TRP A O 1
ATOM 1640 N N . ILE A 1 208 ? -15.350 9.703 -2.244 1.00 92.94 208 ILE A N 1
ATOM 1641 C CA . ILE A 1 208 ? -13.962 9.266 -2.142 1.00 92.94 208 ILE A CA 1
ATOM 1642 C C . ILE A 1 208 ? -13.891 7.846 -2.683 1.00 92.94 208 ILE A C 1
ATOM 1644 O O . ILE A 1 208 ? -14.599 6.945 -2.226 1.00 92.94 208 ILE A O 1
ATOM 1648 N N . THR A 1 209 ? -13.038 7.654 -3.685 1.00 91.00 209 THR A N 1
ATOM 1649 C CA . THR A 1 209 ? -12.823 6.357 -4.335 1.00 91.00 209 THR A CA 1
ATOM 1650 C C . THR A 1 209 ? -11.368 5.944 -4.206 1.00 91.00 209 THR A C 1
ATOM 1652 O O . THR A 1 209 ? -10.470 6.749 -4.435 1.00 91.00 209 THR A O 1
ATOM 1655 N N . CYS A 1 210 ? -11.116 4.689 -3.860 1.00 93.62 210 CYS A N 1
ATOM 1656 C CA . CYS A 1 210 ? -9.786 4.109 -3.892 1.00 93.62 210 CYS A CA 1
ATOM 1657 C C . CYS A 1 210 ? -9.478 3.607 -5.307 1.00 93.62 210 CYS A C 1
ATOM 1659 O O . CYS A 1 210 ? -10.257 2.865 -5.898 1.00 93.62 210 CYS A O 1
ATOM 1661 N N . GLN A 1 211 ? -8.337 4.017 -5.851 1.00 89.31 211 GLN A N 1
ATOM 1662 C CA . GLN A 1 211 ? -7.906 3.687 -7.213 1.00 89.31 211 GLN A CA 1
ATOM 1663 C C . GLN A 1 211 ? -6.835 2.601 -7.244 1.00 89.31 211 GLN A C 1
ATOM 1665 O O . GLN A 1 211 ? -6.754 1.802 -8.183 1.00 89.31 211 GLN A O 1
ATOM 1670 N N . LYS A 1 212 ? -5.988 2.586 -6.216 1.00 92.44 212 LYS A N 1
ATOM 1671 C CA . LYS A 1 212 ? -4.869 1.661 -6.100 1.00 92.44 212 LYS A CA 1
ATOM 1672 C C . LYS A 1 212 ? -4.596 1.361 -4.638 1.00 92.44 212 LYS A C 1
ATOM 1674 O O . LYS A 1 212 ? -4.541 2.282 -3.826 1.00 92.44 212 LYS A O 1
ATOM 1679 N N . VAL A 1 213 ? -4.344 0.090 -4.348 1.00 94.88 213 VAL A N 1
ATOM 1680 C CA . VAL A 1 213 ? -3.832 -0.387 -3.065 1.00 94.88 213 VAL A CA 1
ATOM 1681 C C . VAL A 1 213 ? -2.455 -1.004 -3.305 1.00 94.88 213 VAL A C 1
ATOM 1683 O O . VAL A 1 213 ? -2.272 -1.804 -4.218 1.00 94.88 213 VAL A O 1
ATOM 1686 N N . THR A 1 214 ? -1.462 -0.594 -2.523 1.00 92.94 214 THR A N 1
ATOM 1687 C CA . THR A 1 214 ? -0.097 -1.130 -2.557 1.00 92.94 214 THR A CA 1
ATOM 1688 C C . THR A 1 214 ? 0.215 -1.708 -1.192 1.00 92.94 214 THR A C 1
ATOM 1690 O O . THR A 1 214 ? 0.527 -0.963 -0.264 1.00 92.94 214 THR A O 1
ATOM 1693 N N . ALA A 1 215 ? 0.119 -3.022 -1.057 1.00 92.25 215 ALA A N 1
ATOM 1694 C CA . ALA A 1 215 ? 0.519 -3.706 0.159 1.00 92.25 215 ALA A CA 1
ATOM 1695 C C . ALA A 1 215 ? 2.031 -3.979 0.091 1.00 92.25 215 ALA A C 1
ATOM 1697 O O . ALA A 1 215 ? 2.518 -4.636 -0.831 1.00 92.25 215 ALA A O 1
ATOM 1698 N N . LYS A 1 216 ? 2.792 -3.357 0.995 1.00 87.06 216 LYS A N 1
ATOM 1699 C CA . LYS A 1 216 ? 4.254 -3.439 1.015 1.00 87.06 216 LYS A CA 1
ATOM 1700 C C . LYS A 1 216 ? 4.690 -4.810 1.513 1.00 87.06 216 LYS A C 1
ATOM 1702 O O . LYS A 1 216 ? 4.043 -5.396 2.378 1.00 87.06 216 LYS A O 1
ATOM 1707 N N . ALA A 1 217 ? 5.804 -5.288 0.969 1.00 76.44 217 ALA A N 1
ATOM 1708 C CA . ALA A 1 217 ? 6.432 -6.516 1.431 1.00 76.44 217 ALA A CA 1
ATOM 1709 C C . ALA A 1 217 ? 7.922 -6.289 1.697 1.00 76.44 217 ALA A C 1
ATOM 1711 O O . ALA A 1 217 ? 8.689 -5.959 0.785 1.00 76.44 217 ALA A O 1
ATOM 1712 N N . HIS A 1 218 ? 8.333 -6.455 2.959 1.00 69.69 218 HIS A N 1
ATOM 1713 C CA . HIS A 1 218 ? 9.733 -6.454 3.401 1.00 69.69 218 HIS A CA 1
ATOM 1714 C C . HIS A 1 218 ? 10.549 -5.219 2.978 1.00 69.69 218 HIS A C 1
ATOM 1716 O O . HIS A 1 218 ? 11.768 -5.291 2.804 1.00 69.69 218 HIS A O 1
ATOM 1722 N N . GLY A 1 219 ? 9.886 -4.078 2.761 1.00 63.09 219 GLY A N 1
ATOM 1723 C CA . GLY A 1 219 ? 10.528 -2.823 2.358 1.00 63.09 219 GLY A CA 1
ATOM 1724 C C . GLY A 1 219 ? 11.164 -2.824 0.960 1.00 63.09 219 GLY A C 1
ATOM 1725 O O . GLY A 1 219 ? 11.959 -1.933 0.663 1.00 63.09 219 GLY A O 1
ATOM 1726 N N . ILE A 1 220 ? 10.836 -3.790 0.092 1.00 63.47 220 ILE A N 1
ATOM 1727 C CA . ILE A 1 220 ? 11.384 -3.888 -1.268 1.00 63.47 220 ILE A CA 1
ATOM 1728 C C . ILE A 1 220 ? 10.275 -3.596 -2.285 1.00 63.47 220 ILE A C 1
ATOM 1730 O O . ILE A 1 220 ? 9.401 -4.420 -2.515 1.00 63.47 220 ILE A O 1
ATOM 1734 N N . LEU A 1 221 ? 10.374 -2.464 -2.992 1.00 64.06 221 LEU A N 1
ATOM 1735 C CA . LEU A 1 221 ? 9.363 -1.972 -3.952 1.00 64.06 221 LEU A CA 1
ATOM 1736 C C . LEU A 1 221 ? 8.924 -2.994 -5.030 1.00 64.06 221 LEU A C 1
ATOM 1738 O O . LEU A 1 221 ? 7.836 -2.891 -5.592 1.00 64.06 221 LEU A O 1
ATOM 1742 N N . TRP A 1 222 ? 9.786 -3.950 -5.390 1.00 57.88 222 TRP A N 1
ATOM 1743 C CA . TRP A 1 222 ? 9.472 -4.971 -6.404 1.00 57.88 222 TRP A CA 1
ATOM 1744 C C . TRP A 1 222 ? 8.617 -6.111 -5.852 1.00 57.88 222 TRP A C 1
ATOM 1746 O O . TRP A 1 222 ? 8.019 -6.840 -6.634 1.00 57.88 222 TRP A O 1
ATOM 1756 N N . TYR A 1 223 ? 8.598 -6.260 -4.532 1.00 69.38 223 TYR A N 1
ATOM 1757 C CA . TYR A 1 223 ? 7.808 -7.241 -3.803 1.00 69.38 223 TYR A CA 1
ATOM 1758 C C . TYR A 1 223 ? 6.478 -6.654 -3.329 1.00 69.38 223 TYR A C 1
ATOM 1760 O O . TYR A 1 223 ? 5.639 -7.379 -2.810 1.00 69.38 223 TYR A O 1
ATOM 1768 N N . ASP A 1 224 ? 6.259 -5.358 -3.552 1.00 81.06 224 ASP A N 1
ATOM 1769 C CA . ASP A 1 224 ? 4.978 -4.732 -3.279 1.00 81.06 224 ASP A CA 1
ATOM 1770 C C . ASP A 1 224 ? 3.856 -5.411 -4.074 1.00 81.06 224 ASP A C 1
ATOM 1772 O O . ASP A 1 224 ? 3.869 -5.484 -5.310 1.00 81.06 224 ASP A O 1
ATOM 1776 N N . ASN A 1 225 ? 2.826 -5.816 -3.350 1.00 86.81 225 ASN A N 1
ATOM 1777 C CA . ASN A 1 225 ? 1.595 -6.369 -3.876 1.00 86.81 225 ASN A CA 1
ATOM 1778 C C . ASN A 1 225 ? 0.692 -5.221 -4.314 1.00 86.81 225 ASN A C 1
ATOM 1780 O O . ASN A 1 225 ? 0.077 -4.528 -3.502 1.00 86.81 225 ASN A O 1
ATOM 1784 N N . ASN A 1 226 ? 0.673 -4.976 -5.620 1.00 88.12 226 ASN A N 1
ATOM 1785 C CA . ASN A 1 226 ? -0.044 -3.859 -6.212 1.00 88.12 226 ASN A CA 1
ATOM 1786 C C . ASN A 1 226 ? -1.394 -4.322 -6.784 1.00 88.12 226 ASN A C 1
ATOM 1788 O O . ASN A 1 226 ? -1.451 -5.164 -7.685 1.00 88.12 226 ASN A O 1
ATOM 1792 N N . LEU A 1 227 ? -2.467 -3.699 -6.306 1.00 90.88 227 LEU A N 1
ATOM 1793 C CA . LEU A 1 227 ? -3.831 -3.875 -6.784 1.00 90.88 227 LEU A CA 1
ATOM 1794 C C . LEU A 1 227 ? -4.341 -2.560 -7.384 1.00 90.88 227 LEU A C 1
ATOM 1796 O O . LEU A 1 227 ? -4.574 -1.587 -6.670 1.00 90.88 227 LEU A O 1
ATOM 1800 N N . GLU A 1 228 ? -4.548 -2.531 -8.699 1.00 90.00 228 GLU A N 1
ATOM 1801 C CA . GLU A 1 228 ? -5.460 -1.577 -9.330 1.00 90.00 228 GLU A CA 1
ATOM 1802 C C . GLU A 1 228 ? -6.894 -1.979 -9.012 1.00 90.00 228 GLU A C 1
ATOM 1804 O O . GLU A 1 228 ? -7.319 -3.097 -9.315 1.00 90.00 228 GLU A O 1
ATOM 1809 N N . VAL A 1 229 ? -7.631 -1.059 -8.402 1.00 89.06 229 VAL A N 1
ATOM 1810 C CA . VAL A 1 229 ? -9.019 -1.280 -8.010 1.00 89.06 229 VAL A CA 1
ATOM 1811 C C . VAL A 1 229 ? -9.894 -1.367 -9.258 1.00 89.06 229 VAL A C 1
ATOM 1813 O O . VAL A 1 229 ? -9.676 -0.656 -10.240 1.00 89.06 229 VAL A O 1
ATOM 1816 N N . ASP A 1 230 ? -10.881 -2.256 -9.233 1.00 85.50 230 ASP A N 1
ATOM 1817 C CA . ASP A 1 230 ? -11.935 -2.326 -10.238 1.00 85.50 230 ASP A CA 1
ATOM 1818 C C . ASP A 1 230 ? -13.255 -2.777 -9.597 1.00 85.50 230 ASP A C 1
ATOM 1820 O O . ASP A 1 230 ? -13.330 -3.011 -8.395 1.00 85.50 230 ASP A O 1
ATOM 1824 N N . ARG A 1 231 ? -14.299 -2.949 -10.414 1.00 81.00 231 ARG A N 1
ATOM 1825 C CA . ARG A 1 231 ? -15.649 -3.320 -9.957 1.00 81.00 231 ARG A CA 1
ATOM 1826 C C . ARG A 1 231 ? -15.759 -4.626 -9.162 1.00 81.00 231 ARG A C 1
ATOM 1828 O O . ARG A 1 231 ? -16.821 -4.898 -8.616 1.00 81.00 231 ARG A O 1
ATOM 1835 N N . TYR A 1 232 ? -14.731 -5.469 -9.168 1.00 87.31 232 TYR A N 1
ATOM 1836 C CA . TYR A 1 232 ? -14.704 -6.716 -8.408 1.00 87.31 232 TYR A CA 1
ATOM 1837 C C . TYR A 1 232 ? -13.965 -6.578 -7.073 1.00 87.31 232 TYR A C 1
ATOM 1839 O O . TYR A 1 232 ? -13.954 -7.527 -6.291 1.00 87.31 232 TYR A O 1
ATOM 1847 N N . THR A 1 233 ? -13.335 -5.429 -6.821 1.00 91.31 233 THR A N 1
ATOM 1848 C CA . THR A 1 233 ? -12.680 -5.125 -5.552 1.00 91.31 233 THR A CA 1
ATOM 1849 C C . THR A 1 233 ? -13.718 -4.813 -4.481 1.00 91.31 233 THR A C 1
ATOM 1851 O O . THR A 1 233 ? -14.596 -3.975 -4.682 1.00 91.31 233 THR A O 1
ATOM 1854 N N . ARG A 1 234 ? -13.601 -5.467 -3.325 1.00 92.38 234 ARG A N 1
ATOM 1855 C CA . ARG A 1 234 ? -14.469 -5.242 -2.166 1.00 92.38 234 ARG A CA 1
ATOM 1856 C C . ARG A 1 234 ? -13.797 -4.361 -1.123 1.00 92.38 234 ARG A C 1
ATOM 1858 O O . ARG A 1 234 ? -12.610 -4.520 -0.849 1.00 92.38 234 ARG A O 1
ATOM 1865 N N . PHE A 1 235 ? -14.587 -3.472 -0.526 1.00 94.06 235 PHE A N 1
ATOM 1866 C CA . PHE A 1 235 ? -14.177 -2.622 0.586 1.00 94.06 235 PHE A CA 1
ATOM 1867 C C . PHE A 1 235 ? -14.979 -2.952 1.867 1.00 94.06 235 PHE A C 1
ATOM 1869 O O . PHE A 1 235 ? -16.113 -3.413 1.750 1.00 94.06 235 PHE A O 1
ATOM 1876 N N . PRO A 1 236 ? -14.411 -2.752 3.075 1.00 96.38 236 PRO A N 1
ATOM 1877 C CA . PRO A 1 236 ? -13.026 -2.351 3.321 1.00 96.38 236 PRO A CA 1
ATOM 1878 C C . PRO A 1 236 ? -12.061 -3.416 2.790 1.00 96.38 236 PRO A C 1
ATOM 1880 O O . PRO A 1 236 ? -12.353 -4.616 2.842 1.00 96.38 236 PRO A O 1
ATOM 1883 N N . ILE A 1 237 ? -10.956 -2.976 2.180 1.00 97.12 237 ILE A N 1
ATOM 1884 C CA . ILE A 1 237 ? -10.056 -3.902 1.486 1.00 97.12 237 ILE A CA 1
ATOM 1885 C C . ILE A 1 237 ? -9.501 -4.908 2.490 1.00 97.12 237 ILE A C 1
ATOM 1887 O O . ILE A 1 237 ? -9.103 -4.536 3.596 1.00 97.12 237 ILE A O 1
ATOM 1891 N N . HIS A 1 238 ? -9.509 -6.185 2.124 1.00 97.88 238 HIS A N 1
ATOM 1892 C CA . HIS A 1 238 ? -8.911 -7.221 2.951 1.00 97.88 238 HIS A CA 1
ATOM 1893 C C . HIS A 1 238 ? -7.423 -7.325 2.617 1.00 97.88 238 HIS A C 1
ATOM 1895 O O . HIS A 1 238 ? -7.018 -7.258 1.455 1.00 97.88 238 HIS A O 1
ATOM 1901 N N . VAL A 1 239 ? -6.603 -7.442 3.654 1.00 97.81 239 VAL A N 1
ATOM 1902 C CA . VAL A 1 239 ? -5.153 -7.564 3.556 1.00 97.81 239 VAL A CA 1
ATOM 1903 C C . VAL A 1 239 ? -4.749 -8.827 4.293 1.00 97.81 239 VAL A C 1
ATOM 1905 O O . VAL A 1 239 ? -4.885 -8.926 5.511 1.00 97.81 239 VAL A O 1
ATOM 1908 N N . MET A 1 240 ? -4.264 -9.805 3.543 1.00 97.06 240 MET A N 1
ATOM 1909 C CA . MET A 1 240 ? -3.652 -11.003 4.087 1.00 97.06 240 MET A CA 1
ATOM 1910 C C . MET A 1 240 ? -2.301 -10.643 4.696 1.00 97.06 240 MET A C 1
ATOM 1912 O O . MET A 1 240 ? -1.476 -9.996 4.050 1.00 97.06 240 MET A O 1
ATOM 1916 N N . VAL A 1 241 ? -2.093 -11.074 5.935 1.00 96.19 241 VAL A N 1
ATOM 1917 C CA . VAL A 1 241 ? -0.826 -10.912 6.651 1.00 96.19 241 VAL A CA 1
ATOM 1918 C C . VAL A 1 241 ? -0.044 -12.215 6.539 1.00 96.19 241 VAL A C 1
ATOM 1920 O O . VAL A 1 241 ? -0.584 -13.281 6.851 1.00 96.19 241 VAL A O 1
ATOM 1923 N N . GLU A 1 242 ? 1.186 -12.143 6.035 1.00 93.69 242 GLU A N 1
ATOM 1924 C CA . GLU A 1 242 ? 2.096 -13.285 5.911 1.00 93.69 242 GLU A CA 1
ATOM 1925 C C . GLU A 1 242 ? 2.488 -13.860 7.273 1.00 93.69 242 GLU A C 1
ATOM 1927 O O . GLU A 1 242 ? 2.826 -13.119 8.193 1.00 93.69 242 GLU A O 1
ATOM 1932 N N . GLU A 1 243 ? 2.506 -15.186 7.377 1.00 93.38 243 GLU A N 1
ATOM 1933 C CA . GLU A 1 243 ? 2.933 -15.889 8.586 1.00 93.38 243 GLU A CA 1
ATOM 1934 C C . GLU A 1 243 ? 4.370 -15.554 9.002 1.00 93.38 243 GLU A C 1
ATOM 1936 O O . GLU A 1 243 ? 5.326 -15.753 8.244 1.00 93.38 243 GLU A O 1
ATOM 1941 N N . GLY A 1 244 ? 4.522 -15.075 10.235 1.00 91.69 244 GLY A N 1
ATOM 1942 C CA . GLY A 1 244 ? 5.783 -14.821 10.923 1.00 91.69 244 GLY A CA 1
ATOM 1943 C C . GLY A 1 244 ? 6.547 -13.592 10.432 1.00 91.69 244 GLY A C 1
ATOM 1944 O O . GLY A 1 244 ? 7.198 -12.935 11.236 1.00 91.69 244 GLY A O 1
ATOM 1945 N N . LYS A 1 245 ? 6.491 -13.272 9.137 1.00 88.94 245 LYS A N 1
ATOM 1946 C CA . LYS A 1 245 ? 7.201 -12.143 8.508 1.00 88.94 245 LYS A CA 1
ATOM 1947 C C . LYS A 1 245 ? 6.305 -10.932 8.236 1.00 88.94 245 LYS A C 1
ATOM 1949 O O . LYS A 1 245 ? 6.822 -9.892 7.851 1.00 88.94 245 LYS A O 1
ATOM 1954 N N . HIS A 1 246 ? 4.990 -11.100 8.375 1.00 93.00 246 HIS A N 1
ATOM 1955 C CA . HIS A 1 246 ? 3.937 -10.079 8.349 1.00 93.00 246 HIS A CA 1
ATOM 1956 C C . HIS A 1 246 ? 3.818 -9.172 7.126 1.00 93.00 246 HIS A C 1
ATOM 1958 O O . HIS A 1 246 ? 2.999 -8.243 7.136 1.00 93.00 246 HIS A O 1
ATOM 1964 N N . ALA A 1 247 ? 4.564 -9.429 6.054 1.00 90.50 247 ALA A N 1
ATOM 1965 C CA . ALA A 1 247 ? 4.377 -8.690 4.820 1.00 90.50 247 ALA A CA 1
ATOM 1966 C C . ALA A 1 247 ? 2.917 -8.783 4.352 1.00 90.50 247 ALA A C 1
ATOM 1968 O O . ALA A 1 247 ? 2.194 -9.742 4.633 1.00 90.50 247 ALA A O 1
ATOM 1969 N N . SER A 1 248 ? 2.462 -7.715 3.705 1.00 92.94 248 SER A N 1
ATOM 1970 C CA . SER A 1 248 ? 1.045 -7.501 3.436 1.00 92.94 248 SER A CA 1
ATOM 1971 C C . SER A 1 248 ? 0.720 -7.837 1.988 1.00 92.94 248 SER A C 1
ATOM 1973 O O . SER A 1 248 ? 1.406 -7.377 1.074 1.00 92.94 248 SER A O 1
ATOM 1975 N N . CYS A 1 249 ? -0.373 -8.559 1.757 1.00 93.94 249 CYS A N 1
ATOM 1976 C CA . CYS A 1 249 ? -0.896 -8.846 0.424 1.00 93.94 249 CYS A CA 1
ATOM 1977 C C . CYS A 1 249 ? -2.386 -8.510 0.348 1.00 93.94 249 CYS A C 1
ATOM 1979 O O . CYS A 1 249 ? -3.140 -8.799 1.269 1.00 93.94 249 CYS A O 1
ATOM 1981 N N . THR A 1 250 ? -2.832 -7.883 -0.735 1.00 95.06 250 THR A N 1
ATOM 1982 C CA . THR A 1 250 ? -4.255 -7.597 -0.946 1.00 95.06 250 THR A CA 1
ATOM 1983 C C . THR A 1 250 ? -5.048 -8.885 -1.162 1.00 95.06 250 THR A C 1
ATOM 1985 O O . THR A 1 250 ? -4.532 -9.837 -1.732 1.00 95.06 250 THR A O 1
ATOM 1988 N N . ASP A 1 251 ? -6.305 -8.898 -0.729 1.00 95.62 251 ASP A N 1
ATOM 1989 C CA . ASP A 1 251 ? -7.338 -9.872 -1.090 1.00 95.62 251 ASP A CA 1
ATOM 1990 C C . ASP A 1 251 ? -8.504 -9.074 -1.682 1.00 95.62 251 ASP A C 1
ATOM 1992 O O . ASP A 1 251 ? -9.195 -8.314 -0.995 1.00 95.62 251 ASP A O 1
ATOM 1996 N N . LYS A 1 252 ? -8.664 -9.179 -3.000 1.00 94.38 252 LYS A N 1
ATOM 1997 C CA . LYS A 1 252 ? -9.537 -8.302 -3.774 1.00 94.38 252 LYS A CA 1
ATOM 1998 C C . LYS A 1 252 ? -11.011 -8.613 -3.537 1.00 94.38 252 LYS A C 1
ATOM 2000 O O . LYS A 1 252 ? -11.826 -7.691 -3.551 1.00 94.38 252 LYS A O 1
ATOM 2005 N N . ASN A 1 253 ? -11.374 -9.883 -3.366 1.00 94.19 253 ASN A N 1
ATOM 2006 C CA . ASN A 1 253 ? -12.768 -10.319 -3.216 1.00 94.19 253 ASN A CA 1
ATOM 2007 C C . ASN A 1 253 ? -13.131 -10.731 -1.778 1.00 94.19 253 ASN A C 1
ATOM 2009 O O . ASN A 1 253 ? -14.293 -11.091 -1.539 1.00 94.19 253 ASN A O 1
ATOM 2013 N N . ALA A 1 254 ? -12.184 -10.627 -0.843 1.00 95.44 254 ALA A N 1
ATOM 2014 C CA . ALA A 1 254 ? -12.346 -10.964 0.564 1.00 95.44 254 ALA A CA 1
ATOM 2015 C C . ALA A 1 254 ? -12.739 -12.439 0.786 1.00 95.44 254 ALA A C 1
ATOM 2017 O O . ALA A 1 254 ? -13.592 -12.740 1.632 1.00 95.44 254 ALA A O 1
ATOM 2018 N N . ASP A 1 255 ? -12.169 -13.363 0.007 1.00 95.81 255 ASP A N 1
ATOM 2019 C CA . ASP A 1 255 ? -12.438 -14.803 0.123 1.00 95.81 255 ASP A CA 1
ATOM 2020 C C . ASP A 1 255 ? -11.387 -15.583 0.938 1.00 95.81 255 ASP A C 1
ATOM 2022 O O . ASP A 1 255 ? -11.588 -16.771 1.225 1.00 95.81 255 ASP A O 1
ATOM 2026 N N . GLY A 1 256 ? -10.308 -14.916 1.355 1.00 95.25 256 GLY A N 1
ATOM 2027 C CA . GLY A 1 256 ? -9.236 -15.480 2.166 1.00 95.25 256 GLY A CA 1
ATOM 2028 C C . GLY A 1 256 ? -8.294 -16.412 1.403 1.00 95.25 256 GLY A C 1
ATOM 2029 O O . GLY A 1 256 ? -7.525 -17.134 2.041 1.00 95.25 256 GLY A O 1
ATOM 2030 N N . HIS A 1 257 ? -8.356 -16.444 0.069 1.00 93.88 257 HIS A N 1
ATOM 2031 C CA . HIS A 1 257 ? -7.493 -17.250 -0.788 1.00 93.88 257 HIS A CA 1
ATOM 2032 C C . HIS A 1 257 ? -6.728 -16.373 -1.769 1.00 93.88 257 HIS A C 1
ATOM 2034 O O . HIS A 1 257 ? -7.299 -15.781 -2.678 1.00 93.88 257 HIS A O 1
ATOM 2040 N N . TYR A 1 258 ? -5.400 -16.404 -1.673 1.00 91.75 258 TYR A N 1
ATOM 2041 C CA . TYR A 1 258 ? -4.582 -15.709 -2.652 1.00 91.75 258 TYR A CA 1
ATOM 2042 C C . TYR A 1 258 ? -4.690 -16.334 -4.052 1.00 91.75 258 TYR A C 1
ATOM 2044 O O . TYR A 1 258 ? -4.322 -17.490 -4.287 1.00 91.75 258 TYR A O 1
ATOM 2052 N N . SER A 1 259 ? -5.134 -15.514 -4.994 1.00 88.94 259 SER A N 1
ATOM 2053 C CA . SER A 1 259 ? -5.316 -15.789 -6.410 1.00 88.94 259 SER A CA 1
ATOM 2054 C C . SER A 1 259 ? -4.340 -14.931 -7.234 1.00 88.94 259 SER A C 1
ATOM 2056 O O . SER A 1 259 ? -4.599 -13.744 -7.480 1.00 88.94 259 SER A O 1
ATOM 2058 N N . PRO A 1 260 ? -3.215 -15.510 -7.709 1.00 83.00 260 PRO A N 1
ATOM 2059 C CA . PRO A 1 260 ? -2.219 -14.787 -8.497 1.00 83.00 260 PRO A CA 1
ATOM 2060 C C . PRO A 1 260 ? -2.834 -14.104 -9.724 1.00 83.00 260 PRO A C 1
ATOM 2062 O O . PRO A 1 260 ? -3.562 -14.728 -10.496 1.00 83.00 260 PRO A O 1
ATOM 2065 N N . GLY A 1 261 ? -2.532 -12.821 -9.924 1.00 82.31 261 GLY A N 1
ATOM 2066 C CA . GLY A 1 261 ? -3.051 -12.029 -11.046 1.00 82.31 261 GLY A CA 1
ATOM 2067 C C . GLY A 1 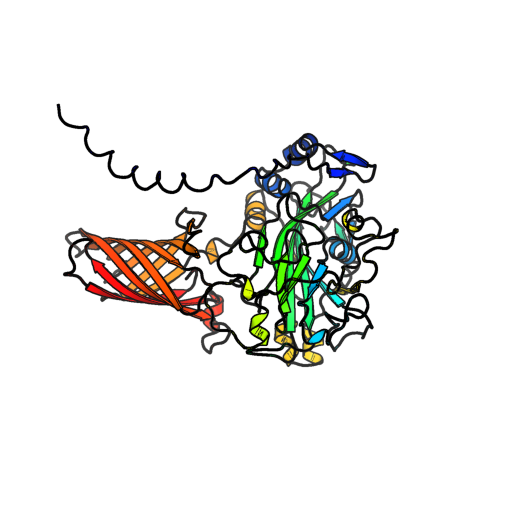261 ? -4.449 -11.459 -10.837 1.00 82.31 261 GLY A C 1
ATOM 2068 O O . GLY A 1 261 ? -4.861 -10.592 -11.608 1.00 82.31 261 GLY A O 1
ATOM 2069 N N . TYR A 1 262 ? -5.159 -11.913 -9.804 1.00 88.56 262 TYR A N 1
ATOM 2070 C CA . TYR A 1 262 ? -6.452 -11.374 -9.409 1.00 88.56 262 TYR A CA 1
ATOM 2071 C C . TYR A 1 262 ? -6.311 -10.436 -8.209 1.00 88.56 262 TYR A C 1
ATOM 2073 O O . TYR A 1 262 ? -6.656 -9.260 -8.317 1.00 88.56 262 TYR A O 1
ATOM 2081 N N . ASP A 1 263 ? -5.738 -10.935 -7.114 1.00 90.50 263 ASP A N 1
ATOM 2082 C CA . ASP A 1 263 ? -5.558 -10.169 -5.877 1.00 90.50 263 ASP A CA 1
ATOM 2083 C C . ASP A 1 263 ? -4.421 -9.157 -5.963 1.00 90.50 263 ASP A C 1
ATOM 2085 O O . ASP A 1 263 ? -4.478 -8.085 -5.366 1.00 90.50 263 ASP A O 1
ATOM 2089 N N . VAL A 1 264 ? -3.420 -9.483 -6.778 1.00 88.00 264 VAL A N 1
ATOM 2090 C CA . VAL A 1 264 ? -2.344 -8.597 -7.217 1.00 88.00 264 VAL A CA 1
ATOM 2091 C C . VAL A 1 264 ? -2.372 -8.617 -8.732 1.00 88.00 264 VAL A C 1
ATOM 2093 O O . VAL A 1 264 ? -2.068 -9.641 -9.342 1.00 88.00 264 VAL A O 1
ATOM 2096 N N . ASN A 1 265 ? -2.784 -7.507 -9.340 1.00 83.19 265 ASN A N 1
ATOM 2097 C CA . ASN A 1 265 ? -3.001 -7.399 -10.787 1.00 83.19 265 ASN A CA 1
ATOM 2098 C C . ASN A 1 265 ? -1.978 -6.484 -11.484 1.00 83.19 265 ASN A C 1
ATOM 2100 O O . ASN A 1 265 ? -1.957 -6.390 -12.712 1.00 83.19 265 ASN A O 1
ATOM 2104 N N . LEU A 1 266 ? -1.081 -5.866 -10.713 1.00 74.94 266 LEU A N 1
ATOM 2105 C CA . LEU A 1 266 ? 0.112 -5.190 -11.201 1.00 74.94 266 LEU A CA 1
ATOM 2106 C C . LEU A 1 266 ? 1.354 -5.932 -10.721 1.00 74.94 266 LEU A C 1
ATOM 2108 O O . LEU A 1 266 ? 1.430 -6.356 -9.574 1.00 74.94 266 LEU A O 1
ATOM 2112 N N . ARG A 1 267 ? 2.353 -6.061 -11.604 1.00 67.69 267 ARG A N 1
ATOM 2113 C CA . ARG A 1 267 ? 3.629 -6.747 -11.307 1.00 67.69 267 ARG A CA 1
ATOM 2114 C C . ARG A 1 267 ? 3.439 -8.181 -10.780 1.00 67.69 267 ARG A C 1
ATOM 2116 O O . ARG A 1 267 ? 4.244 -8.674 -10.005 1.00 67.69 267 ARG A O 1
ATOM 2123 N N . VAL A 1 268 ? 2.422 -8.864 -11.312 1.00 67.62 268 VAL A N 1
ATOM 2124 C CA . VAL A 1 268 ? 1.890 -10.201 -10.959 1.00 67.62 268 VAL A CA 1
ATOM 2125 C C . VAL A 1 268 ? 2.923 -11.332 -10.849 1.00 67.62 268 VAL A C 1
ATOM 2127 O O . VAL A 1 268 ? 2.634 -12.409 -10.338 1.00 67.62 268 VAL A O 1
ATOM 2130 N N . ASN A 1 269 ? 4.133 -11.130 -11.355 1.00 54.53 269 ASN A N 1
ATOM 2131 C CA . ASN A 1 269 ? 5.056 -12.220 -11.622 1.00 54.53 269 ASN A CA 1
ATOM 2132 C C . ASN A 1 269 ? 5.716 -12.819 -10.368 1.00 54.53 269 ASN A C 1
ATOM 2134 O O . ASN A 1 269 ? 6.460 -13.788 -10.516 1.00 54.53 269 ASN A O 1
ATOM 2138 N N . ASP A 1 270 ? 5.437 -12.292 -9.169 1.00 62.78 270 ASP A N 1
ATOM 2139 C CA . ASP A 1 270 ? 5.630 -13.019 -7.915 1.00 62.78 270 ASP A CA 1
ATOM 2140 C C . ASP A 1 270 ? 4.837 -12.418 -6.748 1.00 62.78 270 ASP A C 1
ATOM 2142 O O . ASP A 1 270 ? 4.922 -11.216 -6.512 1.00 62.78 270 ASP A O 1
ATOM 2146 N N . ALA A 1 271 ? 4.107 -13.248 -6.003 1.00 68.50 271 ALA A N 1
ATOM 2147 C CA . ALA A 1 271 ? 3.440 -12.821 -4.780 1.00 68.50 271 ALA A CA 1
ATOM 2148 C C . ALA A 1 271 ? 4.433 -12.897 -3.625 1.00 68.50 271 ALA A C 1
ATOM 2150 O O . ALA A 1 271 ? 4.842 -13.983 -3.201 1.00 68.50 271 ALA A O 1
ATOM 2151 N N . TRP A 1 272 ? 4.845 -11.739 -3.142 1.00 70.44 272 TRP A N 1
ATOM 2152 C CA . TRP A 1 272 ? 5.573 -11.615 -1.885 1.00 70.44 272 TRP A CA 1
ATOM 2153 C C . TRP A 1 272 ? 4.572 -11.247 -0.787 1.00 70.44 272 TRP A C 1
ATOM 2155 O O . TRP A 1 272 ? 3.449 -10.892 -1.108 1.00 70.44 272 TRP A O 1
ATOM 2165 N N . GLY A 1 273 ? 4.868 -11.413 0.500 1.00 72.50 273 GLY A N 1
ATOM 2166 C CA . GLY A 1 273 ? 3.910 -11.061 1.564 1.00 72.50 273 GLY A CA 1
ATOM 2167 C C . GLY A 1 273 ? 2.651 -11.923 1.674 1.00 72.50 273 GLY A C 1
ATOM 2168 O O . GLY A 1 273 ? 1.663 -11.511 2.268 1.00 72.50 273 GLY A O 1
ATOM 2169 N N . VAL A 1 274 ? 2.678 -13.128 1.113 1.00 83.56 274 VAL A N 1
ATOM 2170 C CA . VAL A 1 274 ? 1.691 -14.187 1.391 1.00 83.56 274 VAL A CA 1
ATOM 2171 C C . VAL A 1 274 ? 2.351 -15.573 1.349 1.00 83.56 274 VAL A C 1
ATOM 2173 O O . VAL A 1 274 ? 1.698 -16.607 1.217 1.00 83.56 274 VAL A O 1
ATOM 2176 N N . ARG A 1 275 ? 3.688 -15.618 1.419 1.00 85.75 275 ARG A N 1
ATOM 2177 C CA . ARG A 1 275 ? 4.481 -16.847 1.409 1.00 85.75 275 ARG A CA 1
ATOM 2178 C C . ARG A 1 275 ? 4.653 -17.315 2.847 1.00 85.75 275 ARG A C 1
ATOM 2180 O O . ARG A 1 275 ? 5.739 -17.254 3.416 1.00 85.75 275 ARG A O 1
ATOM 2187 N N . ASP A 1 276 ? 3.593 -17.885 3.400 1.00 87.06 276 ASP A N 1
ATOM 2188 C CA . ASP A 1 276 ? 3.560 -18.379 4.783 1.00 87.06 276 ASP A CA 1
ATOM 2189 C C . ASP A 1 276 ? 4.656 -19.420 5.082 1.00 87.06 276 ASP A C 1
ATOM 2191 O O . ASP A 1 276 ? 5.102 -19.606 6.210 1.00 87.06 276 ASP A O 1
ATOM 2195 N N . VAL A 1 277 ? 5.178 -20.077 4.045 1.00 80.56 277 VAL A N 1
ATOM 2196 C CA . VAL A 1 277 ? 6.306 -21.014 4.148 1.00 80.56 277 VAL A CA 1
ATOM 2197 C C . VAL A 1 277 ? 7.628 -20.362 4.583 1.00 80.56 277 VAL A C 1
ATOM 2199 O O . VAL A 1 277 ? 8.554 -21.085 4.969 1.00 80.56 277 VAL A O 1
ATOM 2202 N N . MET A 1 278 ? 7.752 -19.030 4.547 1.00 73.56 278 MET A N 1
ATOM 2203 C CA . MET A 1 278 ? 8.975 -18.328 4.953 1.00 73.56 278 MET A CA 1
ATOM 2204 C C . MET A 1 278 ? 9.257 -18.424 6.454 1.00 73.56 278 MET A C 1
ATOM 2206 O O . MET A 1 278 ? 10.432 -18.536 6.825 1.00 73.56 278 MET A O 1
ATOM 2210 N N . ALA A 1 279 ? 8.222 -18.494 7.298 1.00 70.69 279 ALA A N 1
ATOM 2211 C CA . ALA A 1 279 ? 8.374 -18.759 8.731 1.00 70.69 279 ALA A CA 1
ATOM 2212 C C . ALA A 1 279 ? 9.123 -20.083 8.984 1.00 70.69 279 ALA A C 1
ATOM 2214 O O . ALA A 1 279 ? 9.986 -20.179 9.854 1.00 70.69 279 ALA A O 1
ATOM 2215 N N . THR A 1 280 ? 8.891 -21.089 8.133 1.00 63.38 280 THR A N 1
ATOM 2216 C CA . THR A 1 280 ? 9.539 -22.413 8.221 1.00 63.38 280 THR A CA 1
ATOM 2217 C C . THR A 1 280 ? 10.919 -22.494 7.548 1.00 63.38 280 THR A C 1
ATOM 2219 O O . THR A 1 280 ? 11.500 -23.575 7.443 1.00 63.38 280 THR A O 1
ATOM 2222 N N . GLY A 1 281 ? 11.467 -21.368 7.072 1.00 58.34 281 GLY A N 1
ATOM 2223 C CA . GLY A 1 281 ? 12.800 -21.292 6.460 1.00 58.34 281 GLY A CA 1
ATOM 2224 C C . GLY A 1 281 ? 12.876 -21.744 4.995 1.00 58.34 281 GLY A C 1
ATOM 2225 O O . GLY A 1 281 ? 13.970 -21.824 4.430 1.00 58.34 281 GLY A O 1
ATOM 2226 N N . SER A 1 282 ? 11.738 -22.007 4.345 1.00 58.34 282 SER A N 1
ATOM 2227 C CA . SER A 1 282 ? 11.680 -22.413 2.933 1.00 58.34 282 SER A CA 1
ATOM 2228 C C . SER A 1 282 ? 11.770 -21.205 1.991 1.00 58.34 282 SER A C 1
ATOM 2230 O O . SER A 1 282 ? 10.815 -20.862 1.301 1.00 58.34 282 SER A O 1
ATOM 2232 N N . LEU A 1 283 ? 12.936 -20.554 1.944 1.00 55.06 283 LEU A N 1
ATOM 2233 C CA . LEU A 1 283 ? 13.163 -19.347 1.131 1.00 55.06 283 LEU A CA 1
ATOM 2234 C C . LEU A 1 283 ? 13.474 -19.631 -0.356 1.00 55.06 283 LEU A C 1
ATOM 2236 O O . LEU A 1 283 ? 13.502 -18.719 -1.176 1.00 55.06 283 LEU A O 1
ATOM 2240 N N . TYR A 1 284 ? 13.758 -20.888 -0.715 1.00 50.31 284 TYR A N 1
ATOM 2241 C CA . TYR A 1 284 ? 14.471 -21.245 -1.955 1.00 50.31 284 TYR A CA 1
ATOM 2242 C C . TYR A 1 284 ? 13.594 -21.852 -3.050 1.00 50.31 284 TYR A C 1
ATOM 2244 O O . TYR A 1 284 ? 13.984 -22.807 -3.722 1.00 50.31 284 TYR A O 1
ATOM 2252 N N . SER A 1 285 ? 12.401 -21.311 -3.249 1.00 50.19 285 SER A N 1
ATOM 2253 C CA . SER A 1 285 ? 11.583 -21.664 -4.411 1.00 50.19 285 SER A CA 1
ATOM 2254 C C . SER A 1 285 ? 11.520 -20.487 -5.381 1.00 50.19 285 SER A C 1
ATOM 2256 O O . SER A 1 285 ? 11.755 -19.350 -4.992 1.00 50.19 285 SER A O 1
ATOM 2258 N N . GLY A 1 286 ? 11.293 -20.777 -6.665 1.00 58.41 286 GLY A N 1
ATOM 2259 C CA . GLY A 1 286 ? 11.179 -19.766 -7.717 1.00 58.41 286 GLY A CA 1
ATOM 2260 C C . GLY A 1 286 ? 9.918 -18.901 -7.574 1.00 58.41 286 GLY A C 1
ATOM 2261 O O . GLY A 1 286 ? 9.615 -18.378 -6.507 1.00 58.41 286 GLY A O 1
ATOM 2262 N N . GLY A 1 287 ? 9.165 -18.737 -8.663 1.00 67.75 287 GLY A N 1
ATOM 2263 C CA . GLY A 1 287 ? 7.924 -17.948 -8.615 1.00 67.75 287 GLY A CA 1
ATOM 2264 C C . GLY A 1 287 ? 6.898 -18.551 -7.651 1.00 67.75 287 GLY A C 1
ATOM 2265 O O . GLY A 1 287 ? 6.915 -19.767 -7.424 1.00 67.75 287 GLY A O 1
ATOM 2266 N N . PHE A 1 288 ? 6.018 -17.707 -7.111 1.00 76.56 288 PHE A N 1
ATOM 2267 C CA . PHE A 1 288 ? 4.956 -18.089 -6.186 1.00 76.56 288 PHE A CA 1
ATOM 2268 C C . PHE A 1 288 ? 4.211 -19.350 -6.640 1.00 76.56 288 PHE A C 1
ATOM 2270 O O . PHE A 1 288 ? 3.916 -19.538 -7.823 1.00 76.56 288 PHE A O 1
ATOM 2277 N N . GLN A 1 289 ? 3.897 -20.223 -5.687 1.00 77.56 289 GLN A N 1
ATOM 2278 C CA . GLN A 1 289 ? 3.046 -21.389 -5.894 1.00 77.56 289 GLN A CA 1
ATOM 2279 C C . GLN A 1 289 ? 1.922 -21.358 -4.868 1.00 77.56 289 GLN A C 1
ATOM 2281 O O . GLN A 1 289 ? 2.171 -21.053 -3.708 1.00 77.56 289 GLN A O 1
ATOM 2286 N N . ALA A 1 290 ? 0.711 -21.752 -5.264 1.00 79.38 290 ALA A N 1
ATOM 2287 C CA . ALA A 1 290 ? -0.469 -21.675 -4.398 1.00 79.38 290 ALA A CA 1
ATOM 2288 C C . ALA A 1 290 ? -0.301 -22.384 -3.040 1.00 79.38 290 ALA A C 1
ATOM 2290 O O . ALA A 1 290 ? -0.851 -21.926 -2.051 1.00 79.38 290 ALA A O 1
ATOM 2291 N N . TRP A 1 291 ? 0.497 -23.457 -2.961 1.00 82.75 291 TRP A N 1
ATOM 2292 C CA . TRP A 1 291 ? 0.773 -24.160 -1.699 1.00 82.75 291 TRP A CA 1
ATOM 2293 C C . TRP A 1 291 ? 1.626 -23.356 -0.703 1.00 82.75 291 TRP A C 1
ATOM 2295 O O . TRP A 1 291 ? 1.761 -23.775 0.443 1.00 82.75 291 TRP A O 1
ATOM 2305 N N . MET A 1 292 ? 2.228 -22.242 -1.131 1.00 86.94 292 MET A N 1
ATOM 2306 C CA . MET A 1 292 ? 3.009 -21.351 -0.268 1.00 86.94 292 MET A CA 1
ATOM 2307 C C . MET A 1 292 ? 2.130 -20.445 0.592 1.00 86.94 292 MET A C 1
ATOM 2309 O O . MET A 1 292 ? 2.620 -19.962 1.606 1.00 86.94 292 MET A O 1
ATOM 2313 N N . ALA A 1 293 ? 0.878 -20.223 0.181 1.00 89.69 293 ALA A N 1
ATOM 2314 C CA . ALA A 1 293 ? -0.115 -19.454 0.916 1.00 89.69 293 ALA A CA 1
ATOM 2315 C C . ALA A 1 293 ? -1.130 -20.396 1.566 1.00 89.69 293 ALA A C 1
ATOM 2317 O O . ALA A 1 293 ? -1.650 -21.320 0.933 1.00 89.69 293 ALA A O 1
ATOM 2318 N N . LYS A 1 294 ? -1.443 -20.147 2.832 1.00 92.62 294 LYS A N 1
ATOM 2319 C CA . LYS A 1 294 ? -2.484 -20.849 3.577 1.00 92.62 294 LYS A CA 1
ATOM 2320 C C . LYS A 1 294 ? -3.815 -20.106 3.427 1.00 92.62 294 LYS A C 1
ATOM 2322 O O . LYS A 1 294 ? -3.837 -18.876 3.497 1.00 92.62 294 LYS A O 1
ATOM 2327 N N . PRO A 1 295 ? -4.945 -20.812 3.270 1.00 94.75 295 PRO A N 1
ATOM 2328 C CA . PRO A 1 295 ? -6.257 -20.182 3.343 1.00 94.75 295 PRO A CA 1
ATOM 2329 C C . PRO A 1 295 ? -6.451 -19.449 4.671 1.00 94.75 295 PRO A C 1
ATOM 2331 O O . PRO A 1 295 ? -6.087 -19.954 5.734 1.00 94.75 295 PRO A O 1
ATOM 2334 N N . ARG A 1 296 ? -7.044 -18.261 4.612 1.00 96.12 296 ARG A N 1
ATOM 2335 C CA . ARG A 1 296 ? -7.324 -17.441 5.785 1.00 96.12 296 ARG A CA 1
ATOM 2336 C C . ARG A 1 296 ? -8.709 -17.762 6.345 1.00 96.12 296 ARG A C 1
ATOM 2338 O O . ARG A 1 296 ? -9.691 -17.860 5.608 1.00 96.12 296 ARG A O 1
ATOM 2345 N N . HIS A 1 297 ? -8.818 -17.932 7.663 1.00 97.00 297 HIS A N 1
ATOM 2346 C CA . HIS A 1 297 ? -10.090 -18.276 8.308 1.00 97.00 297 HIS A CA 1
ATOM 2347 C C . HIS A 1 297 ? -10.768 -17.035 8.871 1.00 97.00 297 HIS A C 1
ATOM 2349 O O . HIS A 1 297 ? -10.120 -16.179 9.458 1.00 97.00 297 HIS A O 1
ATOM 2355 N N . LYS A 1 298 ? -12.096 -16.934 8.739 1.00 96.75 298 LYS A N 1
ATOM 2356 C CA . LYS A 1 298 ? -12.849 -15.728 9.132 1.00 96.75 298 LYS A CA 1
ATOM 2357 C C . LYS A 1 298 ? -12.645 -15.287 10.583 1.00 96.75 298 LYS A C 1
ATOM 2359 O O . LYS A 1 298 ? -12.850 -14.107 10.839 1.00 96.75 298 LYS A O 1
ATOM 2364 N N . VAL A 1 299 ? -12.293 -16.215 11.475 1.00 97.19 299 VAL A N 1
ATOM 2365 C CA . VAL A 1 299 ? -12.006 -15.970 12.897 1.00 97.19 299 VAL A CA 1
ATOM 2366 C C . VAL A 1 299 ? -10.658 -15.280 13.124 1.00 97.19 299 VAL A C 1
ATOM 2368 O O . VAL A 1 299 ? -10.455 -14.697 14.176 1.00 97.19 299 VAL A O 1
ATOM 2371 N N . HIS A 1 300 ? -9.751 -15.282 12.146 1.00 98.06 300 HIS A N 1
ATOM 2372 C CA . HIS A 1 300 ? -8.449 -14.601 12.214 1.00 98.06 300 HIS A CA 1
ATOM 2373 C C . HIS A 1 300 ? -8.477 -13.201 11.582 1.00 98.06 300 HIS A C 1
ATOM 2375 O O . HIS A 1 300 ? -7.442 -12.681 11.160 1.00 98.06 300 HIS A O 1
ATOM 2381 N N . ARG A 1 301 ? -9.669 -12.600 11.460 1.00 98.19 301 ARG A N 1
ATOM 2382 C CA . ARG A 1 301 ? -9.840 -11.238 10.942 1.00 98.19 301 ARG A CA 1
ATOM 2383 C C . ARG A 1 301 ? -9.799 -10.219 12.069 1.00 98.19 301 ARG A C 1
ATOM 2385 O O . ARG A 1 301 ? -10.390 -10.425 13.126 1.00 98.19 301 ARG A O 1
ATOM 2392 N N . VAL A 1 302 ? -9.169 -9.087 11.788 1.00 98.62 302 VAL A N 1
ATOM 2393 C CA . VAL A 1 302 ? -9.089 -7.929 12.676 1.00 98.62 302 VAL A CA 1
ATOM 2394 C C . VAL A 1 302 ? -9.611 -6.721 11.906 1.00 98.62 302 VAL A C 1
ATOM 2396 O O . VAL A 1 302 ? -9.078 -6.344 10.861 1.00 98.62 302 VAL A O 1
ATOM 2399 N N . PHE A 1 303 ? -10.730 -6.176 12.375 1.00 98.62 303 PHE A N 1
ATOM 2400 C CA . PHE A 1 303 ? -11.548 -5.218 11.637 1.00 98.62 303 PHE A CA 1
ATOM 2401 C C . PHE A 1 303 ? -11.181 -3.765 11.948 1.00 98.62 303 PHE A C 1
ATOM 2403 O O . PHE A 1 303 ? -10.845 -3.454 13.093 1.00 98.62 303 PHE A O 1
ATOM 2410 N N . PRO A 1 304 ? -11.315 -2.853 10.968 1.00 98.19 304 PRO A N 1
ATOM 2411 C CA . PRO A 1 304 ? -11.174 -1.424 11.209 1.00 98.19 304 PRO A CA 1
ATOM 2412 C C . PRO A 1 304 ? -12.301 -0.889 12.095 1.00 98.19 304 PRO A C 1
ATOM 2414 O O . PRO A 1 304 ? -13.409 -1.444 12.065 1.00 98.19 304 PRO A O 1
ATOM 2417 N N . PRO A 1 305 ? -12.081 0.228 12.813 1.00 97.44 305 PRO A N 1
ATOM 2418 C CA . PRO A 1 305 ? -13.117 0.934 13.561 1.00 97.44 305 PRO A CA 1
ATOM 2419 C C . PRO A 1 305 ? -14.004 1.751 12.606 1.00 97.44 305 PRO A C 1
ATOM 2421 O O . PRO A 1 305 ? -14.082 2.974 12.684 1.00 97.44 305 PRO A O 1
ATOM 2424 N N . LEU A 1 306 ? -14.650 1.061 11.665 1.00 95.94 306 LEU A N 1
ATOM 2425 C CA . LEU A 1 306 ? -15.440 1.668 10.603 1.00 95.94 306 LEU A CA 1
ATOM 2426 C C . LEU A 1 306 ? -16.601 2.493 11.204 1.00 95.94 306 LEU A C 1
ATOM 2428 O O . LEU A 1 306 ? -17.312 1.954 12.066 1.00 95.94 306 LEU A O 1
ATOM 2432 N N . PRO A 1 307 ? -16.827 3.753 10.779 1.00 96.00 307 PRO A N 1
ATOM 2433 C CA . PRO A 1 307 ? -17.890 4.610 11.315 1.00 96.00 307 PRO A CA 1
ATOM 2434 C C . PRO A 1 307 ? -19.297 4.030 11.128 1.00 96.00 307 PRO A C 1
ATOM 2436 O O . PRO A 1 307 ? -19.532 3.279 10.183 1.00 96.00 307 PRO A O 1
ATOM 2439 N N . GLU A 1 308 ? -20.232 4.362 12.028 1.00 94.12 308 GLU A N 1
ATOM 2440 C CA . GLU A 1 308 ? -21.607 3.822 12.026 1.00 94.12 308 GLU A CA 1
ATOM 2441 C C . GLU A 1 308 ? -22.404 4.162 10.763 1.00 94.12 308 GLU A C 1
ATOM 2443 O O . GLU A 1 308 ? -23.255 3.380 10.353 1.00 94.12 308 GLU A O 1
ATOM 2448 N N . ASP A 1 309 ? -22.105 5.298 10.144 1.00 91.19 309 ASP A N 1
ATOM 2449 C CA . ASP A 1 309 ? -22.706 5.814 8.915 1.00 91.19 309 ASP A CA 1
ATOM 2450 C C . ASP A 1 309 ? -22.026 5.300 7.634 1.00 91.19 309 ASP A C 1
ATOM 2452 O O . ASP A 1 309 ? -22.419 5.668 6.526 1.00 91.19 309 ASP A O 1
ATOM 2456 N N . SER A 1 310 ? -21.024 4.423 7.748 1.00 91.88 310 SER A N 1
ATOM 2457 C CA . SER A 1 310 ? -20.400 3.804 6.582 1.00 91.88 310 SER A CA 1
ATOM 2458 C C . SER A 1 310 ? -21.292 2.736 5.954 1.00 91.88 310 SER A C 1
ATOM 2460 O O . SER A 1 310 ? -21.583 1.715 6.575 1.00 91.88 310 SER A O 1
ATOM 2462 N N . HIS A 1 311 ? -21.605 2.899 4.667 1.00 87.06 311 HIS A N 1
ATOM 2463 C CA . HIS A 1 311 ? -22.277 1.875 3.855 1.00 87.06 311 HIS A CA 1
ATOM 2464 C C . HIS A 1 311 ? -21.504 0.544 3.788 1.00 87.06 311 HIS A C 1
ATOM 2466 O O . HIS A 1 311 ? -22.086 -0.505 3.537 1.00 87.06 311 HIS A O 1
ATOM 2472 N N . LEU A 1 312 ? -20.191 0.562 4.045 1.00 89.75 312 LEU A N 1
ATOM 2473 C CA . LEU A 1 312 ? -19.354 -0.638 4.046 1.00 89.75 312 LEU A CA 1
ATOM 2474 C C . LEU A 1 312 ? -19.579 -1.525 5.284 1.00 89.75 312 LEU A C 1
ATOM 2476 O O . LEU A 1 312 ? -19.078 -2.647 5.334 1.00 89.75 312 LEU A O 1
ATOM 2480 N N . ARG A 1 313 ? -20.308 -1.048 6.306 1.00 90.94 313 ARG A N 1
ATOM 2481 C CA . ARG A 1 313 ? -20.588 -1.823 7.526 1.00 90.94 313 ARG A CA 1
ATOM 2482 C C . ARG A 1 313 ? -21.580 -2.955 7.320 1.00 90.94 313 ARG A C 1
ATOM 2484 O O . ARG A 1 313 ? -21.521 -3.932 8.074 1.00 90.94 313 ARG A O 1
ATOM 2491 N N . ASP A 1 314 ? -22.500 -2.811 6.374 1.00 85.62 314 ASP A N 1
ATOM 2492 C CA . ASP A 1 314 ? -23.668 -3.685 6.257 1.00 85.62 314 ASP A CA 1
ATOM 2493 C C . ASP A 1 314 ? -23.259 -5.139 5.997 1.00 85.62 314 ASP A C 1
ATOM 2495 O O . ASP A 1 314 ? -23.725 -6.051 6.683 1.00 85.62 314 ASP A O 1
ATOM 2499 N N . ASP A 1 315 ? -22.276 -5.346 5.119 1.00 84.69 315 ASP A N 1
ATOM 2500 C CA . ASP A 1 315 ? -21.746 -6.669 4.759 1.00 84.69 315 ASP A CA 1
ATOM 2501 C C . ASP A 1 315 ? -21.074 -7.412 5.929 1.00 84.69 315 ASP A C 1
ATOM 2503 O O . ASP A 1 315 ? -20.916 -8.639 5.899 1.00 84.69 315 ASP A O 1
ATOM 2507 N N . PHE A 1 316 ? -20.684 -6.686 6.979 1.00 92.06 316 PHE A N 1
ATOM 2508 C CA . PHE A 1 316 ? -19.978 -7.221 8.146 1.00 92.06 316 PHE A CA 1
ATOM 2509 C C . PHE A 1 316 ? -20.786 -7.117 9.440 1.00 92.06 316 PHE A C 1
ATOM 2511 O O . PHE A 1 316 ? -20.271 -7.440 10.515 1.00 92.06 316 PHE A O 1
ATOM 2518 N N . SER A 1 317 ? -22.047 -6.694 9.350 1.00 92.44 317 SER A N 1
ATOM 2519 C CA . SER A 1 317 ? -22.944 -6.571 10.492 1.00 92.44 317 SER A CA 1
ATOM 2520 C C . SER A 1 317 ? -23.842 -7.798 10.613 1.00 92.44 317 SER A C 1
ATOM 2522 O O . SER A 1 317 ? -24.522 -8.199 9.673 1.00 92.44 317 SER A O 1
ATOM 2524 N N . VAL A 1 318 ? -23.870 -8.403 11.801 1.00 92.12 318 VAL A N 1
ATOM 2525 C CA . VAL A 1 318 ? -24.737 -9.549 12.108 1.00 92.12 318 VAL A CA 1
ATOM 2526 C C . VAL A 1 318 ? -25.630 -9.172 13.277 1.00 92.12 318 VAL A C 1
ATOM 2528 O O . VAL A 1 318 ? -25.137 -8.826 14.349 1.00 92.12 318 VAL A O 1
ATOM 2531 N N . ASP A 1 319 ? -26.946 -9.228 13.074 1.00 92.81 319 ASP A N 1
ATOM 2532 C CA . ASP A 1 319 ? -27.950 -8.775 14.049 1.00 92.81 319 ASP A CA 1
ATOM 2533 C C . ASP A 1 319 ? -27.738 -7.312 14.495 1.00 92.81 319 ASP A C 1
ATOM 2535 O O . ASP A 1 319 ? -27.939 -6.969 15.659 1.00 92.81 319 ASP A O 1
ATOM 2539 N N . GLY A 1 320 ? -27.277 -6.453 13.578 1.00 90.69 320 GLY A N 1
ATOM 2540 C CA . GLY A 1 320 ? -26.971 -5.044 13.854 1.00 90.69 320 GLY A CA 1
ATOM 2541 C C . GLY A 1 320 ? -25.652 -4.802 14.598 1.00 90.69 320 GLY A C 1
ATOM 2542 O O . GLY A 1 320 ? -25.354 -3.662 14.942 1.00 90.69 320 GLY A O 1
ATOM 2543 N N . VAL A 1 321 ? -24.852 -5.845 14.844 1.00 95.81 321 VAL A N 1
ATOM 2544 C CA . VAL A 1 321 ? -23.531 -5.728 15.475 1.00 95.81 321 VAL A CA 1
ATOM 2545 C C . VAL A 1 321 ? -22.445 -5.859 14.411 1.00 95.81 321 VAL A C 1
ATOM 2547 O O . VAL A 1 321 ? -22.273 -6.927 13.819 1.00 95.81 321 VAL A O 1
ATOM 2550 N N . TYR A 1 322 ? -21.708 -4.773 14.185 1.00 97.12 322 TYR A N 1
ATOM 2551 C CA . TYR A 1 322 ? -20.564 -4.735 13.275 1.00 97.12 322 TYR A CA 1
ATOM 2552 C C . TYR A 1 322 ? -19.425 -5.641 13.765 1.00 97.12 322 TYR A C 1
ATOM 2554 O O . TYR A 1 322 ? -19.096 -5.640 14.951 1.00 97.12 322 TYR A O 1
ATOM 2562 N N . ALA A 1 323 ? -18.838 -6.415 12.845 1.00 96.56 323 ALA A N 1
ATOM 2563 C CA . ALA A 1 323 ? -17.688 -7.294 13.077 1.00 96.56 323 ALA A CA 1
ATOM 2564 C C . ALA A 1 323 ? -17.866 -8.301 14.235 1.00 96.56 323 ALA A C 1
ATOM 2566 O O . ALA A 1 323 ? -16.890 -8.744 14.837 1.00 96.56 323 ALA A O 1
ATOM 2567 N N . LYS A 1 324 ? -19.112 -8.703 14.528 1.00 96.81 324 LYS A N 1
ATOM 2568 C CA . LYS A 1 324 ? -19.482 -9.582 15.652 1.00 96.81 324 LYS A CA 1
ATOM 2569 C C . LYS A 1 324 ? -18.528 -10.778 15.809 1.00 96.81 324 LYS A C 1
ATOM 2571 O O . LYS A 1 324 ? -18.384 -11.578 14.882 1.00 96.81 324 LYS A O 1
ATOM 2576 N N . GLY A 1 325 ? -17.918 -10.916 16.990 1.00 96.25 325 GLY A N 1
ATOM 2577 C CA . GLY A 1 325 ? -17.001 -12.012 17.316 1.00 96.25 325 GLY A CA 1
ATOM 2578 C C . GLY A 1 325 ? -15.580 -11.864 16.763 1.00 96.25 325 GLY A C 1
ATOM 2579 O O . GLY A 1 325 ? -14.832 -12.836 16.798 1.00 96.25 325 GLY A O 1
ATOM 2580 N N . ASN A 1 326 ? -15.202 -10.695 16.238 1.00 98.19 326 ASN A N 1
ATOM 2581 C CA . ASN A 1 326 ? -13.849 -10.405 15.761 1.00 98.19 326 ASN A CA 1
ATOM 2582 C C . ASN A 1 326 ? -13.274 -9.194 16.496 1.00 98.19 326 ASN A C 1
ATOM 2584 O O . ASN A 1 326 ? -14.012 -8.293 16.897 1.00 98.19 326 ASN A O 1
ATOM 2588 N N . ALA A 1 327 ? -11.951 -9.151 16.642 1.00 98.31 327 ALA A N 1
ATOM 2589 C CA . ALA A 1 327 ? -11.275 -7.982 17.179 1.00 98.31 327 ALA A CA 1
ATOM 2590 C C . ALA A 1 327 ? -11.455 -6.774 16.247 1.00 98.31 327 ALA A C 1
ATOM 2592 O O . ALA A 1 327 ? -11.437 -6.902 15.021 1.00 98.31 327 ALA A O 1
ATOM 2593 N N . ILE A 1 328 ? -11.588 -5.594 16.849 1.00 98.62 328 ILE A N 1
ATOM 2594 C CA . ILE A 1 328 ? -11.592 -4.306 16.157 1.00 98.62 328 ILE A CA 1
ATOM 2595 C C . ILE A 1 328 ? -10.374 -3.531 16.646 1.00 98.62 328 ILE A C 1
ATOM 2597 O O . ILE A 1 328 ? -10.179 -3.394 17.857 1.00 98.62 328 ILE A O 1
ATOM 2601 N N . TYR A 1 329 ? -9.550 -3.049 15.720 1.00 98.62 329 TYR A N 1
ATOM 2602 C CA . TYR A 1 329 ? -8.357 -2.291 16.074 1.00 98.62 329 TYR A CA 1
ATOM 2603 C C . TYR A 1 329 ? -8.656 -0.816 16.345 1.00 98.62 329 TYR A C 1
ATOM 2605 O O . TYR A 1 329 ? -9.644 -0.253 15.877 1.00 98.62 329 TYR A O 1
ATOM 2613 N N . GLU A 1 330 ? -7.774 -0.178 17.105 1.00 98.19 330 GLU A N 1
ATOM 2614 C CA . GLU A 1 330 ? -7.726 1.275 17.248 1.00 98.19 330 GLU A CA 1
ATOM 2615 C C . GLU A 1 330 ? -6.878 1.891 16.130 1.00 98.19 330 GLU A C 1
ATOM 2617 O O . GLU A 1 330 ? -5.867 1.316 15.728 1.00 98.19 330 GLU A O 1
ATOM 2622 N N . LEU A 1 331 ? -7.278 3.068 15.644 1.00 98.12 331 LEU A N 1
ATOM 2623 C CA . LEU A 1 331 ? -6.487 3.864 14.709 1.00 98.12 331 LEU A CA 1
ATOM 2624 C C . LEU A 1 331 ? -5.704 4.954 15.445 1.00 98.12 331 LEU A C 1
ATOM 2626 O O . LEU A 1 331 ? -6.260 5.699 16.257 1.00 98.12 331 LEU A O 1
ATOM 2630 N N . ARG A 1 332 ? -4.418 5.085 15.115 1.00 97.44 332 ARG A N 1
ATOM 2631 C CA . ARG A 1 332 ? -3.544 6.148 15.627 1.00 97.44 332 ARG A CA 1
ATOM 2632 C C . ARG A 1 332 ? -2.767 6.838 14.502 1.00 97.44 332 ARG A C 1
ATOM 2634 O O . ARG A 1 332 ? -2.425 6.187 13.519 1.00 97.44 332 ARG A O 1
ATOM 2641 N N . PRO A 1 333 ? -2.453 8.134 14.618 1.00 96.19 333 PRO A N 1
ATOM 2642 C CA . PRO A 1 333 ? -1.454 8.771 13.765 1.00 96.19 333 PRO A CA 1
ATOM 2643 C C . PRO A 1 333 ? -0.114 8.035 13.864 1.00 96.19 333 PRO A C 1
ATOM 2645 O O . PRO A 1 333 ? 0.272 7.595 14.945 1.00 96.19 333 PRO A O 1
ATOM 2648 N N . PHE A 1 334 ? 0.603 7.892 12.751 1.00 95.44 334 PHE A N 1
ATOM 2649 C CA . PHE A 1 334 ? 1.929 7.278 12.767 1.00 95.44 334 PHE A CA 1
ATOM 2650 C C . PHE A 1 334 ? 2.908 8.117 13.613 1.00 95.44 334 PHE A C 1
ATOM 2652 O O . PHE A 1 334 ? 2.990 9.331 13.396 1.00 95.44 334 PHE A O 1
ATOM 2659 N N . PRO A 1 335 ? 3.642 7.507 14.564 1.00 92.75 335 PRO A N 1
ATOM 2660 C CA . PRO A 1 335 ? 4.391 8.264 15.557 1.00 92.75 335 PRO A CA 1
ATOM 2661 C C . PRO A 1 335 ? 5.650 8.935 14.986 1.00 92.75 335 PRO A C 1
ATOM 2663 O O . PRO A 1 335 ? 6.217 8.463 13.994 1.00 92.75 335 PRO A O 1
ATOM 2666 N N . PRO A 1 336 ? 6.155 9.996 15.643 1.00 90.19 336 PRO A N 1
ATOM 2667 C CA . PRO A 1 336 ? 7.407 10.637 15.259 1.00 90.19 336 PRO A CA 1
ATOM 2668 C C . PRO A 1 336 ? 8.614 9.703 15.411 1.00 90.19 336 PRO A C 1
ATOM 2670 O O . PRO A 1 336 ? 8.790 9.026 16.428 1.00 90.19 336 PRO A O 1
ATOM 2673 N N . LYS A 1 337 ? 9.529 9.741 14.436 1.00 91.00 337 LYS A N 1
ATOM 2674 C CA . LYS A 1 337 ? 10.777 8.956 14.451 1.00 91.00 337 LYS A CA 1
ATOM 2675 C C . LYS A 1 337 ? 11.632 9.242 15.694 1.00 91.00 337 LYS A C 1
ATOM 2677 O O . LYS A 1 337 ? 12.244 8.323 16.243 1.00 91.00 337 LYS A O 1
ATOM 2682 N N . ALA A 1 338 ? 11.660 10.494 16.157 1.00 90.56 338 ALA A N 1
ATOM 2683 C CA . ALA A 1 338 ? 12.433 10.909 17.327 1.00 90.56 338 ALA A CA 1
ATOM 2684 C C . ALA A 1 338 ? 12.063 10.134 18.608 1.00 90.56 338 ALA A C 1
ATOM 2686 O O . ALA A 1 338 ? 12.956 9.778 19.379 1.00 90.56 338 ALA A O 1
ATOM 2687 N N . GLU A 1 339 ? 10.779 9.831 18.816 1.00 91.62 339 GLU A N 1
ATOM 2688 C CA . GLU A 1 339 ? 10.307 9.084 19.991 1.00 91.62 339 GLU A CA 1
ATOM 2689 C C . GLU A 1 339 ? 10.760 7.622 19.945 1.00 91.62 339 GLU A C 1
ATOM 2691 O O . GLU A 1 339 ? 11.291 7.101 20.930 1.00 91.62 339 GLU A O 1
ATOM 2696 N N . GLY A 1 340 ? 10.660 6.990 18.771 1.00 91.44 340 GLY A N 1
ATOM 2697 C CA . GLY A 1 340 ? 11.143 5.626 18.559 1.00 91.44 340 GLY A CA 1
ATOM 2698 C C . GLY A 1 340 ? 12.643 5.484 18.819 1.00 91.44 340 GLY A C 1
ATOM 2699 O O . GLY A 1 340 ? 13.059 4.575 19.538 1.00 91.44 340 GLY A O 1
ATOM 2700 N N . ILE A 1 341 ? 13.459 6.413 18.307 1.00 92.12 341 ILE A N 1
ATOM 2701 C CA . ILE A 1 341 ? 14.917 6.413 18.529 1.00 92.12 341 ILE A CA 1
ATOM 2702 C C . ILE A 1 341 ? 15.264 6.641 20.001 1.00 92.12 341 ILE A C 1
ATOM 2704 O O . ILE A 1 341 ? 16.196 6.017 20.514 1.00 92.12 341 ILE A O 1
ATOM 2708 N N . ALA A 1 342 ? 14.538 7.534 20.681 1.00 95.00 342 ALA A N 1
ATOM 2709 C CA . ALA A 1 342 ? 14.755 7.810 22.096 1.00 95.00 342 ALA A CA 1
ATOM 2710 C C . ALA A 1 342 ? 14.467 6.584 22.978 1.00 95.00 342 ALA A C 1
ATOM 2712 O O . ALA A 1 342 ? 15.133 6.401 23.998 1.00 95.00 342 ALA A O 1
ATOM 2713 N N . TYR A 1 343 ? 13.508 5.743 22.580 1.00 94.81 343 TYR A N 1
ATOM 2714 C CA . TYR A 1 343 ? 13.183 4.497 23.269 1.00 94.81 343 TYR A CA 1
ATOM 2715 C C . TYR A 1 343 ? 14.188 3.374 22.975 1.00 94.81 343 TYR A C 1
ATOM 2717 O O . TYR A 1 343 ? 14.765 2.791 23.894 1.00 94.81 343 TYR A O 1
ATOM 2725 N N . ASP A 1 344 ? 14.401 3.061 21.696 1.00 94.75 344 ASP A N 1
ATOM 2726 C CA . ASP A 1 344 ? 15.332 2.026 21.244 1.00 94.75 344 ASP A CA 1
ATOM 2727 C C . ASP A 1 344 ? 15.862 2.394 19.847 1.00 94.75 344 ASP A C 1
ATOM 2729 O O . ASP A 1 344 ? 15.098 2.354 18.881 1.00 94.75 344 ASP A O 1
ATOM 2733 N N . PRO A 1 345 ? 17.166 2.687 19.680 1.00 92.88 345 PRO A N 1
ATOM 2734 C CA . PRO A 1 345 ? 17.743 3.021 18.377 1.00 92.88 345 PRO A CA 1
ATOM 2735 C C . PRO A 1 345 ? 17.490 1.973 17.281 1.00 92.88 345 PRO A C 1
ATOM 2737 O O . PRO A 1 345 ? 17.488 2.310 16.100 1.00 92.88 345 PRO A O 1
ATOM 2740 N N . ALA A 1 346 ? 17.238 0.706 17.636 1.00 89.75 346 ALA A N 1
ATOM 2741 C CA . ALA A 1 346 ? 16.892 -0.332 16.664 1.00 89.75 346 ALA A CA 1
ATOM 2742 C C . ALA A 1 346 ? 15.534 -0.101 15.971 1.00 89.75 346 ALA A C 1
ATOM 2744 O O . ALA A 1 346 ? 15.287 -0.692 14.915 1.00 89.75 346 ALA A O 1
ATOM 2745 N N . LEU A 1 347 ? 14.668 0.750 16.536 1.00 89.56 347 LEU A N 1
ATOM 2746 C CA . LEU A 1 347 ? 13.405 1.160 15.923 1.00 89.56 347 LEU A CA 1
ATOM 2747 C C . LEU A 1 347 ? 13.605 2.116 14.751 1.00 89.56 347 LEU A C 1
ATOM 2749 O O . LEU A 1 347 ? 12.697 2.203 13.932 1.00 89.56 347 LEU A O 1
ATOM 2753 N N . GLU A 1 348 ? 14.763 2.783 14.622 1.00 88.50 348 GLU A N 1
ATOM 2754 C CA . GLU A 1 348 ? 14.987 3.837 13.623 1.00 88.50 348 GLU A CA 1
ATOM 2755 C C . GLU A 1 348 ? 14.505 3.423 12.229 1.00 88.50 348 GLU A C 1
ATOM 2757 O O . GLU A 1 348 ? 13.650 4.081 11.653 1.00 88.50 348 GLU A O 1
ATOM 2762 N N . ARG A 1 349 ? 14.970 2.280 11.717 1.00 83.19 349 ARG A N 1
ATOM 2763 C CA . ARG A 1 349 ? 14.612 1.787 10.373 1.00 83.19 349 ARG A CA 1
ATOM 2764 C C . ARG A 1 349 ? 13.135 1.397 10.195 1.00 83.19 349 ARG A C 1
ATOM 2766 O O . ARG A 1 349 ? 12.702 1.147 9.073 1.00 83.19 349 ARG A O 1
ATOM 2773 N N . PHE A 1 350 ? 12.388 1.266 11.288 1.00 85.12 350 PHE A N 1
ATOM 2774 C CA . PHE A 1 350 ? 10.982 0.863 11.296 1.00 85.12 350 PHE A CA 1
ATOM 2775 C C . PHE A 1 350 ? 10.036 2.053 11.434 1.00 85.12 350 PHE A C 1
ATOM 2777 O O . PHE A 1 350 ? 8.950 2.016 10.862 1.00 85.12 350 PHE A O 1
ATOM 2784 N N . VAL A 1 351 ? 10.471 3.107 12.129 1.00 85.44 351 VAL A N 1
ATOM 2785 C CA . VAL A 1 351 ? 9.742 4.381 12.231 1.00 85.44 351 VAL A CA 1
ATOM 2786 C C . VAL A 1 351 ? 10.164 5.393 11.159 1.00 85.44 351 VAL A C 1
ATOM 2788 O O . VAL A 1 351 ? 9.405 6.296 10.830 1.00 85.44 351 VAL A O 1
ATOM 2791 N N . ASP A 1 352 ? 11.335 5.230 10.541 1.00 81.94 352 ASP A N 1
ATOM 2792 C CA . ASP A 1 352 ? 11.791 6.048 9.413 1.00 81.94 352 ASP A CA 1
ATOM 2793 C C . ASP A 1 352 ? 11.120 5.601 8.104 1.00 81.94 352 ASP A C 1
ATOM 2795 O O . ASP A 1 352 ? 11.697 4.902 7.267 1.00 81.94 352 ASP A O 1
ATOM 2799 N N . LYS A 1 353 ? 9.833 5.939 7.969 1.00 77.19 353 LYS A N 1
ATOM 2800 C CA . LYS A 1 353 ? 8.984 5.572 6.822 1.00 77.19 353 LYS A CA 1
ATOM 2801 C C . LYS A 1 353 ? 8.567 6.778 5.974 1.00 77.19 353 LYS A C 1
ATOM 2803 O O . LYS A 1 353 ? 7.640 6.667 5.166 1.00 77.19 353 LYS A O 1
ATOM 2808 N N . GLY A 1 354 ? 9.187 7.944 6.154 1.00 68.56 354 GLY A N 1
ATOM 2809 C CA . GLY A 1 354 ? 8.928 9.173 5.389 1.00 68.56 354 GLY A CA 1
ATOM 2810 C C . GLY A 1 354 ? 8.928 10.434 6.257 1.00 68.56 354 GLY A C 1
ATOM 2811 O O . GLY A 1 354 ? 9.496 10.425 7.343 1.00 68.56 354 GLY A O 1
ATOM 2812 N N . ASP A 1 355 ? 8.302 11.507 5.764 1.00 73.56 355 ASP A N 1
ATOM 2813 C CA . ASP A 1 355 ? 8.330 12.832 6.399 1.00 73.56 355 ASP A CA 1
ATOM 2814 C C . ASP A 1 355 ? 7.572 12.862 7.739 1.00 73.56 355 ASP A C 1
ATOM 2816 O O . ASP A 1 355 ? 6.418 12.439 7.824 1.00 73.56 355 ASP A O 1
ATOM 2820 N N . GLU A 1 356 ? 8.225 13.389 8.777 1.00 76.25 356 GLU A N 1
ATOM 2821 C CA . GLU A 1 356 ? 7.652 13.638 10.106 1.00 76.25 356 GLU A CA 1
ATOM 2822 C C . GLU A 1 356 ? 6.614 14.774 10.087 1.00 76.25 356 GLU A C 1
ATOM 2824 O O . GLU A 1 356 ? 5.754 14.843 10.962 1.00 76.25 356 GLU A O 1
ATOM 2829 N N . ASN A 1 357 ? 6.657 15.652 9.081 1.00 83.31 357 ASN A N 1
ATOM 2830 C CA . ASN A 1 357 ? 5.811 16.844 8.987 1.00 83.31 357 ASN A CA 1
ATOM 2831 C C . ASN A 1 357 ? 4.566 16.659 8.114 1.00 83.31 357 ASN A C 1
ATOM 2833 O O . ASN A 1 357 ? 3.930 17.646 7.748 1.00 83.31 357 ASN A O 1
ATOM 2837 N N . TRP A 1 358 ? 4.198 15.414 7.815 1.00 89.75 358 TRP A N 1
ATOM 2838 C CA . TRP A 1 358 ? 3.074 15.066 6.949 1.00 89.75 358 TRP A CA 1
ATOM 2839 C C . TRP A 1 358 ? 1.753 15.792 7.298 1.00 89.75 358 TRP A C 1
ATOM 2841 O O . TRP A 1 358 ? 1.498 16.100 8.474 1.00 89.75 358 TRP A O 1
ATOM 2851 N N . PRO A 1 359 ? 0.878 16.041 6.302 1.00 92.38 359 PRO A N 1
ATOM 2852 C CA . PRO A 1 359 ? 1.032 15.717 4.876 1.00 92.38 359 PRO A CA 1
ATOM 2853 C C . PRO A 1 359 ? 1.824 16.772 4.085 1.00 92.38 359 PRO A C 1
ATOM 2855 O O . PRO A 1 359 ? 1.871 17.944 4.454 1.00 92.38 359 PRO A O 1
ATOM 2858 N N . GLU A 1 360 ? 2.350 16.374 2.929 1.00 90.94 360 GLU A N 1
ATOM 2859 C CA . GLU A 1 360 ? 2.747 17.306 1.869 1.00 90.94 360 GLU A CA 1
ATOM 2860 C C . GLU A 1 360 ? 1.496 17.778 1.105 1.00 90.94 360 GLU A C 1
ATOM 2862 O O . GLU A 1 360 ? 0.646 16.968 0.726 1.00 90.94 360 GLU A O 1
ATOM 2867 N N . VAL A 1 361 ? 1.365 19.085 0.875 1.00 90.12 361 VAL A N 1
ATOM 2868 C CA . VAL A 1 361 ? 0.306 19.648 0.022 1.00 90.12 361 VAL A CA 1
ATOM 2869 C C . VAL A 1 361 ? 0.932 20.038 -1.305 1.00 90.12 361 VAL A C 1
ATOM 2871 O O . VAL A 1 361 ? 1.843 20.866 -1.339 1.00 90.12 361 VAL A O 1
ATOM 2874 N N . GLU A 1 362 ? 0.459 19.434 -2.392 1.00 87.75 362 GLU A N 1
ATOM 2875 C CA . GLU A 1 362 ? 0.992 19.699 -3.727 1.00 87.75 362 GLU A CA 1
ATOM 2876 C C . GLU A 1 362 ? -0.057 20.320 -4.645 1.00 87.75 362 GLU A C 1
ATOM 2878 O O . GLU A 1 362 ? -1.159 19.789 -4.817 1.00 87.75 362 GLU A O 1
ATOM 2883 N N . ASP A 1 363 ? 0.349 21.399 -5.315 1.00 80.75 363 ASP A N 1
ATOM 2884 C CA . ASP A 1 363 ? -0.467 22.042 -6.332 1.00 80.75 363 ASP A CA 1
ATOM 2885 C C . ASP A 1 363 ? -0.363 21.350 -7.687 1.00 80.75 363 ASP A C 1
ATOM 2887 O O . ASP A 1 363 ? 0.706 21.174 -8.298 1.00 80.75 363 ASP A O 1
ATOM 2891 N N . PHE A 1 364 ? -1.532 21.009 -8.212 1.00 74.12 364 PHE A N 1
ATOM 2892 C CA . PHE A 1 364 ? -1.663 20.447 -9.534 1.00 74.12 364 PHE A CA 1
ATOM 2893 C C . PHE A 1 364 ? -1.727 21.545 -10.611 1.00 74.12 364 PHE A C 1
ATOM 2895 O O . PHE A 1 364 ? -2.772 22.124 -10.867 1.00 74.12 364 PHE A O 1
ATOM 2902 N N . ASP A 1 365 ? -0.626 21.800 -11.325 1.00 63.97 365 ASP A N 1
ATOM 2903 C CA . ASP A 1 365 ? -0.585 22.779 -12.435 1.00 63.97 365 ASP A CA 1
ATOM 2904 C C . ASP A 1 365 ? -1.040 22.168 -13.792 1.00 63.97 365 ASP A C 1
ATOM 2906 O O . ASP A 1 365 ? -0.305 22.138 -14.783 1.00 63.97 365 ASP A O 1
ATOM 2910 N N . GLY A 1 366 ? -2.252 21.591 -13.825 1.00 61.41 366 GLY A N 1
ATOM 2911 C CA . GLY A 1 366 ? -2.967 21.162 -15.045 1.00 61.41 366 GLY A CA 1
ATOM 2912 C C . GLY A 1 366 ? -2.864 19.678 -15.457 1.00 61.41 366 GLY A C 1
ATOM 2913 O O . GLY A 1 366 ? -1.865 19.023 -15.192 1.00 61.41 366 GLY A O 1
ATOM 2914 N N . SER A 1 367 ? -3.895 19.162 -16.171 1.00 63.00 367 SER A N 1
ATOM 2915 C CA . SER A 1 367 ? -4.262 17.740 -16.500 1.00 63.00 367 SER A CA 1
ATOM 2916 C C . SER A 1 367 ? -3.175 16.630 -16.491 1.00 63.00 367 SER A C 1
ATOM 2918 O O . SER A 1 367 ? -3.476 15.503 -16.100 1.00 63.00 367 SER A O 1
ATOM 2920 N N . LYS A 1 368 ? -1.925 16.928 -16.865 1.00 64.25 368 LYS A N 1
ATOM 2921 C CA . LYS A 1 368 ? -0.816 15.967 -16.997 1.00 64.25 368 LYS A CA 1
ATOM 2922 C C . LYS A 1 368 ? -0.174 15.517 -15.685 1.00 64.25 368 LYS A C 1
ATOM 2924 O O . LYS A 1 368 ? 0.173 14.354 -15.584 1.00 64.25 368 LYS A O 1
ATOM 2929 N N . LYS A 1 369 ? 0.016 16.391 -14.693 1.00 65.56 369 LYS A N 1
ATOM 2930 C CA . LYS A 1 369 ? 0.564 16.005 -13.368 1.00 65.56 369 LYS A CA 1
ATOM 2931 C C . LYS A 1 369 ? -0.359 15.053 -12.569 1.00 65.56 369 LYS A C 1
ATOM 2933 O O . LYS A 1 369 ? 0.136 14.257 -11.791 1.00 65.56 369 LYS A O 1
ATOM 2938 N N . PHE A 1 370 ? -1.676 15.081 -12.786 1.00 68.31 370 PHE A N 1
ATOM 2939 C CA . PHE A 1 370 ? -2.675 14.223 -12.152 1.00 68.31 370 PHE A CA 1
ATOM 2940 C C . PHE A 1 370 ? -2.749 12.919 -12.916 1.00 68.31 370 PHE A C 1
ATOM 2942 O O . PHE A 1 370 ? -2.827 11.876 -12.298 1.00 68.31 370 PHE A O 1
ATOM 2949 N N . GLU A 1 371 ? -2.678 12.959 -14.252 1.00 67.00 371 GLU A N 1
ATOM 2950 C CA . GLU A 1 371 ? -2.448 11.754 -15.051 1.00 67.00 371 GLU A CA 1
ATOM 2951 C C . GLU A 1 371 ? -1.142 11.091 -14.615 1.00 67.00 371 GLU A C 1
ATOM 2953 O O . GLU A 1 371 ? -1.141 9.908 -14.331 1.00 67.00 371 GLU A O 1
ATOM 2958 N N . GLN A 1 372 ? -0.070 11.858 -14.407 1.00 68.62 372 GLN A N 1
ATOM 2959 C CA . GLN A 1 372 ? 1.142 11.347 -13.786 1.00 68.62 372 GLN A CA 1
ATOM 2960 C C . GLN A 1 372 ? 0.841 10.791 -12.403 1.00 68.62 372 GLN A C 1
ATOM 2962 O O . GLN A 1 372 ? 1.038 9.613 -12.243 1.00 68.62 372 GLN A O 1
ATOM 2967 N N . TRP A 1 373 ? 0.311 11.502 -11.414 1.00 77.31 373 TRP A N 1
ATOM 2968 C CA . TRP A 1 373 ? 0.057 10.905 -10.092 1.00 77.31 373 TRP A CA 1
ATOM 2969 C C . TRP A 1 373 ? -0.882 9.677 -10.123 1.00 77.31 373 TRP A C 1
ATOM 2971 O O . TRP A 1 373 ? -0.617 8.687 -9.440 1.00 77.31 373 TRP A O 1
ATOM 2981 N N . ALA A 1 374 ? -1.937 9.696 -10.938 1.00 65.75 374 ALA A N 1
ATOM 2982 C CA . ALA A 1 374 ? -2.914 8.617 -11.064 1.00 65.75 374 ALA A CA 1
ATOM 2983 C C . ALA A 1 374 ? -2.356 7.404 -11.830 1.00 65.75 374 ALA A C 1
ATOM 2985 O O . ALA A 1 374 ? -2.684 6.269 -11.492 1.00 65.75 374 ALA A O 1
ATOM 2986 N N . GLU A 1 375 ? -1.502 7.629 -12.833 1.00 62.44 375 GLU A N 1
ATOM 2987 C CA . GLU A 1 375 ? -0.909 6.591 -13.690 1.00 62.44 375 GLU A CA 1
ATOM 2988 C C . GLU A 1 375 ? 0.541 6.237 -13.322 1.00 62.44 375 GLU A C 1
ATOM 2990 O O . GLU A 1 375 ? 1.061 5.238 -13.819 1.00 62.44 375 GLU A O 1
ATOM 2995 N N . THR A 1 376 ? 1.226 7.021 -12.481 1.00 53.53 376 THR A N 1
ATOM 2996 C CA . THR A 1 376 ? 2.664 6.857 -12.212 1.00 53.53 376 THR A CA 1
ATOM 2997 C C . THR A 1 376 ? 2.890 5.564 -11.462 1.00 53.53 376 THR A C 1
ATOM 2999 O O . THR A 1 376 ? 2.793 5.456 -10.240 1.00 53.53 376 THR A O 1
ATOM 3002 N N . GLU A 1 377 ? 3.325 4.584 -12.234 1.00 51.38 377 GLU A N 1
ATOM 3003 C CA . GLU A 1 377 ? 4.686 4.123 -12.052 1.00 51.38 377 GLU A CA 1
ATOM 3004 C C . GLU A 1 377 ? 5.624 5.075 -12.808 1.00 51.38 377 GLU A C 1
ATOM 3006 O O . GLU A 1 377 ? 5.435 5.321 -13.998 1.00 51.38 377 GLU A O 1
ATOM 3011 N N . ASP A 1 378 ? 6.611 5.658 -12.121 1.00 49.47 378 ASP A N 1
ATOM 3012 C CA . ASP A 1 378 ? 7.603 6.535 -12.747 1.00 49.47 378 ASP A CA 1
ATOM 3013 C C . ASP A 1 378 ? 8.206 5.857 -13.982 1.00 49.47 378 ASP A C 1
ATOM 3015 O O . ASP A 1 378 ? 8.974 4.902 -13.867 1.00 49.47 378 ASP A O 1
ATOM 3019 N N . PHE A 1 379 ? 7.928 6.385 -15.174 1.00 46.09 379 PHE A N 1
ATOM 3020 C CA . PHE A 1 379 ? 8.605 5.975 -16.406 1.00 46.09 379 PHE A CA 1
ATOM 3021 C C . PHE A 1 379 ? 10.137 6.022 -16.244 1.00 46.09 379 PHE A C 1
ATOM 3023 O O . PHE A 1 379 ? 10.847 5.173 -16.778 1.00 46.09 379 PHE A O 1
ATOM 3030 N N . LEU A 1 380 ? 10.657 6.940 -15.420 1.00 45.41 380 LEU A N 1
ATOM 3031 C CA . LEU A 1 380 ? 12.078 7.016 -15.061 1.00 45.41 380 LEU A CA 1
ATOM 3032 C C . LEU A 1 380 ? 12.587 5.773 -14.316 1.00 45.41 380 LEU A C 1
ATOM 3034 O O . LEU A 1 380 ? 13.726 5.369 -14.531 1.00 45.41 380 LEU A O 1
ATOM 3038 N N . LYS A 1 381 ? 11.744 5.113 -13.510 1.00 52.59 381 LYS A N 1
ATOM 3039 C CA . LYS A 1 381 ? 12.064 3.821 -12.878 1.00 52.59 381 LYS A CA 1
ATOM 3040 C C . LYS A 1 381 ? 11.994 2.655 -13.863 1.00 52.59 381 LYS A C 1
ATOM 3042 O O . LYS A 1 381 ? 12.441 1.572 -13.507 1.00 52.59 381 LYS A O 1
ATOM 3047 N N . SER A 1 382 ? 11.459 2.867 -15.073 1.00 57.69 382 SER A N 1
ATOM 3048 C CA . SER A 1 382 ? 11.346 1.853 -16.130 1.00 57.69 382 SER A CA 1
ATOM 3049 C C . SER A 1 382 ? 12.543 1.798 -17.098 1.00 57.69 382 SER A C 1
ATOM 3051 O O . SER A 1 382 ? 12.597 0.928 -17.969 1.00 57.69 382 SER A O 1
ATOM 3053 N N . ILE A 1 383 ? 13.514 2.706 -16.936 1.00 67.00 383 ILE A N 1
ATOM 3054 C CA . ILE A 1 383 ? 14.726 2.799 -17.760 1.00 67.00 383 ILE A CA 1
ATOM 3055 C C . ILE A 1 383 ? 15.896 2.123 -17.034 1.00 67.00 383 ILE A C 1
ATOM 3057 O O . ILE A 1 383 ? 16.089 2.300 -15.833 1.00 67.00 383 ILE A O 1
ATOM 3061 N N . SER A 1 384 ? 16.693 1.351 -17.770 1.00 78.38 384 SER A N 1
ATOM 3062 C CA . SER A 1 384 ? 17.954 0.769 -17.305 1.00 78.38 384 SER A CA 1
ATOM 3063 C C . SER A 1 384 ? 19.128 1.419 -18.023 1.00 78.38 384 SER A C 1
ATOM 3065 O O . SER A 1 384 ? 19.076 1.594 -19.238 1.00 78.38 384 SER A O 1
ATOM 3067 N N . PHE A 1 385 ? 20.202 1.706 -17.290 1.00 86.06 385 PHE A N 1
ATOM 3068 C CA . PHE A 1 385 ? 21.492 2.149 -17.816 1.00 86.06 385 PHE A CA 1
ATOM 3069 C C . PHE A 1 385 ? 22.596 1.210 -17.340 1.00 86.06 385 PHE A C 1
ATOM 3071 O O . PHE A 1 385 ? 22.701 0.944 -16.144 1.00 86.06 385 PHE A O 1
ATOM 3078 N N . ALA A 1 386 ? 23.443 0.729 -18.243 1.00 89.88 386 ALA A N 1
ATOM 3079 C CA . ALA A 1 386 ? 24.518 -0.181 -17.887 1.00 89.88 386 ALA A CA 1
ATOM 3080 C C . ALA A 1 386 ? 25.797 0.054 -18.680 1.00 89.88 386 ALA A C 1
ATOM 3082 O O . ALA A 1 386 ? 25.770 0.401 -19.858 1.00 89.88 386 ALA A O 1
ATOM 3083 N N . PHE A 1 387 ? 26.929 -0.194 -18.030 1.00 92.31 387 PHE A N 1
ATOM 3084 C CA . PHE A 1 387 ? 28.185 -0.428 -18.719 1.00 92.31 387 PHE A CA 1
ATOM 3085 C C . PHE A 1 387 ? 28.153 -1.828 -19.331 1.00 92.31 387 PHE A C 1
ATOM 3087 O O . PHE A 1 387 ? 27.774 -2.789 -18.662 1.00 92.31 387 PHE A O 1
ATOM 3094 N N . ARG A 1 388 ? 28.562 -1.947 -20.589 1.00 93.00 388 ARG A N 1
ATOM 3095 C CA . ARG A 1 388 ? 28.594 -3.204 -21.336 1.00 93.00 388 ARG A CA 1
ATOM 3096 C C . ARG A 1 388 ? 30.007 -3.466 -21.840 1.00 93.00 388 ARG A C 1
ATOM 3098 O O . ARG A 1 388 ? 30.690 -2.543 -22.269 1.00 93.00 388 ARG A O 1
ATOM 3105 N N . TYR A 1 389 ? 30.417 -4.725 -21.817 1.00 94.31 389 TYR A N 1
ATOM 3106 C CA . TYR A 1 389 ? 31.655 -5.195 -22.416 1.00 94.31 389 TYR A CA 1
ATOM 3107 C C . TYR A 1 389 ? 31.403 -6.510 -23.152 1.00 94.31 389 TYR A C 1
ATOM 3109 O O . TYR A 1 389 ? 30.977 -7.488 -22.535 1.00 94.31 389 TYR A O 1
ATOM 3117 N N . ASP A 1 390 ? 31.656 -6.535 -24.460 1.00 90.94 390 ASP A N 1
ATOM 3118 C CA . ASP A 1 390 ? 31.547 -7.741 -25.295 1.00 90.94 390 ASP A CA 1
ATOM 3119 C C . ASP A 1 390 ? 32.781 -7.993 -26.179 1.00 90.94 390 ASP A C 1
ATOM 3121 O O . ASP A 1 390 ? 32.705 -8.655 -27.212 1.00 90.94 390 ASP A O 1
ATOM 3125 N N . GLY A 1 391 ? 33.926 -7.471 -25.735 1.00 91.31 391 GLY A N 1
ATOM 3126 C CA . GLY A 1 391 ? 35.155 -7.309 -26.515 1.00 91.31 391 GLY A CA 1
ATOM 3127 C C . GLY A 1 391 ? 35.560 -5.838 -26.531 1.00 91.31 391 GLY A C 1
ATOM 3128 O O . GLY A 1 391 ? 36.702 -5.513 -26.198 1.00 91.31 391 GLY A O 1
ATOM 3129 N N . ASP A 1 392 ? 34.564 -4.971 -26.730 1.00 91.62 392 ASP A N 1
ATOM 3130 C CA . ASP A 1 392 ? 34.692 -3.519 -26.701 1.00 91.62 392 ASP A CA 1
ATOM 3131 C C . ASP A 1 392 ? 33.850 -2.910 -25.569 1.00 91.62 392 ASP A C 1
ATOM 3133 O O . ASP A 1 392 ? 32.745 -3.385 -25.279 1.00 91.62 392 ASP A O 1
ATOM 3137 N N . PRO A 1 393 ? 34.357 -1.875 -24.877 1.00 92.38 393 PRO A N 1
ATOM 3138 C CA . PRO A 1 393 ? 33.593 -1.181 -23.852 1.00 92.38 393 PRO A CA 1
ATOM 3139 C C . PRO A 1 393 ? 32.474 -0.346 -24.482 1.00 92.38 393 PRO A C 1
ATOM 3141 O O . PRO A 1 393 ? 32.647 0.274 -25.531 1.00 92.38 393 PRO A O 1
ATOM 3144 N N . GLY A 1 394 ? 31.337 -0.281 -23.800 1.00 92.81 394 GLY A N 1
ATOM 3145 C CA . GLY A 1 394 ? 30.163 0.431 -24.277 1.00 92.81 394 GLY A CA 1
ATOM 3146 C C . GLY A 1 394 ? 29.160 0.774 -23.183 1.00 92.81 394 GLY A C 1
ATOM 3147 O O . GLY A 1 394 ? 29.340 0.468 -22.001 1.00 92.81 394 GLY A O 1
ATOM 3148 N N . VAL A 1 395 ? 28.076 1.420 -23.599 1.00 91.62 395 VAL A N 1
ATOM 3149 C CA . VAL A 1 395 ? 26.935 1.788 -22.754 1.00 91.62 395 VAL A CA 1
ATOM 3150 C C . VAL A 1 395 ? 25.655 1.193 -23.322 1.00 91.62 395 VAL A C 1
ATOM 3152 O O . VAL A 1 395 ? 25.443 1.183 -24.531 1.00 91.62 395 VAL A O 1
ATOM 3155 N N . SER A 1 396 ? 24.802 0.687 -22.442 1.00 91.56 396 SER A N 1
ATOM 3156 C CA . SER A 1 396 ? 23.565 -0.019 -22.759 1.00 91.56 396 SER A CA 1
ATOM 3157 C C . SER A 1 396 ? 22.395 0.652 -22.053 1.00 91.56 396 SER A C 1
ATOM 3159 O O . SER A 1 396 ? 22.486 1.026 -20.883 1.00 91.56 396 SER A O 1
ATOM 3161 N N . PHE A 1 397 ? 21.296 0.805 -22.777 1.00 89.06 397 PHE A N 1
ATOM 3162 C CA . PHE A 1 397 ? 20.054 1.414 -22.336 1.00 89.06 397 PHE A CA 1
ATOM 3163 C C . PHE A 1 397 ? 18.921 0.433 -22.600 1.00 89.06 397 PHE A C 1
ATOM 3165 O O . PHE A 1 397 ? 18.763 -0.013 -23.735 1.00 89.06 397 PHE A O 1
ATOM 3172 N N . ALA A 1 398 ? 18.104 0.124 -21.597 1.00 85.94 398 ALA A N 1
ATOM 3173 C CA . ALA A 1 398 ? 16.867 -0.623 -21.810 1.00 85.94 398 ALA A CA 1
ATOM 3174 C C . ALA A 1 398 ? 15.653 0.200 -21.382 1.00 85.94 398 ALA A C 1
ATOM 3176 O O . ALA A 1 398 ? 15.715 0.927 -20.394 1.00 85.94 398 ALA A O 1
ATOM 3177 N N . PHE A 1 399 ? 14.564 0.109 -22.140 1.00 79.19 399 PHE A N 1
ATOM 3178 C CA . PHE A 1 399 ? 13.334 0.864 -21.907 1.00 79.19 399 PHE A CA 1
ATOM 3179 C C . PHE A 1 399 ? 12.109 0.082 -22.413 1.00 79.19 399 PHE A C 1
ATOM 3181 O O . PHE A 1 399 ? 12.259 -0.833 -23.230 1.00 79.19 399 PHE A O 1
ATOM 3188 N N . PRO A 1 400 ? 10.890 0.412 -21.951 1.00 72.00 400 PRO A N 1
ATOM 3189 C CA . PRO A 1 400 ? 9.675 -0.317 -22.312 1.00 72.00 400 PRO A CA 1
ATOM 3190 C C . PRO A 1 400 ? 9.487 -0.524 -23.825 1.00 72.00 400 PRO A C 1
ATOM 3192 O O . PRO A 1 400 ? 9.802 0.359 -24.627 1.00 72.00 400 PRO A O 1
ATOM 3195 N N . LEU A 1 401 ? 8.981 -1.704 -24.222 1.00 72.19 401 LEU A N 1
ATOM 3196 C CA . LEU A 1 401 ? 8.828 -2.074 -25.638 1.00 72.19 401 LEU A CA 1
ATOM 3197 C C . LEU A 1 401 ? 7.898 -1.113 -26.398 1.00 72.19 401 LEU A C 1
ATOM 3199 O O . LEU A 1 401 ? 8.230 -0.657 -27.492 1.00 72.19 401 LEU A O 1
ATOM 3203 N N . LEU A 1 402 ? 6.747 -0.786 -25.811 1.00 66.94 402 LEU A N 1
ATOM 3204 C CA . LEU A 1 402 ? 5.911 0.319 -26.265 1.00 66.94 402 LEU A CA 1
ATOM 3205 C C . LEU A 1 402 ? 6.413 1.540 -25.497 1.00 66.94 402 LEU A C 1
ATOM 3207 O O . LEU A 1 402 ? 6.555 1.445 -24.288 1.00 66.94 402 LEU A O 1
ATOM 3211 N N . VAL A 1 403 ? 6.677 2.665 -26.162 1.00 50.38 403 VAL A N 1
ATOM 3212 C CA . VAL A 1 403 ? 7.360 3.878 -25.637 1.00 50.38 403 VAL A CA 1
ATOM 3213 C C . VAL A 1 403 ? 6.824 4.415 -24.283 1.00 50.38 403 VAL A C 1
ATOM 3215 O O . VAL A 1 403 ? 7.460 5.256 -23.663 1.00 50.38 403 VAL A O 1
ATOM 3218 N N . VAL A 1 404 ? 5.696 3.898 -23.786 1.00 48.19 404 VAL A N 1
ATOM 3219 C CA . VAL A 1 404 ? 5.077 4.199 -22.483 1.00 48.19 404 VAL A CA 1
ATOM 3220 C C . VAL A 1 404 ? 4.659 2.964 -21.655 1.00 48.19 404 VAL A C 1
ATOM 3222 O O . VAL A 1 404 ? 4.177 3.126 -20.540 1.00 48.19 404 VAL A O 1
ATOM 3225 N N . LYS A 1 405 ? 4.798 1.726 -22.159 1.00 48.88 405 LYS A N 1
ATOM 3226 C CA . LYS A 1 405 ? 4.356 0.501 -21.465 1.00 48.88 405 LYS A CA 1
ATOM 3227 C C . LYS A 1 405 ? 5.149 -0.742 -21.878 1.00 48.88 405 LYS A C 1
ATOM 3229 O O . LYS A 1 405 ? 5.318 -1.039 -23.061 1.00 48.88 405 LYS A O 1
ATOM 3234 N N . SER A 1 406 ? 5.602 -1.512 -20.897 1.00 53.66 406 SER A N 1
ATOM 3235 C CA . SER A 1 406 ? 6.260 -2.799 -21.135 1.00 53.66 406 SER A CA 1
ATOM 3236 C C . SER A 1 406 ? 5.229 -3.845 -21.564 1.00 53.66 406 SER A C 1
ATOM 3238 O O . SER A 1 406 ? 4.099 -3.843 -21.073 1.00 53.66 406 SER A O 1
ATOM 3240 N N . VAL A 1 407 ? 5.604 -4.754 -22.466 1.00 61.25 407 VAL A N 1
ATOM 3241 C CA . VAL A 1 407 ? 4.756 -5.909 -22.797 1.00 61.25 407 VAL A CA 1
ATOM 3242 C C . VAL A 1 407 ? 5.121 -7.028 -21.830 1.00 61.25 407 VAL A C 1
ATOM 3244 O O . VAL A 1 407 ? 6.247 -7.528 -21.860 1.00 61.25 407 VAL A O 1
ATOM 3247 N N . SER A 1 408 ? 4.193 -7.372 -20.939 1.00 56.41 408 SER A N 1
ATOM 3248 C CA . SER A 1 408 ? 4.327 -8.538 -20.071 1.00 56.41 408 SER A CA 1
ATOM 3249 C C . SER A 1 408 ? 4.116 -9.811 -20.887 1.00 56.41 408 SER A C 1
ATOM 3251 O O . SER A 1 408 ? 3.210 -9.882 -21.718 1.00 56.41 408 SER A O 1
ATOM 3253 N N . ASP A 1 409 ? 4.953 -10.817 -20.649 1.00 53.12 409 ASP A N 1
ATOM 3254 C CA . ASP A 1 409 ? 4.689 -12.183 -21.090 1.00 53.12 409 ASP A CA 1
ATOM 3255 C C . ASP A 1 409 ? 3.893 -12.900 -19.987 1.00 53.12 409 ASP A C 1
ATOM 3257 O O . ASP A 1 409 ? 4.471 -13.233 -18.946 1.00 53.12 409 ASP A O 1
ATOM 3261 N N . PRO A 1 410 ? 2.583 -13.133 -20.183 1.00 43.16 410 PRO A N 1
ATOM 3262 C CA . PRO A 1 410 ? 1.738 -13.767 -19.178 1.00 43.16 410 PRO A CA 1
ATOM 3263 C C . PRO A 1 410 ? 2.060 -15.253 -18.960 1.00 43.16 410 PRO A C 1
ATOM 3265 O O . PRO A 1 410 ? 1.607 -15.815 -17.969 1.00 43.16 410 PRO A O 1
ATOM 3268 N N . ILE A 1 411 ? 2.810 -15.904 -19.860 1.00 47.38 411 ILE A N 1
ATOM 3269 C CA . ILE A 1 411 ? 3.134 -17.336 -19.758 1.00 47.38 411 ILE A CA 1
ATOM 3270 C C . ILE A 1 411 ? 4.499 -17.531 -19.092 1.00 47.38 411 ILE A C 1
ATOM 3272 O O . ILE A 1 411 ? 4.635 -18.357 -18.192 1.00 47.38 411 ILE A O 1
ATOM 3276 N N . GLY A 1 412 ? 5.514 -16.780 -19.526 1.00 52.19 412 GLY A N 1
ATOM 3277 C CA . GLY A 1 412 ? 6.876 -16.866 -18.991 1.00 52.19 412 GLY A CA 1
ATOM 3278 C C . GLY A 1 412 ? 7.128 -16.033 -17.731 1.00 52.19 412 GLY A C 1
ATOM 3279 O O . GLY A 1 412 ? 8.176 -16.187 -17.101 1.00 52.19 412 GLY A O 1
ATOM 3280 N N . GLY A 1 413 ? 6.195 -15.148 -17.363 1.00 57.66 413 GLY A N 1
ATOM 3281 C CA . GLY A 1 413 ? 6.344 -14.244 -16.225 1.00 57.66 413 GLY A CA 1
ATOM 3282 C C . GLY A 1 413 ? 7.479 -13.236 -16.423 1.00 57.66 413 GLY A C 1
ATOM 3283 O O . GLY A 1 413 ? 8.195 -12.912 -15.477 1.00 57.66 413 GLY A O 1
ATOM 3284 N N . GLY A 1 414 ? 7.694 -12.778 -17.660 1.00 67.88 414 GLY A N 1
ATOM 3285 C CA . GLY A 1 414 ? 8.785 -11.883 -18.055 1.00 67.88 414 GLY A CA 1
ATOM 3286 C C . GLY A 1 414 ? 8.324 -10.577 -18.693 1.00 67.88 414 GLY A C 1
ATOM 3287 O O . GLY A 1 414 ? 7.130 -10.305 -18.822 1.00 67.88 414 GLY A O 1
ATOM 3288 N N . TRP A 1 415 ? 9.294 -9.764 -19.096 1.00 72.38 415 TRP A N 1
ATOM 3289 C CA . TRP A 1 415 ? 9.101 -8.495 -19.785 1.00 72.38 415 TRP A CA 1
ATOM 3290 C C . TRP A 1 415 ? 9.843 -8.505 -21.114 1.00 72.38 415 TRP A C 1
ATOM 3292 O O . TRP A 1 415 ? 11.010 -8.901 -21.182 1.00 72.38 415 TRP A O 1
ATOM 3302 N N . LEU A 1 416 ? 9.174 -8.011 -22.153 1.00 79.62 416 LEU A N 1
ATOM 3303 C CA . LEU A 1 416 ? 9.829 -7.599 -23.385 1.00 79.62 416 LEU A CA 1
ATOM 3304 C C . LEU A 1 416 ? 10.136 -6.105 -23.310 1.00 79.62 416 LEU A C 1
ATOM 3306 O O . LEU A 1 416 ? 9.242 -5.282 -23.078 1.00 79.62 416 LEU A O 1
ATOM 3310 N N . VAL A 1 417 ? 11.403 -5.763 -23.522 1.00 84.50 417 VAL A N 1
ATOM 3311 C CA . VAL A 1 417 ? 11.906 -4.387 -23.515 1.00 84.50 417 VAL A CA 1
ATOM 3312 C C . VAL A 1 417 ? 12.739 -4.117 -24.764 1.00 84.50 417 VAL A C 1
ATOM 3314 O O . VAL A 1 417 ? 13.311 -5.029 -25.366 1.00 84.50 417 VAL A O 1
ATOM 3317 N N . ASN A 1 418 ? 12.813 -2.849 -25.157 1.00 88.00 418 ASN A N 1
ATOM 3318 C CA . ASN A 1 418 ? 13.824 -2.393 -26.098 1.00 88.00 418 ASN A CA 1
ATOM 3319 C C . ASN A 1 418 ? 15.154 -2.298 -25.354 1.00 88.00 418 ASN A C 1
ATOM 3321 O O . ASN A 1 418 ? 15.197 -1.757 -24.251 1.00 88.00 418 ASN A O 1
ATOM 3325 N N . ARG A 1 419 ? 16.239 -2.762 -25.967 1.00 91.44 419 ARG A N 1
ATOM 3326 C CA . ARG A 1 419 ? 17.600 -2.495 -25.513 1.00 91.44 419 ARG A CA 1
ATOM 3327 C C . ARG A 1 419 ? 18.415 -1.934 -26.666 1.00 91.44 419 ARG A C 1
ATOM 3329 O O . ARG A 1 419 ? 18.462 -2.510 -27.750 1.00 91.44 419 ARG A O 1
ATOM 3336 N N . ILE A 1 420 ? 19.054 -0.804 -26.412 1.00 92.62 420 ILE A N 1
ATOM 3337 C CA . ILE A 1 420 ? 19.982 -0.141 -27.315 1.00 92.62 420 ILE A CA 1
ATOM 3338 C C . ILE A 1 420 ? 21.340 -0.112 -26.636 1.00 92.62 420 ILE A C 1
ATOM 3340 O O . ILE A 1 420 ? 21.414 0.227 -25.460 1.00 92.62 420 ILE A O 1
ATOM 3344 N N . TYR A 1 421 ? 22.414 -0.422 -27.349 1.00 92.81 421 TYR A N 1
ATOM 3345 C CA . TYR A 1 421 ? 23.753 -0.172 -26.827 1.00 92.81 421 TYR A CA 1
ATOM 3346 C C . TYR A 1 421 ? 24.667 0.429 -27.881 1.00 92.81 421 TYR A C 1
ATOM 3348 O O . TYR A 1 421 ? 24.496 0.193 -29.076 1.00 92.81 421 TYR A O 1
ATOM 3356 N N . PHE A 1 422 ? 25.629 1.208 -27.398 1.00 92.75 422 PHE A N 1
ATOM 3357 C CA . PHE A 1 422 ? 26.696 1.794 -28.189 1.00 92.75 422 PHE A CA 1
ATOM 3358 C C . PHE A 1 422 ? 28.039 1.296 -27.668 1.00 92.75 422 PHE A C 1
ATOM 3360 O O . PHE A 1 422 ? 28.215 1.224 -26.448 1.00 92.75 422 PHE A O 1
ATOM 3367 N N . LYS A 1 423 ? 28.976 0.961 -28.554 1.00 90.62 423 LYS A N 1
ATOM 3368 C CA . LYS A 1 423 ? 30.292 0.417 -28.176 1.00 90.62 423 LYS A CA 1
ATOM 3369 C C . LYS A 1 423 ? 31.402 0.906 -29.113 1.00 90.62 423 LYS A C 1
ATOM 3371 O O . LYS A 1 423 ? 31.151 1.723 -29.998 1.00 90.62 423 LYS A O 1
ATOM 3376 N N . ASP A 1 424 ? 32.614 0.413 -28.872 1.00 85.75 424 ASP A N 1
ATOM 3377 C CA . ASP A 1 424 ? 33.843 0.775 -29.586 1.00 85.75 424 ASP A CA 1
ATOM 3378 C C . ASP A 1 424 ? 34.299 2.239 -29.347 1.00 85.75 424 ASP A C 1
ATOM 3380 O O . ASP A 1 424 ? 33.660 3.039 -28.649 1.00 85.75 424 ASP A O 1
ATOM 3384 N N . HIS A 1 425 ? 35.478 2.595 -29.861 1.00 79.19 425 HIS A N 1
ATOM 3385 C CA . HIS A 1 425 ? 36.088 3.908 -29.749 1.00 79.19 425 HIS A CA 1
ATOM 3386 C C . HIS A 1 425 ? 35.167 5.002 -30.300 1.00 79.19 425 HIS A C 1
ATOM 3388 O O . HIS A 1 425 ? 34.943 5.121 -31.504 1.00 79.19 425 HIS A O 1
ATOM 3394 N N . GLY A 1 426 ? 34.688 5.866 -29.404 1.00 79.38 426 GLY A N 1
ATOM 3395 C CA . GLY A 1 426 ? 33.782 6.957 -29.754 1.00 79.38 426 GLY A CA 1
ATOM 3396 C C . GLY A 1 426 ? 32.316 6.542 -29.888 1.00 79.38 426 GLY A C 1
ATOM 3397 O O . GLY A 1 426 ? 31.546 7.347 -30.400 1.00 79.38 426 GLY A O 1
ATOM 3398 N N . LEU A 1 427 ? 31.928 5.349 -29.406 1.00 83.75 427 LEU A N 1
ATOM 3399 C CA . LEU A 1 427 ? 30.541 4.859 -29.425 1.00 83.75 427 LEU A CA 1
ATOM 3400 C C . LEU A 1 427 ? 29.966 4.749 -30.850 1.00 83.75 427 LEU A C 1
ATOM 3402 O O . LEU A 1 427 ? 28.800 5.073 -31.080 1.00 83.75 427 LEU A O 1
ATOM 3406 N N . ARG A 1 428 ? 30.821 4.362 -31.805 1.00 85.06 428 ARG A N 1
ATOM 3407 C CA . ARG A 1 428 ? 30.501 4.305 -33.240 1.00 85.06 428 ARG A CA 1
ATOM 3408 C C . ARG A 1 428 ? 29.560 3.157 -33.568 1.00 85.06 428 ARG A C 1
ATOM 3410 O O . ARG A 1 428 ? 28.630 3.337 -34.350 1.00 85.06 428 ARG A O 1
ATOM 3417 N N . ASP A 1 429 ? 29.772 2.023 -32.920 1.00 88.56 429 ASP A N 1
ATOM 3418 C CA . ASP A 1 429 ? 28.932 0.857 -33.112 1.00 88.56 429 ASP A CA 1
ATOM 3419 C C . ASP A 1 429 ? 27.615 1.043 -32.384 1.00 88.56 429 ASP A C 1
ATOM 3421 O O . ASP A 1 429 ? 27.575 1.470 -31.226 1.00 88.56 429 ASP A O 1
ATOM 3425 N N . PHE A 1 430 ? 26.536 0.655 -33.048 1.00 93.00 430 PHE A N 1
ATOM 3426 C CA . PHE A 1 430 ? 25.179 0.768 -32.544 1.00 93.00 430 PHE A CA 1
ATOM 3427 C C . PHE A 1 430 ? 24.494 -0.590 -32.601 1.00 93.00 430 PHE A C 1
ATOM 3429 O O . PHE A 1 430 ? 24.630 -1.336 -33.563 1.00 93.00 430 PHE A O 1
ATOM 3436 N N . SER A 1 431 ? 23.696 -0.913 -31.595 1.00 93.75 431 SER A N 1
ATOM 3437 C CA . SER A 1 431 ? 22.838 -2.091 -31.618 1.00 93.75 431 SER A CA 1
ATOM 3438 C C . SER A 1 431 ? 21.467 -1.764 -31.082 1.00 93.75 431 SER A C 1
ATOM 3440 O O . SER A 1 431 ? 21.320 -1.019 -30.113 1.00 93.75 431 SER A O 1
ATOM 3442 N N . TYR A 1 432 ? 20.470 -2.389 -31.692 1.00 94.94 432 TYR A N 1
ATOM 3443 C CA . TYR A 1 432 ? 19.100 -2.409 -31.223 1.00 94.94 432 TYR A CA 1
ATOM 3444 C C . TYR A 1 432 ? 18.639 -3.854 -31.119 1.00 94.94 432 TYR A C 1
ATOM 3446 O O . TYR A 1 432 ? 18.732 -4.627 -32.074 1.00 94.94 432 TYR A O 1
ATOM 3454 N N . ASN A 1 433 ? 18.088 -4.219 -29.970 1.00 93.62 433 ASN A N 1
ATOM 3455 C CA . ASN A 1 433 ? 17.542 -5.541 -29.755 1.00 93.62 433 ASN A CA 1
ATOM 3456 C C . ASN A 1 433 ? 16.301 -5.529 -28.871 1.00 93.62 433 ASN A C 1
ATOM 3458 O O . ASN A 1 433 ? 16.123 -4.680 -28.001 1.00 93.62 433 ASN A O 1
ATOM 3462 N N . MET A 1 434 ? 15.441 -6.510 -29.117 1.00 91.69 434 MET A N 1
ATOM 3463 C CA . MET A 1 434 ? 14.358 -6.874 -28.222 1.00 91.69 434 MET A CA 1
ATOM 3464 C C . MET A 1 434 ? 14.927 -7.822 -27.176 1.00 91.69 434 MET A C 1
ATOM 3466 O O . MET A 1 434 ? 15.437 -8.891 -27.515 1.00 91.69 434 MET A O 1
ATOM 3470 N N . LEU A 1 435 ? 14.847 -7.420 -25.914 1.00 90.00 435 LEU A N 1
ATOM 3471 C CA . LEU A 1 435 ? 15.297 -8.197 -24.770 1.00 90.00 435 LEU A CA 1
ATOM 3472 C C . LEU A 1 435 ? 14.073 -8.782 -24.064 1.00 90.00 435 LEU A C 1
ATOM 3474 O O . LEU A 1 435 ? 13.217 -8.048 -23.576 1.00 90.00 435 LEU A O 1
ATOM 3478 N N . TYR A 1 436 ? 14.025 -10.105 -23.987 1.00 87.88 436 TYR A N 1
ATOM 3479 C CA . TYR A 1 436 ? 13.212 -10.842 -23.037 1.00 87.88 436 TYR A CA 1
ATOM 3480 C C . TYR A 1 436 ? 14.006 -11.049 -21.748 1.00 87.88 436 TYR A C 1
ATOM 3482 O O . TYR A 1 436 ? 15.063 -11.683 -21.735 1.00 87.88 436 TYR A O 1
ATOM 3490 N N . THR A 1 437 ? 13.480 -10.530 -20.649 1.00 80.38 437 THR A N 1
ATOM 3491 C CA . THR A 1 437 ? 14.050 -10.692 -19.312 1.00 80.38 437 THR A CA 1
ATOM 3492 C C . THR A 1 437 ? 12.941 -11.171 -18.384 1.00 80.38 437 THR A C 1
ATOM 3494 O O . THR A 1 437 ? 11.853 -10.596 -18.381 1.00 80.38 437 THR A O 1
ATOM 3497 N N . THR A 1 438 ? 13.154 -12.249 -17.626 1.00 71.81 438 THR A N 1
ATOM 3498 C CA . THR A 1 438 ? 12.127 -12.724 -16.683 1.00 71.81 438 THR A CA 1
ATOM 3499 C C . THR A 1 438 ? 11.863 -11.681 -15.601 1.00 71.81 438 THR A C 1
ATOM 3501 O O . THR A 1 438 ? 12.653 -10.762 -15.380 1.00 71.81 438 THR A O 1
ATOM 3504 N N . SER A 1 439 ? 10.719 -11.772 -14.933 1.00 60.94 439 SER A N 1
ATOM 3505 C CA . SER A 1 439 ? 10.416 -10.903 -13.807 1.00 60.94 439 SER A CA 1
ATOM 3506 C C . SER A 1 439 ? 11.503 -10.953 -12.751 1.00 60.94 439 SER A C 1
ATOM 3508 O O . SER A 1 439 ? 12.039 -11.995 -12.402 1.00 60.94 439 SER A O 1
ATOM 3510 N N . ALA A 1 440 ? 11.689 -9.792 -12.163 1.00 56.47 440 ALA A N 1
ATOM 3511 C CA . ALA A 1 440 ? 12.442 -9.464 -10.977 1.00 56.47 440 ALA A CA 1
ATOM 3512 C C . ALA A 1 440 ? 12.350 -10.311 -9.721 1.00 56.47 440 ALA A C 1
ATOM 3514 O O . ALA A 1 440 ? 13.013 -9.992 -8.738 1.00 56.47 440 ALA A O 1
ATOM 3515 N N . SER A 1 441 ? 11.476 -11.291 -9.744 1.00 52.69 441 SER A N 1
ATOM 3516 C CA . SER A 1 441 ? 11.175 -12.200 -8.659 1.00 52.69 441 SER A CA 1
ATOM 3517 C C . SER A 1 441 ? 12.369 -13.006 -8.146 1.00 52.69 441 SER A C 1
ATOM 3519 O O . SER A 1 441 ? 12.319 -13.502 -7.026 1.00 52.69 441 SER A O 1
ATOM 3521 N N . ARG A 1 442 ? 13.449 -13.161 -8.932 1.00 62.28 442 ARG A N 1
ATOM 3522 C CA . ARG A 1 442 ? 14.586 -14.013 -8.560 1.00 62.28 442 ARG A CA 1
ATOM 3523 C C . ARG A 1 442 ? 15.898 -13.244 -8.519 1.00 62.28 442 ARG A C 1
ATOM 3525 O O . ARG A 1 442 ? 16.141 -12.292 -9.255 1.00 62.28 442 ARG A O 1
ATOM 3532 N N . TRP A 1 443 ? 16.777 -13.715 -7.639 1.00 64.38 443 TRP A N 1
ATOM 3533 C CA . TRP A 1 443 ? 18.152 -13.232 -7.511 1.00 64.38 443 TRP A CA 1
ATOM 3534 C C . TRP A 1 443 ? 19.024 -13.610 -8.721 1.00 64.38 443 TRP A C 1
ATOM 3536 O O . TRP A 1 443 ? 19.947 -12.866 -9.054 1.00 64.38 443 TRP A O 1
ATOM 3546 N N . ILE A 1 444 ? 18.713 -14.736 -9.382 1.00 76.44 444 ILE A N 1
ATOM 3547 C CA . ILE A 1 444 ? 19.305 -15.192 -10.646 1.00 76.44 444 ILE A CA 1
ATOM 3548 C C . ILE A 1 444 ? 18.197 -15.599 -11.605 1.00 76.44 444 ILE A C 1
ATOM 3550 O O . ILE A 1 444 ? 17.302 -16.366 -11.247 1.00 76.44 444 ILE A O 1
ATOM 3554 N N . ASP A 1 445 ? 18.320 -15.146 -12.845 1.00 80.94 445 ASP A N 1
ATOM 3555 C CA . ASP A 1 445 ? 17.335 -15.361 -13.892 1.00 80.94 445 ASP A CA 1
ATOM 3556 C C . ASP A 1 445 ? 17.989 -15.538 -15.257 1.00 80.94 445 ASP A C 1
ATOM 3558 O O . ASP A 1 445 ? 19.079 -15.028 -15.501 1.00 80.94 445 ASP A O 1
ATOM 3562 N N . ALA A 1 446 ? 17.309 -16.227 -16.170 1.00 87.00 446 ALA A N 1
ATOM 3563 C CA . ALA A 1 446 ? 17.729 -16.278 -17.564 1.00 87.00 446 ALA A CA 1
ATOM 3564 C C . ALA A 1 446 ? 17.196 -15.064 -18.337 1.00 87.00 446 ALA A C 1
ATOM 3566 O O . ALA A 1 446 ? 16.135 -14.519 -18.028 1.00 87.00 446 ALA A O 1
ATOM 3567 N N . TYR A 1 447 ? 17.911 -14.669 -19.384 1.00 90.75 447 TYR A N 1
ATOM 3568 C CA . TYR A 1 447 ? 17.425 -13.692 -20.352 1.00 90.75 447 TYR A CA 1
ATOM 3569 C C . TYR A 1 447 ? 17.794 -14.116 -21.770 1.00 90.75 447 TYR A C 1
ATOM 3571 O O . TYR A 1 447 ? 18.729 -14.893 -21.984 1.00 90.75 447 TYR A O 1
ATOM 3579 N N . PHE A 1 448 ? 17.058 -13.569 -22.730 1.00 93.00 448 PHE A N 1
ATOM 3580 C CA . PHE A 1 448 ? 17.277 -13.773 -24.153 1.00 93.00 448 PHE A CA 1
ATOM 3581 C C . PHE A 1 448 ? 17.073 -12.455 -24.896 1.00 93.00 448 PHE A C 1
ATOM 3583 O O . PHE A 1 448 ? 16.126 -11.733 -24.610 1.00 93.00 448 PHE A O 1
ATOM 3590 N N . ALA A 1 449 ? 17.917 -12.139 -25.868 1.00 93.44 449 ALA A N 1
ATOM 3591 C CA . ALA A 1 449 ? 17.752 -10.981 -26.725 1.00 93.44 449 ALA A CA 1
ATOM 3592 C C . ALA A 1 449 ? 17.976 -11.330 -28.195 1.00 93.44 449 ALA A C 1
ATOM 3594 O O . ALA A 1 449 ? 18.811 -12.165 -28.544 1.00 93.44 449 ALA A O 1
ATOM 3595 N N . PHE A 1 450 ? 17.245 -10.634 -29.059 1.00 94.62 450 PHE A N 1
ATOM 3596 C CA . PHE A 1 450 ? 17.345 -10.757 -30.506 1.00 94.62 450 PHE A CA 1
ATOM 3597 C C . PHE A 1 450 ? 17.254 -9.383 -31.169 1.00 94.62 450 PHE A C 1
ATOM 3599 O O . PHE A 1 450 ? 16.444 -8.550 -30.765 1.00 94.62 450 PHE A O 1
ATOM 3606 N N . GLY A 1 451 ? 18.075 -9.129 -32.185 1.00 94.44 451 GLY A N 1
ATOM 3607 C CA . GLY A 1 451 ? 18.098 -7.821 -32.828 1.00 94.44 451 GLY A CA 1
ATOM 3608 C C . GLY A 1 451 ? 19.147 -7.671 -33.912 1.00 94.44 451 GLY A C 1
ATOM 3609 O O . GLY A 1 451 ? 19.507 -8.639 -34.582 1.00 94.44 451 GLY A O 1
ATOM 3610 N N . TRP A 1 452 ? 19.625 -6.442 -34.069 1.00 95.19 452 TRP A N 1
ATOM 3611 C CA . TRP A 1 452 ? 20.583 -6.039 -35.088 1.00 95.19 452 TRP A CA 1
ATOM 3612 C C . TRP A 1 452 ? 21.703 -5.204 -34.484 1.00 95.19 452 TRP A C 1
ATOM 3614 O O . TRP A 1 452 ? 21.472 -4.376 -33.606 1.00 95.19 452 TRP A O 1
ATOM 3624 N N . GLU A 1 453 ? 22.904 -5.422 -34.997 1.00 93.56 453 GLU A N 1
ATOM 3625 C CA . GLU A 1 453 ? 24.107 -4.665 -34.690 1.00 93.56 453 GLU A CA 1
ATOM 3626 C C . GLU A 1 453 ? 24.650 -4.043 -35.974 1.00 93.56 453 GLU A C 1
ATOM 3628 O O . GLU A 1 453 ? 24.694 -4.697 -37.019 1.00 93.56 453 GLU A O 1
ATOM 3633 N N . TRP A 1 454 ? 25.030 -2.776 -35.883 1.00 94.25 454 TRP A N 1
ATOM 3634 C CA . TRP A 1 454 ? 25.670 -1.995 -36.924 1.00 94.25 454 TRP A CA 1
ATOM 3635 C C . TRP A 1 454 ? 27.085 -1.663 -36.458 1.00 94.25 454 TRP A C 1
ATOM 3637 O O . TRP A 1 454 ? 27.249 -0.968 -35.456 1.00 94.25 454 TRP A O 1
ATOM 3647 N N . ASP A 1 455 ? 28.069 -2.189 -37.177 1.00 89.44 455 ASP A N 1
ATOM 3648 C CA . ASP A 1 455 ? 29.502 -2.019 -36.916 1.00 89.44 455 ASP A CA 1
ATOM 3649 C C . ASP A 1 455 ? 30.065 -1.049 -37.963 1.00 89.44 455 ASP A C 1
ATOM 3651 O O . ASP A 1 455 ? 29.870 -1.265 -39.168 1.00 89.44 455 ASP A O 1
ATOM 3655 N N . ASP A 1 456 ? 30.665 0.053 -37.506 1.00 87.12 456 ASP A N 1
ATOM 3656 C CA . ASP A 1 456 ? 31.220 1.111 -38.357 1.00 87.12 456 ASP A CA 1
ATOM 3657 C C . ASP A 1 456 ? 32.737 1.242 -38.171 1.00 87.12 456 ASP A C 1
ATOM 3659 O O . ASP A 1 456 ? 33.241 1.878 -37.237 1.00 87.12 456 ASP A O 1
ATOM 3663 N N . ASP A 1 457 ? 33.486 0.739 -39.153 1.00 85.38 457 ASP A N 1
ATOM 3664 C CA . ASP A 1 457 ? 34.948 0.819 -39.161 1.00 85.38 457 ASP A CA 1
ATOM 3665 C C . ASP A 1 457 ? 35.486 2.236 -39.468 1.00 85.38 457 ASP A C 1
ATOM 3667 O O . ASP A 1 457 ? 36.696 2.482 -39.421 1.00 85.38 457 ASP A O 1
ATOM 3671 N N . GLY A 1 458 ? 34.596 3.206 -39.718 1.00 81.50 458 GLY A N 1
ATOM 3672 C CA . GLY A 1 458 ? 34.896 4.584 -40.109 1.00 81.50 458 GLY A CA 1
ATOM 3673 C C . GLY A 1 458 ? 34.926 4.803 -41.624 1.00 81.50 458 GLY A C 1
ATOM 3674 O O . GLY A 1 458 ? 35.085 5.938 -42.081 1.00 81.50 458 GLY A O 1
ATOM 3675 N N . THR A 1 459 ? 34.778 3.739 -42.412 1.00 81.00 459 THR A N 1
ATOM 3676 C CA . THR A 1 459 ? 34.697 3.778 -43.877 1.00 81.00 459 THR A CA 1
ATOM 3677 C C . THR A 1 459 ? 33.471 3.050 -44.420 1.00 81.00 459 THR A C 1
ATOM 3679 O O . THR A 1 459 ? 32.937 3.458 -45.454 1.00 81.00 459 THR A O 1
ATOM 3682 N N . HIS A 1 460 ? 33.015 2.005 -43.733 1.00 84.94 460 HIS A N 1
ATOM 3683 C CA . HIS A 1 460 ? 31.873 1.185 -44.100 1.00 84.94 460 HIS A CA 1
ATOM 3684 C C . HIS A 1 460 ? 31.089 0.783 -42.851 1.00 84.94 460 HIS A C 1
ATOM 3686 O O . HIS A 1 460 ? 31.664 0.387 -41.844 1.00 84.94 460 HIS A O 1
ATOM 3692 N N . THR A 1 461 ? 29.760 0.797 -42.968 1.00 89.19 461 THR A N 1
ATOM 3693 C CA . THR A 1 461 ? 28.865 0.234 -41.954 1.00 89.19 461 THR A CA 1
ATOM 3694 C C . THR A 1 461 ? 28.401 -1.147 -42.396 1.00 89.19 461 THR A C 1
ATOM 3696 O O . THR A 1 461 ? 27.794 -1.295 -43.463 1.00 89.19 461 THR A O 1
ATOM 3699 N N . THR A 1 462 ? 28.649 -2.157 -41.572 1.00 89.12 462 THR A N 1
ATOM 3700 C CA . THR A 1 462 ? 28.130 -3.515 -41.761 1.00 89.12 462 THR A CA 1
ATOM 3701 C C . THR A 1 462 ? 26.970 -3.772 -40.806 1.00 89.12 462 THR A C 1
ATOM 3703 O O . THR A 1 462 ? 26.863 -3.147 -39.757 1.00 89.12 462 THR A O 1
ATOM 3706 N N . THR A 1 463 ? 26.024 -4.632 -41.194 1.00 91.94 463 THR A N 1
ATOM 3707 C CA . THR A 1 463 ? 24.841 -4.939 -40.376 1.00 91.94 463 THR A CA 1
ATOM 3708 C C . THR A 1 463 ? 24.744 -6.434 -40.143 1.00 91.94 463 THR A C 1
ATOM 3710 O O . THR A 1 463 ? 24.655 -7.214 -41.092 1.00 91.94 463 THR A O 1
ATOM 3713 N N . HIS A 1 464 ? 24.680 -6.820 -38.876 1.00 91.75 464 HIS A N 1
ATOM 3714 C CA . HIS A 1 464 ? 24.561 -8.198 -38.432 1.00 91.75 464 HIS A CA 1
ATOM 3715 C C . HIS A 1 464 ? 23.252 -8.386 -37.674 1.00 91.75 464 HIS A C 1
ATOM 3717 O O . HIS A 1 464 ? 22.878 -7.572 -36.836 1.00 91.75 464 HIS A O 1
ATOM 3723 N N . THR A 1 465 ? 22.549 -9.489 -37.919 1.00 93.56 465 THR A N 1
ATOM 3724 C CA . THR A 1 465 ? 21.562 -9.977 -36.944 1.00 93.56 465 THR A CA 1
ATOM 3725 C C . THR A 1 465 ? 22.304 -10.478 -35.712 1.00 93.56 465 THR A C 1
ATOM 3727 O O . THR A 1 465 ? 23.337 -11.120 -35.873 1.00 93.56 465 THR A O 1
ATOM 3730 N N . MET A 1 466 ? 21.780 -10.272 -34.510 1.00 92.81 466 MET A N 1
ATOM 3731 C CA . MET A 1 466 ? 22.413 -10.740 -33.279 1.00 92.81 466 MET A CA 1
ATOM 3732 C C . MET A 1 466 ? 21.436 -11.517 -32.401 1.00 92.81 466 MET A C 1
ATOM 3734 O O . MET A 1 466 ? 20.243 -11.210 -32.341 1.00 92.81 466 MET A O 1
ATOM 3738 N N . THR A 1 467 ? 21.966 -12.526 -31.718 1.00 94.12 467 THR A N 1
ATOM 3739 C CA . THR A 1 467 ? 21.291 -13.227 -30.624 1.00 94.12 467 THR A CA 1
ATOM 3740 C C . THR A 1 467 ? 22.168 -13.159 -29.387 1.00 94.12 467 THR A C 1
ATOM 3742 O O . THR A 1 467 ? 23.392 -13.221 -29.480 1.00 94.12 467 THR A O 1
ATOM 3745 N N . GLU A 1 468 ? 21.552 -13.023 -28.221 1.00 94.50 468 GLU A N 1
ATOM 3746 C CA . GLU A 1 468 ? 22.242 -13.051 -26.936 1.00 94.50 468 GLU A CA 1
ATOM 3747 C C . GLU A 1 468 ? 21.394 -13.838 -25.946 1.00 94.50 468 GLU A C 1
ATOM 3749 O O . GLU A 1 468 ? 20.179 -13.676 -25.889 1.00 94.50 468 GLU A O 1
ATOM 3754 N N . THR A 1 469 ? 22.016 -14.700 -25.156 1.00 94.69 469 THR A N 1
ATOM 3755 C CA . THR A 1 469 ? 21.332 -15.408 -24.074 1.00 94.69 469 THR A CA 1
ATOM 3756 C C . THR A 1 469 ? 22.264 -15.533 -22.890 1.00 94.69 469 THR A C 1
ATOM 3758 O O . THR A 1 469 ? 23.479 -15.652 -23.051 1.00 94.69 469 THR A O 1
ATOM 3761 N N . GLY A 1 470 ? 21.715 -15.527 -21.684 1.00 93.31 470 GLY A N 1
ATOM 3762 C CA . GLY A 1 470 ? 22.562 -15.599 -20.508 1.00 93.31 470 GLY A CA 1
ATOM 3763 C C . GLY A 1 470 ? 21.809 -15.621 -19.201 1.00 93.31 470 GLY A C 1
ATOM 3764 O O . GLY A 1 470 ? 20.604 -15.869 -19.159 1.00 93.31 470 GLY A O 1
ATOM 3765 N N . ILE A 1 471 ? 22.556 -15.336 -18.142 1.00 91.00 471 ILE A N 1
ATOM 3766 C CA . ILE A 1 471 ? 22.037 -15.166 -16.792 1.00 91.00 471 ILE A CA 1
ATOM 3767 C C . ILE A 1 471 ? 22.144 -13.705 -16.369 1.00 91.00 471 ILE A C 1
ATOM 3769 O O . ILE A 1 471 ? 23.113 -13.016 -16.691 1.00 91.00 471 ILE A O 1
ATOM 3773 N N . LYS A 1 472 ? 21.153 -13.234 -15.625 1.00 87.38 472 LYS A N 1
ATOM 3774 C CA . LYS A 1 472 ? 21.174 -11.961 -14.914 1.00 87.38 472 LYS A CA 1
ATOM 3775 C C . LYS A 1 472 ? 21.185 -12.224 -13.415 1.00 87.38 472 LYS A C 1
ATOM 3777 O O . LYS A 1 472 ? 20.539 -13.156 -12.945 1.00 87.38 472 LYS A O 1
ATOM 3782 N N . MET A 1 473 ? 21.912 -11.391 -12.689 1.00 84.88 473 MET A N 1
ATOM 3783 C CA . MET A 1 473 ? 21.980 -11.365 -11.233 1.00 84.88 473 MET A CA 1
ATOM 3784 C C . MET A 1 473 ? 21.615 -9.966 -10.758 1.00 84.88 473 MET A C 1
ATOM 3786 O O . MET A 1 473 ? 21.997 -8.989 -11.408 1.00 84.88 473 MET A O 1
ATOM 3790 N N . ARG A 1 474 ? 20.912 -9.855 -9.629 1.00 75.94 474 ARG A N 1
ATOM 3791 C CA . ARG A 1 474 ? 20.544 -8.555 -9.053 1.00 75.94 474 ARG A CA 1
ATOM 3792 C C . ARG A 1 474 ? 21.074 -8.380 -7.637 1.00 75.94 474 ARG A C 1
ATOM 3794 O O . ARG A 1 474 ? 21.097 -9.315 -6.844 1.00 75.94 474 ARG A O 1
ATOM 3801 N N . PHE A 1 475 ? 21.431 -7.141 -7.326 1.00 73.44 475 PHE A N 1
ATOM 3802 C CA . PHE A 1 475 ? 21.928 -6.698 -6.038 1.00 73.44 475 PHE A CA 1
ATOM 3803 C C . PHE A 1 475 ? 21.138 -5.473 -5.554 1.00 73.44 475 PHE A C 1
ATOM 3805 O O . PHE A 1 475 ? 20.851 -4.553 -6.323 1.00 73.44 475 PHE A O 1
ATOM 3812 N N . ILE A 1 476 ? 20.809 -5.456 -4.262 1.00 66.31 476 ILE A N 1
ATOM 3813 C CA . ILE A 1 476 ? 20.215 -4.302 -3.577 1.00 66.31 476 ILE A CA 1
ATOM 3814 C C . ILE A 1 476 ? 21.365 -3.497 -2.977 1.00 66.31 476 ILE A C 1
ATOM 3816 O O . ILE A 1 476 ? 22.082 -4.007 -2.117 1.00 66.31 476 ILE A O 1
ATOM 3820 N N . MET A 1 477 ? 21.575 -2.258 -3.425 1.00 68.62 477 MET A N 1
ATOM 3821 C CA . MET A 1 477 ? 22.757 -1.488 -3.007 1.00 68.62 477 MET A CA 1
ATOM 3822 C C . MET A 1 477 ? 22.637 -0.889 -1.609 1.00 68.62 477 MET A C 1
ATOM 3824 O O . MET A 1 477 ? 23.661 -0.754 -0.938 1.00 68.62 477 MET A O 1
ATOM 3828 N N . GLY A 1 478 ? 21.416 -0.605 -1.143 1.00 59.53 478 GLY A N 1
ATOM 3829 C CA . GLY A 1 478 ? 21.164 0.046 0.150 1.00 59.53 478 GLY A CA 1
ATOM 3830 C C . GLY A 1 478 ? 21.718 -0.704 1.369 1.00 59.53 478 GLY A C 1
ATOM 3831 O O . GLY A 1 478 ? 22.059 -0.077 2.364 1.00 59.53 478 GLY A O 1
ATOM 3832 N N . ALA A 1 479 ? 21.888 -2.026 1.273 1.00 55.75 479 ALA A N 1
ATOM 3833 C CA . ALA A 1 479 ? 22.439 -2.866 2.341 1.00 55.75 479 ALA A CA 1
ATOM 3834 C C . ALA A 1 479 ? 23.936 -3.203 2.157 1.00 55.75 479 ALA A C 1
ATOM 3836 O O . ALA A 1 479 ? 24.459 -4.095 2.823 1.00 55.75 479 ALA A O 1
ATOM 3837 N N . THR A 1 480 ? 24.638 -2.531 1.237 1.00 65.81 480 THR A N 1
ATOM 3838 C CA . THR A 1 480 ? 26.043 -2.823 0.903 1.00 65.81 480 THR A CA 1
ATOM 3839 C C . THR A 1 480 ? 26.961 -1.626 1.172 1.00 65.81 480 THR A C 1
ATOM 3841 O O . THR A 1 480 ? 26.491 -0.488 1.222 1.00 65.81 480 THR A O 1
ATOM 3844 N N . PRO A 1 481 ? 28.294 -1.825 1.252 1.00 68.50 481 PRO A N 1
ATOM 3845 C CA . PRO A 1 481 ? 29.261 -0.720 1.304 1.00 68.50 481 PRO A CA 1
ATOM 3846 C C . PRO A 1 481 ? 29.179 0.254 0.114 1.00 68.50 481 PRO A C 1
ATOM 3848 O O . PRO A 1 481 ? 29.744 1.343 0.170 1.00 68.50 481 PRO A O 1
ATOM 3851 N N . LEU A 1 482 ? 28.475 -0.123 -0.960 1.00 71.75 482 LEU A N 1
ATOM 3852 C CA . LEU A 1 482 ? 28.213 0.705 -2.136 1.00 71.75 482 LEU A CA 1
ATOM 3853 C C . LEU A 1 482 ? 26.882 1.470 -2.045 1.00 71.75 482 LEU A C 1
ATOM 3855 O O . LEU A 1 482 ? 26.381 1.946 -3.060 1.00 71.75 482 LEU A O 1
ATOM 3859 N N . GLY A 1 483 ? 26.317 1.634 -0.844 1.00 63.59 483 GLY A N 1
ATOM 3860 C CA . GLY A 1 483 ? 25.031 2.301 -0.620 1.00 63.59 483 GLY A CA 1
ATOM 3861 C C . GLY A 1 483 ? 24.918 3.709 -1.214 1.00 63.59 483 GLY A C 1
ATOM 3862 O O . GLY A 1 483 ? 23.823 4.138 -1.537 1.00 63.59 483 GLY A O 1
ATOM 3863 N N . PHE A 1 484 ? 26.023 4.416 -1.478 1.00 72.06 484 PHE A N 1
ATOM 3864 C CA . PHE A 1 484 ? 25.972 5.702 -2.190 1.00 72.06 484 PHE A CA 1
ATOM 3865 C C . PHE A 1 484 ? 25.382 5.597 -3.611 1.00 72.06 484 PHE A C 1
ATOM 3867 O O . PHE A 1 484 ? 24.857 6.589 -4.118 1.00 72.06 484 PHE A O 1
ATOM 3874 N N . LEU A 1 485 ? 25.446 4.417 -4.241 1.00 65.81 485 LEU A N 1
ATOM 3875 C CA . LEU A 1 485 ? 24.847 4.146 -5.549 1.00 65.81 485 LEU A CA 1
ATOM 3876 C C . LEU A 1 485 ? 23.312 4.068 -5.498 1.00 65.81 485 LEU A C 1
ATOM 3878 O O . LEU A 1 485 ? 22.684 4.249 -6.543 1.00 65.81 485 LEU A O 1
ATOM 3882 N N . SER A 1 486 ? 22.706 3.878 -4.314 1.00 62.06 486 SER A N 1
ATOM 3883 C CA . SER A 1 486 ? 21.242 3.866 -4.153 1.00 62.06 486 SER A CA 1
ATOM 3884 C C . SER A 1 486 ? 20.601 5.213 -4.499 1.00 62.06 486 SER A C 1
ATOM 3886 O O . SER A 1 486 ? 19.458 5.263 -4.936 1.00 62.06 486 SER A O 1
ATOM 3888 N N . LYS A 1 487 ? 21.368 6.311 -4.412 1.00 64.81 487 LYS A N 1
ATOM 3889 C CA . LYS A 1 487 ? 20.920 7.660 -4.797 1.00 64.81 487 LYS A CA 1
ATOM 3890 C C . LYS A 1 487 ? 20.542 7.786 -6.276 1.00 64.81 487 LYS A C 1
ATOM 3892 O O . LYS A 1 487 ? 19.800 8.697 -6.624 1.00 64.81 487 LYS A O 1
ATOM 3897 N N . LEU A 1 488 ? 21.094 6.933 -7.144 1.00 62.25 488 LEU A N 1
ATOM 3898 C CA . LEU A 1 488 ? 20.748 6.889 -8.570 1.00 62.25 488 LEU A CA 1
ATOM 3899 C C . LEU A 1 488 ? 19.586 5.924 -8.812 1.00 62.25 488 LEU A C 1
ATOM 3901 O O . LEU A 1 488 ? 18.647 6.229 -9.539 1.00 62.25 488 LEU A O 1
ATOM 3905 N N . THR A 1 489 ? 19.672 4.748 -8.200 1.00 63.84 489 THR A N 1
ATOM 3906 C CA . THR A 1 489 ? 18.608 3.753 -8.121 1.00 63.84 489 THR A CA 1
ATOM 3907 C C . THR A 1 489 ? 18.996 2.738 -7.058 1.00 63.84 489 THR A C 1
ATOM 3909 O O . THR A 1 489 ? 20.171 2.387 -6.929 1.00 63.84 489 THR A O 1
ATOM 3912 N N . ASP A 1 490 ? 18.017 2.205 -6.336 1.00 61.53 490 ASP A N 1
ATOM 3913 C CA . ASP A 1 490 ? 18.257 1.172 -5.325 1.00 61.53 490 ASP A CA 1
ATOM 3914 C C . ASP A 1 490 ? 18.794 -0.146 -5.923 1.00 61.53 490 ASP A C 1
ATOM 3916 O O . ASP A 1 490 ? 19.314 -0.999 -5.193 1.00 61.53 490 ASP A O 1
ATOM 3920 N N . PHE A 1 491 ? 18.703 -0.309 -7.252 1.00 69.88 491 PHE A N 1
ATOM 3921 C CA . PHE A 1 491 ? 18.896 -1.582 -7.943 1.00 69.88 491 PHE A CA 1
ATOM 3922 C C . PHE A 1 491 ? 20.061 -1.570 -8.917 1.00 69.88 491 PHE A C 1
ATOM 3924 O O . PHE A 1 491 ? 20.078 -0.812 -9.887 1.00 69.88 491 PHE A O 1
ATOM 3931 N N . TRP A 1 492 ? 20.982 -2.505 -8.697 1.00 80.88 492 TRP A N 1
ATOM 3932 C CA . TRP A 1 492 ? 22.080 -2.786 -9.609 1.00 80.88 492 TRP A CA 1
ATOM 3933 C C . TRP A 1 492 ? 22.071 -4.255 -10.017 1.00 80.88 492 TRP A C 1
ATOM 3935 O O . TRP A 1 492 ? 21.643 -5.125 -9.258 1.00 80.88 492 TRP A O 1
ATOM 3945 N N . GLY A 1 493 ? 22.525 -4.548 -11.228 1.00 86.12 493 GLY A N 1
ATOM 3946 C CA . GLY A 1 493 ? 22.534 -5.901 -11.768 1.00 86.12 493 GLY A CA 1
ATOM 3947 C C . GLY A 1 493 ? 23.770 -6.198 -12.597 1.00 86.12 493 GLY A C 1
ATOM 3948 O O . GLY A 1 493 ? 24.474 -5.289 -13.038 1.00 86.12 493 GLY A O 1
ATOM 3949 N N . VAL A 1 494 ? 24.021 -7.493 -12.785 1.00 89.94 494 VAL A N 1
ATOM 3950 C CA . VAL A 1 494 ? 25.057 -8.029 -13.670 1.00 89.94 494 VAL A CA 1
ATOM 3951 C C . VAL A 1 494 ? 24.407 -9.026 -14.629 1.00 89.94 494 VAL A C 1
ATOM 3953 O O . VAL A 1 494 ? 23.788 -9.985 -14.176 1.00 89.94 494 VAL A O 1
ATOM 3956 N N . ARG A 1 495 ? 24.563 -8.846 -15.944 1.00 90.88 495 ARG A N 1
ATOM 3957 C CA . ARG A 1 495 ? 24.270 -9.875 -16.956 1.00 90.88 495 ARG A CA 1
ATOM 3958 C C . ARG A 1 495 ? 25.568 -10.496 -17.438 1.00 90.88 495 ARG A C 1
ATOM 3960 O O . ARG A 1 495 ? 26.512 -9.790 -17.777 1.00 90.88 495 ARG A O 1
ATOM 3967 N N . LEU A 1 496 ? 25.568 -11.818 -17.504 1.00 95.00 496 LEU A N 1
ATOM 3968 C CA . LEU A 1 496 ? 26.612 -12.623 -18.116 1.00 95.00 496 LEU A CA 1
ATOM 3969 C C . LEU A 1 496 ? 25.965 -13.393 -19.260 1.00 95.00 496 LEU A C 1
ATOM 3971 O O . LEU A 1 496 ? 25.018 -14.147 -19.033 1.00 95.00 496 LEU A O 1
ATOM 3975 N N . GLY A 1 497 ? 26.420 -13.158 -20.485 1.00 95.69 497 GLY A N 1
ATOM 3976 C CA . GLY A 1 497 ? 25.798 -13.703 -21.686 1.00 95.69 497 GLY A CA 1
ATOM 3977 C C . GLY A 1 497 ? 26.774 -14.297 -22.676 1.00 95.69 497 GLY A C 1
ATOM 3978 O O . GLY A 1 497 ? 27.968 -14.004 -22.664 1.00 95.69 497 GLY A O 1
ATOM 3979 N N . VAL A 1 498 ? 26.217 -15.109 -23.563 1.00 95.44 498 VAL A N 1
ATOM 3980 C CA . VAL A 1 498 ? 26.836 -15.533 -24.812 1.00 95.44 498 VAL A CA 1
ATOM 3981 C C . VAL A 1 498 ? 26.088 -14.828 -25.933 1.00 95.44 498 VAL A C 1
ATOM 3983 O O . VAL A 1 498 ? 24.859 -14.903 -26.006 1.00 95.44 498 VAL A O 1
ATOM 3986 N N . LYS A 1 499 ? 26.830 -14.124 -26.781 1.00 94.94 499 LYS A N 1
ATOM 3987 C CA . LYS A 1 499 ? 26.322 -13.389 -27.938 1.00 94.94 499 LYS A CA 1
ATOM 3988 C C . LYS A 1 499 ? 26.831 -14.044 -29.212 1.00 94.94 499 LYS A C 1
ATOM 3990 O O . LYS A 1 499 ? 27.978 -14.475 -29.259 1.00 94.94 499 LYS A O 1
ATOM 3995 N N . ASN A 1 500 ? 25.995 -14.080 -30.241 1.00 94.69 500 ASN A N 1
ATOM 3996 C CA . ASN A 1 500 ? 26.372 -14.519 -31.576 1.00 94.69 500 ASN A CA 1
ATOM 3997 C C . ASN A 1 500 ? 25.924 -13.499 -32.630 1.00 94.69 500 ASN A C 1
ATOM 3999 O O . ASN A 1 500 ? 24.772 -13.050 -32.608 1.00 94.69 500 ASN A O 1
ATOM 4003 N N . LEU A 1 501 ? 26.823 -13.154 -33.555 1.00 91.00 501 LEU A N 1
ATOM 4004 C CA . LEU A 1 501 ? 26.504 -12.357 -34.742 1.00 91.00 501 LEU A CA 1
ATOM 4005 C C . LEU A 1 501 ? 26.142 -13.300 -35.898 1.00 91.00 501 LEU A C 1
ATOM 4007 O O . LEU A 1 501 ? 27.000 -13.955 -36.476 1.00 91.00 501 LEU A O 1
ATOM 4011 N N . GLY A 1 502 ? 24.853 -13.357 -36.224 1.00 81.62 502 GLY A N 1
ATOM 4012 C CA . GLY A 1 502 ? 24.256 -14.286 -37.181 1.00 81.62 502 GLY A CA 1
ATOM 4013 C C . GLY A 1 502 ? 23.164 -15.147 -36.536 1.00 81.62 502 GLY A C 1
ATOM 4014 O O . GLY A 1 502 ? 23.258 -15.531 -35.374 1.00 81.62 502 GLY A O 1
ATOM 4015 N N . ILE A 1 503 ? 22.093 -15.446 -37.279 1.00 76.62 503 ILE A N 1
ATOM 4016 C CA . ILE A 1 503 ? 21.053 -16.405 -36.836 1.00 76.62 503 ILE A CA 1
ATOM 4017 C C . ILE A 1 503 ? 21.436 -17.839 -37.217 1.00 76.62 503 ILE A C 1
ATOM 4019 O O . ILE A 1 503 ? 21.149 -18.784 -36.488 1.00 76.62 503 ILE A O 1
ATOM 4023 N N . TRP A 1 504 ? 22.070 -17.999 -38.379 1.00 75.88 504 TRP A N 1
ATOM 4024 C CA . TRP A 1 504 ? 22.374 -19.300 -38.984 1.00 75.88 504 TRP A CA 1
ATOM 4025 C C . TRP A 1 504 ? 23.868 -19.607 -39.035 1.00 75.88 504 TRP A C 1
ATOM 4027 O O . TRP A 1 504 ? 24.248 -20.718 -39.394 1.00 75.88 504 TRP A O 1
ATOM 4037 N N . ASP A 1 505 ? 24.688 -18.627 -38.671 1.00 74.44 505 ASP A N 1
ATOM 4038 C CA . ASP A 1 505 ? 26.138 -18.697 -38.687 1.00 74.44 505 ASP A CA 1
ATOM 4039 C C . ASP A 1 505 ? 26.649 -18.520 -37.256 1.00 74.44 505 ASP A C 1
ATOM 4041 O O . ASP A 1 505 ? 26.272 -17.558 -36.588 1.00 74.44 505 ASP A O 1
ATOM 4045 N N . TRP A 1 506 ? 27.424 -19.489 -36.769 1.00 78.06 506 TRP A N 1
ATOM 4046 C CA . TRP A 1 506 ? 27.918 -19.572 -35.386 1.00 78.06 506 TRP A CA 1
ATOM 4047 C C . TRP A 1 506 ? 29.416 -19.251 -35.295 1.00 78.06 506 TRP A C 1
ATOM 4049 O O . TRP A 1 506 ? 30.074 -19.600 -34.317 1.00 78.06 506 TRP A O 1
ATOM 4059 N N . GLU A 1 507 ? 29.981 -18.618 -36.323 1.00 79.12 507 GLU A N 1
ATOM 4060 C CA . GLU A 1 507 ? 31.410 -18.299 -36.388 1.00 79.12 507 GLU A CA 1
ATOM 4061 C C . GLU A 1 507 ? 31.814 -17.094 -35.514 1.00 79.12 507 GLU A C 1
ATOM 4063 O O . GLU A 1 507 ? 33.001 -16.879 -35.263 1.00 79.12 507 GLU A O 1
ATOM 4068 N N . HIS A 1 508 ? 30.846 -16.344 -34.977 1.00 86.62 508 HIS A N 1
ATOM 4069 C CA . HIS A 1 508 ? 31.077 -15.095 -34.245 1.00 86.62 508 HIS A CA 1
ATOM 4070 C C . HIS A 1 508 ? 30.490 -15.116 -32.829 1.00 86.62 508 HIS A C 1
ATOM 4072 O O . HIS A 1 508 ? 29.701 -14.245 -32.448 1.00 86.62 508 HIS A O 1
ATOM 4078 N N . ILE A 1 509 ? 30.890 -16.119 -32.045 1.00 91.19 509 ILE A N 1
ATOM 4079 C CA . ILE A 1 509 ? 30.492 -16.256 -30.640 1.00 91.19 509 ILE A CA 1
ATOM 4080 C C . ILE A 1 509 ? 31.402 -15.408 -29.743 1.00 91.19 509 ILE A C 1
ATOM 4082 O O . ILE A 1 509 ? 32.621 -15.580 -29.729 1.00 91.19 509 ILE A O 1
ATOM 4086 N N . GLY A 1 510 ? 30.791 -14.539 -28.941 1.00 93.06 510 GLY A N 1
ATOM 4087 C CA . GLY A 1 510 ? 31.444 -13.715 -27.929 1.00 93.06 510 GLY A CA 1
ATOM 4088 C C . GLY A 1 510 ? 30.772 -13.830 -26.563 1.00 93.06 510 GLY A C 1
ATOM 4089 O O . GLY A 1 510 ? 29.657 -14.341 -26.428 1.00 93.06 510 GLY A O 1
ATOM 4090 N N . TYR A 1 511 ? 31.453 -13.328 -25.537 1.00 95.94 511 TYR A N 1
ATOM 4091 C CA . TYR A 1 511 ? 30.915 -13.233 -24.181 1.00 95.94 511 TYR A CA 1
ATOM 4092 C C . TYR A 1 511 ? 30.536 -11.794 -23.875 1.00 95.94 511 TYR A C 1
ATOM 4094 O O . TYR A 1 511 ? 31.244 -10.872 -24.261 1.00 95.94 511 TYR A O 1
ATOM 4102 N N . VAL A 1 512 ? 29.442 -11.618 -23.145 1.00 94.88 512 VAL A N 1
ATOM 4103 C CA . VAL A 1 512 ? 28.926 -10.315 -22.735 1.00 94.88 512 VAL A CA 1
ATOM 4104 C C . VAL A 1 512 ? 28.958 -10.229 -21.221 1.00 94.88 512 VAL A C 1
ATOM 4106 O O . VAL A 1 512 ? 28.456 -11.121 -20.534 1.00 94.88 512 VAL A O 1
ATOM 4109 N N . VAL A 1 513 ? 29.486 -9.123 -20.710 1.00 95.50 513 VAL A N 1
ATOM 4110 C CA . VAL A 1 513 ? 29.315 -8.696 -19.323 1.00 95.50 513 VAL A CA 1
ATOM 4111 C C . VAL A 1 513 ? 28.653 -7.328 -19.332 1.00 95.50 513 VAL A C 1
ATOM 4113 O O . VAL A 1 513 ? 29.136 -6.401 -19.976 1.00 95.50 513 VAL A O 1
ATOM 4116 N N . GLU A 1 514 ? 27.545 -7.185 -18.619 1.00 92.50 514 GLU A N 1
ATOM 4117 C CA . GLU A 1 514 ? 26.828 -5.916 -18.502 1.00 92.50 514 GLU A CA 1
ATOM 4118 C C . GLU A 1 514 ? 26.563 -5.630 -17.024 1.00 92.50 514 GLU A C 1
ATOM 4120 O O . GLU A 1 514 ? 26.066 -6.504 -16.321 1.00 92.50 514 GLU A O 1
ATOM 4125 N N . VAL A 1 515 ? 26.915 -4.436 -16.542 1.00 91.31 515 VAL A N 1
ATOM 4126 C CA . VAL A 1 515 ? 26.774 -4.022 -15.138 1.00 91.31 515 VAL A CA 1
ATOM 4127 C C . VAL A 1 515 ? 26.102 -2.660 -15.078 1.00 91.31 515 VAL A C 1
ATOM 4129 O O . VAL A 1 515 ? 26.598 -1.704 -15.675 1.00 91.31 515 VAL A O 1
ATOM 4132 N N . GLY A 1 516 ? 24.994 -2.533 -14.353 1.00 85.88 516 GLY A N 1
ATOM 4133 C CA . GLY A 1 516 ? 24.292 -1.253 -14.323 1.00 85.88 516 GLY A CA 1
ATOM 4134 C C . GLY A 1 516 ? 23.075 -1.161 -13.425 1.00 85.88 516 GLY A C 1
ATOM 4135 O O . GLY A 1 516 ? 22.769 -2.065 -12.656 1.00 85.88 516 GLY A O 1
ATOM 4136 N N . ALA A 1 517 ? 22.380 -0.044 -13.576 1.00 80.62 517 ALA A N 1
ATOM 4137 C CA . ALA A 1 517 ? 21.301 0.479 -12.757 1.00 80.62 517 ALA A CA 1
ATOM 4138 C C . ALA A 1 517 ? 19.946 0.405 -13.494 1.00 80.62 517 ALA A C 1
ATOM 4140 O O . ALA A 1 517 ? 19.897 0.697 -14.687 1.00 80.62 517 ALA A O 1
ATOM 4141 N N . GLY A 1 518 ? 18.847 0.076 -12.800 1.00 69.88 518 GLY A N 1
ATOM 4142 C CA . GLY A 1 518 ? 17.468 0.216 -13.319 1.00 69.88 518 GLY A CA 1
ATOM 4143 C C . GLY A 1 518 ? 16.691 -1.093 -13.525 1.00 69.88 518 GLY A C 1
ATOM 4144 O O . GLY A 1 518 ? 16.886 -2.047 -12.774 1.00 69.88 518 GLY A O 1
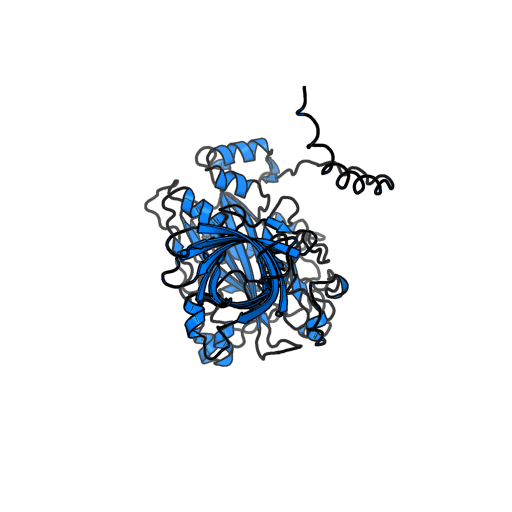ATOM 4145 N N . VAL A 1 519 ? 15.749 -1.138 -14.483 1.00 56.84 519 VAL A N 1
ATOM 4146 C CA . VAL A 1 519 ? 14.895 -2.329 -14.705 1.00 56.84 519 VAL A CA 1
ATOM 4147 C C . VAL A 1 519 ? 15.701 -3.492 -15.275 1.00 56.84 519 VAL A C 1
ATOM 4149 O O . VAL A 1 519 ? 15.962 -3.578 -16.476 1.00 56.84 519 VAL A O 1
ATOM 4152 N N . TRP A 1 520 ? 16.068 -4.407 -14.382 1.00 54.00 520 TRP A N 1
ATOM 4153 C CA . TRP A 1 520 ? 16.707 -5.684 -14.691 1.00 54.00 520 TRP A CA 1
ATOM 4154 C C . TRP A 1 520 ? 15.720 -6.820 -14.858 1.00 54.00 520 TRP A C 1
ATOM 4156 O O . TRP A 1 520 ? 14.960 -7.092 -13.907 1.00 54.00 520 TRP A O 1
#

Secondary structure (DSSP, 8-state):
-----SSSSSSSSSSSSSSS---S-----------EEPTTSPEEPHHHHHHHHTTS-HHHHHHHTS--EEEEES-SEEEHHHHHHHHPPEEEE-TT-GGGTT--GGG---SB--TTSPP-SS-EEEEEEEEEEE-GGG--SS-SEES--TTSTTPEEETTTEEEEEEEEEEEES---STT--S-EEEEEEEEEEEE--SS-GGG-EEEEEEEEEE--TT-TTT-EEEE--TT--SSPEEEEPTTT--EEEESSSSS---BTTTB-BSTT---S--GGGTTT----SS--GGGSPPPPGGGEEE----TT-GGGGGGEETTEETTTSEEPEEEEPPPHHHHHHH-GGGHHHH-SS-TTPPEEEE--STHHHHHHHH-S-GGGG-EEEEEESSSEEEEEEEESBTTB-EEETTTTEEEEEEEEEESTTS-EEEEEEEEEE-TT-SEEEEEEEEEEEEE-SS-EEEEEEEEEEEEEEEEGGGSTTGGGGGT-SEEEEEEEEEEE-SS--S-EEEEEEEEES--

Radius of gyration: 26.24 Å; chains: 1; bounding box: 68×60×90 Å

Foldseek 3Di:
DDDDPDPPDPPPPVPPVPPPDDDDDDDPPDPDAPFDADLVGDTDDPVNLCVLCVVDDPLLSVLPQFFFFQDFDADQKDAPQQVCLSQPAKEFEDCVAVQCVNPWFAQGQFLADDPLDDHDNAYEKEKFFAEFEFDVVLDDPDDQWDDDDLQSRGIIGRLSGGFKIKMKMKTKHCWFAFPPIDRIAIWMKIWIKGWGAHPVCSVRHIIIGTQKIWQFAPPDNLQTQIDGGHPQFAPPWYWYAAHRRGGTFTDRNPQQADDQCHSRVPSSFAHGRQQNCRNVHPPDDFGDDRVSHDRTDLRSIEAEPHDPSTPSQPVQADPNRGVPRHTYYDYGHLDALVSQCVVPVVCNVNSPPDDPPDYHYDYDPDDVVVSCVSVDPPQLLQKWWKWKDFPWTKIKIKHAPPNRHWDADPPQQWTWIWMWMFTDDPSQKIWIWTKTWHRPRDQKGKIKIWTKIWDCPPPDIDIFTKIKIWMKGKDQQCPDPNNVCCVSPRIKMWTWIWMAGYPPDRPRITIMIIITDHDD